Protein AF-0000000086707574 (afdb_homodimer)

Radius of gyration: 24.79 Å; Cα contacts (8 Å, |Δi|>4): 1023; chains: 2; bounding box: 71×72×53 Å

Organism: NCBI:txid218936

Sequence (572 aa):
MPLYIGLPQWSHSAWPGHLLGRATRPSDHLADYAKVFNAIEGNTTFYANPSPDTVLRWRDATTDAFRFTFKFPKTISHQSELLGMEREVSAFIQLLAPLHERLGLLKLQLPASFGPAGLPRLEAFLRQLPADFAYAVEVRHPDFFAKGEAERALNRLLIERGINRIMLDSRPLFSVPATLAAKSAAMIEAQGKKPQLPVHVLATAEAPVVRFIGLPQPEQNHRFLQPWLPRWRSWLDEGKTLYLFIHTADNAHAPELARQVATALNLPLPPFVGENDCAQQGILDFMPLYIGLPQWSHSAWPGHLLGRATRPSDHLADYAKVFNAIEGNTTFYANPSPDTVLRWRDATTDAFRFTFKFPKTISHQSELLGMEREVSAFIQLLAPLHERLGLLKLQLPASFGPAGLPRLEAFLRQLPADFAYAVEVRHPDFFAKGEAERALNRLLIERGINRIMLDSRPLFSVPATLAAKSAAMIEAQGKKPQLPVHVLATAEAPVVRFIGLPQPEQNHRFLQPWLPRWRSWLDEGKTLYLFIHTADNAHAPELARQVATALNLPLPPFVGENDCAQQGILDF

Secondary structure (DSSP, 8-state):
--EEEEES-S--TT-BTTTB-TT--GGGHHHHHHTT-SEEEE-GGGT-PPPHHHHHHHHHTS-TT-EEEEEPPHIIIIISTTSS-HHHHHHHHHHTGGGGGGEEEEEEEPPTT--GGGHHHHHHHHHHS-TTS-EEEE---GGGGSSSHHHHHHHHHHHHHTPEEEEEE-HHHHHS-TT-TT--HHHHHHHHHS----------SSS-EEEEE--SSGGGGHHHHTTHHHHHHHHHHTT--EEEEEE-SSSTTHHHHHHHHHHHTT-PPPPPHHHHHHHHHTT---/-PEEEEES-S--TT-BTTTB-TT--GGGHHHHHHTT-SEEEE-GGGT-PPPHHHHHHHHHTS-TT-EEEEEPPHIIIIISTTSS-HHHHHHHHHHTGGGGGGEEEEEEEPPTT--GGGHHHHHHHHHHS-TTS-EEEE---GGGGSSSHHHHHHHHHHHHHTPEEEEEE-HHHHHS-TT-TT--HHHHHHHHHS----------SSS-EEEEE--SSGGGGHHHHTTHHHHHHHHHHTT--EEEEEE-SSSTTHHHHHHHHHHHTT-PPPPPHHHHHHHHHTT---

Solvent-accessible surface area (backbone atoms only — not comparable to full-atom values): 30451 Å² total; per-residue (Å²): 104,54,75,33,44,24,30,64,62,59,74,57,87,61,29,54,48,36,53,25,37,65,81,58,50,79,88,47,28,52,36,40,36,48,66,44,32,42,27,38,44,41,53,49,35,32,57,41,70,72,33,67,68,44,46,50,49,55,45,71,41,46,59,82,80,33,27,44,25,37,34,53,39,39,65,45,39,59,72,46,62,50,52,91,41,64,67,61,51,51,50,52,56,55,60,42,49,84,38,56,89,28,52,57,33,44,29,42,62,42,45,56,81,56,44,70,88,43,47,67,50,50,51,56,44,60,68,68,51,72,80,91,58,49,44,31,40,33,79,54,23,67,58,60,62,62,83,41,68,48,23,52,52,50,50,50,52,28,40,75,69,53,28,13,41,48,35,54,39,43,62,54,54,68,66,55,56,73,62,41,78,78,57,47,66,49,47,46,46,35,60,56,68,48,76,91,62,74,71,70,92,61,67,33,32,62,46,33,34,38,39,39,29,38,52,83,50,67,79,73,33,47,84,68,46,59,74,45,53,64,53,54,49,49,42,33,73,73,58,25,37,39,37,38,35,30,36,30,61,78,43,71,49,16,65,62,49,41,42,51,53,26,43,74,70,74,52,63,56,55,73,43,48,7,56,55,56,57,60,59,56,62,67,65,62,128,106,56,75,31,42,23,29,63,61,58,73,59,89,60,29,54,48,35,53,26,39,66,79,58,50,80,88,46,29,53,36,42,38,48,67,45,32,42,27,37,43,39,53,51,35,32,56,42,70,71,33,66,67,45,47,49,48,54,45,71,40,46,59,84,79,32,27,43,25,36,34,53,38,39,65,45,38,61,73,45,64,50,53,91,42,64,66,62,50,51,52,51,55,57,61,42,49,86,38,56,88,25,52,56,31,43,28,44,62,42,46,56,82,56,45,71,88,42,48,67,50,49,52,56,44,58,69,69,50,71,81,92,58,49,42,31,39,32,80,54,24,65,57,60,62,61,83,41,68,48,21,51,52,51,50,49,52,28,39,76,68,52,27,12,41,50,34,54,38,41,61,53,54,68,66,55,56,74,63,41,78,78,57,49,65,48,46,46,45,34,59,56,69,48,76,90,61,76,71,70,92,62,66,34,32,63,46,34,35,39,38,39,29,38,53,84,51,65,79,74,34,47,82,69,46,57,72,46,52,63,52,54,50,48,41,34,73,72,60,25,37,39,37,40,35,30,36,29,61,79,44,71,47,16,64,62,50,41,41,51,52,27,44,76,70,74,52,63,58,57,73,44,49,7,56,55,55,56,60,57,58,60,66,67,60,128

Structure (mmCIF, N/CA/C/O backbone):
data_AF-0000000086707574-model_v1
#
loop_
_entity.id
_entity.type
_entity.pdbx_description
1 polymer 'DUF72 domain-containing protein'
#
loop_
_atom_site.group_PDB
_atom_site.id
_atom_site.type_symbol
_atom_site.label_atom_id
_atom_site.label_alt_id
_atom_site.label_comp_id
_atom_site.label_asym_id
_atom_site.label_entity_id
_atom_site.label_seq_id
_atom_site.pdbx_PDB_ins_code
_atom_site.Cartn_x
_atom_site.Cartn_y
_atom_site.Cartn_z
_atom_site.occupancy
_atom_site.B_iso_or_equiv
_atom_site.auth_seq_id
_atom_site.auth_comp_id
_atom_site.auth_asym_id
_atom_site.auth_atom_id
_atom_site.pdbx_PDB_model_num
ATOM 1 N N . MET A 1 1 ? 5.211 33.469 10.055 1 58.94 1 MET A N 1
ATOM 2 C CA . MET A 1 1 ? 4.188 32.469 10.312 1 58.94 1 MET A CA 1
ATOM 3 C C . MET A 1 1 ? 4.465 31.188 9.531 1 58.94 1 MET A C 1
ATOM 5 O O . MET A 1 1 ? 5.062 31.234 8.453 1 58.94 1 MET A O 1
ATOM 9 N N . PRO A 1 2 ? 4.176 29.906 10.352 1 86.44 2 PRO A N 1
ATOM 10 C CA . PRO A 1 2 ? 5.133 28.844 10.07 1 86.44 2 PRO A CA 1
ATOM 11 C C . PRO A 1 2 ? 4.645 27.875 8.992 1 86.44 2 PRO A C 1
ATOM 13 O O . PRO A 1 2 ? 3.438 27.719 8.805 1 86.44 2 PRO A O 1
ATOM 16 N N . LEU A 1 3 ? 5.305 27.812 8.023 1 96.62 3 LEU A N 1
ATOM 17 C CA . LEU A 1 3 ? 5.211 26.656 7.137 1 96.62 3 LEU A CA 1
ATOM 18 C C . LEU A 1 3 ? 5.734 25.406 7.82 1 96.62 3 LEU A C 1
ATOM 20 O O . LEU A 1 3 ? 6.863 25.391 8.32 1 96.62 3 LEU A O 1
ATOM 24 N N . TYR A 1 4 ? 4.848 24.453 7.949 1 98.56 4 TYR A N 1
ATOM 25 C CA . TYR A 1 4 ? 5.254 23.094 8.32 1 98.56 4 TYR A CA 1
ATOM 26 C C . TYR A 1 4 ? 5.238 22.172 7.105 1 98.56 4 TYR A C 1
ATOM 28 O O . TYR A 1 4 ? 4.191 21.969 6.484 1 98.56 4 TYR A O 1
ATOM 36 N N . ILE A 1 5 ? 6.34 21.672 6.711 1 98.5 5 ILE A N 1
ATOM 37 C CA . ILE A 1 5 ? 6.477 20.797 5.551 1 98.5 5 ILE A CA 1
ATOM 38 C C . ILE A 1 5 ? 7.031 19.438 5.988 1 98.5 5 ILE A C 1
ATOM 40 O O . ILE A 1 5 ? 7.961 19.375 6.797 1 98.5 5 ILE A O 1
ATOM 44 N N . GLY A 1 6 ? 6.414 18.375 5.57 1 98.56 6 GLY A N 1
ATOM 45 C CA . GLY A 1 6 ? 6.836 17.047 5.953 1 98.56 6 GLY A CA 1
ATOM 46 C C . GLY A 1 6 ? 6.434 15.977 4.949 1 98.56 6 GLY A C 1
ATOM 47 O O . GLY A 1 6 ? 5.953 16.297 3.859 1 98.56 6 GLY A O 1
ATOM 48 N N . LEU A 1 7 ? 6.793 14.781 5.281 1 98.56 7 LEU A N 1
ATOM 49 C CA . LEU A 1 7 ? 6.539 13.594 4.477 1 98.56 7 LEU A CA 1
ATOM 50 C C . LEU A 1 7 ? 5.574 12.648 5.191 1 98.56 7 LEU A C 1
ATOM 52 O O . LEU A 1 7 ? 5.285 12.836 6.375 1 98.56 7 LEU A O 1
ATOM 56 N N . PRO A 1 8 ? 5.012 11.68 4.465 1 97.62 8 PRO A N 1
ATOM 57 C CA . PRO A 1 8 ? 4.027 10.789 5.09 1 97.62 8 PRO A CA 1
ATOM 58 C C . PRO A 1 8 ? 4.672 9.688 5.922 1 97.62 8 PRO A C 1
ATOM 60 O O . PRO A 1 8 ? 3.973 8.828 6.469 1 97.62 8 PRO A O 1
ATOM 63 N N . GLN A 1 9 ? 5.977 9.633 5.965 1 96.75 9 GLN A N 1
ATOM 64 C CA . GLN A 1 9 ? 6.789 8.711 6.758 1 96.75 9 GLN A CA 1
ATOM 65 C C . GLN A 1 9 ? 8.18 9.281 7.004 1 96.75 9 GLN A C 1
ATOM 67 O O . GLN A 1 9 ? 8.602 10.227 6.328 1 96.75 9 GLN A O 1
ATOM 72 N N . TRP A 1 10 ? 8.883 8.711 8.008 1 97.38 10 TRP A N 1
ATOM 73 C CA . TRP A 1 10 ? 10.211 9.234 8.281 1 97.38 10 TRP A CA 1
ATOM 74 C C . TRP A 1 10 ? 11.281 8.188 8 1 97.38 10 TRP A C 1
ATOM 76 O O . TRP A 1 10 ? 12.469 8.414 8.25 1 97.38 10 TRP A O 1
ATOM 86 N N . SER A 1 11 ? 10.812 7.051 7.535 1 94.06 11 SER A N 1
ATOM 87 C CA . SER A 1 11 ? 11.727 5.969 7.172 1 94.06 11 SER A CA 1
ATOM 88 C C . SER A 1 11 ? 11.32 5.328 5.848 1 94.06 11 SER A C 1
ATOM 90 O O . SER A 1 11 ? 10.125 5.145 5.578 1 94.06 11 SER A O 1
ATOM 92 N N . HIS A 1 12 ? 12.281 4.984 5.078 1 94.25 12 HIS A N 1
ATOM 93 C CA . HIS A 1 12 ? 12.102 4.352 3.777 1 94.25 12 HIS A CA 1
ATOM 94 C C . HIS A 1 12 ? 13.383 3.66 3.322 1 94.25 12 HIS A C 1
ATOM 96 O O . HIS A 1 12 ? 14.477 4.188 3.518 1 94.25 12 HIS A O 1
ATOM 102 N N . SER A 1 13 ? 13.258 2.564 2.654 1 90.06 13 SER A N 1
ATOM 103 C CA . SER A 1 13 ? 14.406 1.748 2.268 1 90.06 13 SER A CA 1
ATOM 104 C C . SER A 1 13 ? 15.289 2.48 1.267 1 90.06 13 SER A C 1
ATOM 106 O O . SER A 1 13 ? 16.484 2.178 1.146 1 90.06 13 SER A O 1
ATOM 108 N N . ALA A 1 14 ? 14.789 3.467 0.608 1 92.44 14 ALA A N 1
ATOM 109 C CA . ALA A 1 14 ? 15.523 4.18 -0.43 1 92.44 14 ALA A CA 1
ATOM 110 C C . ALA A 1 14 ? 16.25 5.391 0.146 1 92.44 14 ALA A C 1
ATOM 112 O O . ALA A 1 14 ? 17 6.066 -0.56 1 92.44 14 ALA A O 1
ATOM 113 N N . TRP A 1 15 ? 16.078 5.734 1.402 1 95.94 15 TRP A N 1
ATOM 114 C CA . TRP A 1 15 ? 16.453 7.062 1.873 1 95.94 15 TRP A CA 1
ATOM 115 C C . TRP A 1 15 ? 17.828 7.043 2.527 1 95.94 15 TRP A C 1
ATOM 117 O O . TRP A 1 15 ? 18.469 8.078 2.656 1 95.94 15 TRP A O 1
ATOM 127 N N . PRO A 1 16 ? 18.297 5.859 3.061 1 93.94 16 PRO A N 1
ATOM 128 C CA . PRO A 1 16 ? 19.672 5.859 3.576 1 93.94 16 PRO A CA 1
ATOM 129 C C . PRO A 1 16 ? 20.688 6.316 2.537 1 93.94 16 PRO A C 1
ATOM 131 O O . PRO A 1 16 ? 20.656 5.859 1.394 1 93.94 16 PRO A O 1
ATOM 134 N N . GLY A 1 17 ? 21.562 7.281 2.934 1 93.75 17 GLY A N 1
ATOM 135 C CA . GLY A 1 17 ? 22.562 7.852 2.039 1 93.75 17 GLY A CA 1
ATOM 136 C C . GLY A 1 17 ? 22.062 9.086 1.304 1 93.75 17 GLY A C 1
ATOM 137 O O . GLY A 1 17 ? 22.781 9.664 0.497 1 93.75 17 GLY A O 1
ATOM 138 N N . HIS A 1 18 ? 20.812 9.422 1.532 1 94.44 18 HIS A N 1
ATOM 139 C CA . HIS A 1 18 ? 20.188 10.617 0.986 1 94.44 18 HIS A CA 1
ATOM 140 C C . HIS A 1 18 ? 19.547 11.461 2.088 1 94.44 18 HIS A C 1
ATOM 142 O O . HIS A 1 18 ? 20.25 12.141 2.842 1 94.44 18 HIS A O 1
ATOM 148 N N . LEU A 1 19 ? 18.234 11.211 2.334 1 97.31 19 LEU A N 1
ATOM 149 C CA . LEU A 1 19 ? 17.578 11.938 3.424 1 97.31 19 LEU A CA 1
ATOM 150 C C . LEU A 1 19 ? 18.188 11.531 4.77 1 97.31 19 LEU A C 1
ATOM 152 O O . LEU A 1 19 ? 18.406 12.383 5.633 1 97.31 19 LEU A O 1
ATOM 156 N N . LEU A 1 20 ? 18.469 10.25 4.836 1 97.44 20 LEU A N 1
ATOM 157 C CA . LEU A 1 20 ? 18.938 9.672 6.09 1 97.44 20 LEU A CA 1
ATOM 158 C C . LEU A 1 20 ? 20.422 9.312 6.004 1 97.44 20 LEU A C 1
ATOM 160 O O . LEU A 1 20 ? 20.938 9.031 4.918 1 97.44 20 LEU A O 1
ATOM 164 N N . GLY A 1 21 ? 21.031 9.258 7.176 1 96 21 GLY A N 1
ATOM 165 C CA . GLY A 1 21 ? 22.406 8.789 7.207 1 96 21 GLY A CA 1
ATOM 166 C C . GLY A 1 21 ? 22.547 7.355 6.734 1 96 21 GLY A C 1
ATOM 167 O O . GLY A 1 21 ? 21.703 6.512 7.012 1 96 21 GLY A O 1
ATOM 168 N N . ARG A 1 22 ? 23.562 7.137 6.113 1 91.81 22 ARG A N 1
ATOM 169 C CA . ARG A 1 22 ? 23.812 5.816 5.535 1 91.81 22 ARG A CA 1
ATOM 170 C C . ARG A 1 22 ? 23.828 4.742 6.617 1 91.81 22 ARG A C 1
ATOM 172 O O . ARG A 1 22 ? 23.328 3.637 6.41 1 91.81 22 ARG A O 1
ATOM 179 N N . ALA A 1 23 ? 24.359 5.074 7.723 1 92.38 23 ALA A N 1
ATOM 180 C CA . ALA A 1 23 ? 24.547 4.09 8.789 1 92.38 23 ALA A CA 1
ATOM 181 C C . ALA A 1 23 ? 23.547 4.301 9.914 1 92.38 23 ALA A C 1
ATOM 183 O O . ALA A 1 23 ? 23.656 3.676 10.969 1 92.38 23 ALA A O 1
ATOM 184 N N . THR A 1 24 ? 22.688 5.18 9.68 1 92.75 24 THR A N 1
ATOM 185 C CA . THR A 1 24 ? 21.719 5.449 10.742 1 92.75 24 THR A CA 1
ATOM 186 C C . THR A 1 24 ? 20.828 4.23 10.984 1 92.75 24 THR A C 1
ATOM 188 O O . THR A 1 24 ? 20.312 3.635 10.039 1 92.75 24 THR A O 1
ATOM 191 N N . ARG A 1 25 ? 20.688 3.871 12.211 1 90.88 25 ARG A N 1
ATOM 192 C CA . ARG A 1 25 ? 19.812 2.76 12.562 1 90.88 25 ARG A CA 1
ATOM 193 C C . ARG A 1 25 ? 18.359 3.145 12.414 1 90.88 25 ARG A C 1
ATOM 195 O O . ARG A 1 25 ? 17.984 4.297 12.641 1 90.88 25 ARG A O 1
ATOM 202 N N . PRO A 1 26 ? 17.484 2.191 12.125 1 88.19 26 PRO A N 1
ATOM 203 C CA . PRO A 1 26 ? 16.062 2.475 11.953 1 88.19 26 PRO A CA 1
ATOM 204 C C . PRO A 1 26 ? 15.453 3.211 13.148 1 88.19 26 PRO A C 1
ATOM 206 O O . PRO A 1 26 ? 14.633 4.113 12.969 1 88.19 26 PRO A O 1
ATOM 209 N N . SER A 1 27 ? 15.898 2.92 14.328 1 88.62 27 SER A N 1
ATOM 210 C CA . SER A 1 27 ? 15.375 3.543 15.539 1 88.62 27 SER A CA 1
ATOM 211 C C . SER A 1 27 ? 15.719 5.027 15.594 1 88.62 27 SER A C 1
ATOM 213 O O . SER A 1 27 ? 15.117 5.785 16.359 1 88.62 27 SER A O 1
ATOM 215 N N . ASP A 1 28 ? 16.672 5.445 14.773 1 94.69 28 ASP A N 1
ATOM 216 C CA . ASP A 1 28 ? 17.141 6.828 14.82 1 94.69 28 ASP A CA 1
ATOM 217 C C . ASP A 1 28 ? 16.703 7.598 13.578 1 94.69 28 ASP A C 1
ATOM 219 O O . ASP A 1 28 ? 17.078 8.758 13.398 1 94.69 28 ASP A O 1
ATOM 223 N N . HIS A 1 29 ? 15.953 7 12.742 1 96.56 29 HIS A N 1
ATOM 224 C CA . HIS A 1 29 ? 15.539 7.625 11.492 1 96.56 29 HIS A CA 1
ATOM 225 C C . HIS A 1 29 ? 14.734 8.891 11.75 1 96.56 29 HIS A C 1
ATOM 227 O O . HIS A 1 29 ? 14.883 9.891 11.039 1 96.56 29 HIS A O 1
ATOM 233 N N . LEU A 1 30 ? 13.914 8.883 12.789 1 97.31 30 LEU A N 1
ATOM 234 C CA . LEU A 1 30 ? 13.102 10.062 13.078 1 97.31 30 LEU A CA 1
ATOM 235 C C . LEU A 1 30 ? 13.984 11.258 13.438 1 97.31 30 LEU A C 1
ATOM 237 O O . LEU A 1 30 ? 13.719 12.383 13.008 1 97.31 30 LEU A O 1
ATOM 241 N N . ALA A 1 31 ? 15 11 14.172 1 98.06 31 ALA A N 1
ATOM 242 C CA . ALA A 1 31 ? 15.906 12.078 14.547 1 98.06 31 ALA A CA 1
ATOM 243 C C . ALA A 1 31 ? 16.578 12.68 13.32 1 98.06 31 ALA A C 1
ATOM 245 O O . ALA A 1 31 ? 16.688 13.898 13.195 1 98.06 31 ALA A O 1
ATOM 246 N N . ASP A 1 32 ? 17.062 11.812 12.391 1 97.81 32 ASP A N 1
ATOM 247 C CA . ASP A 1 32 ? 17.625 12.297 11.133 1 97.81 32 ASP A CA 1
ATOM 248 C C . ASP A 1 32 ? 16.594 13.086 10.336 1 97.81 32 ASP A C 1
ATOM 250 O O . ASP A 1 32 ? 16.906 14.172 9.828 1 97.81 32 ASP A O 1
ATOM 254 N N . TYR A 1 33 ? 15.445 12.547 10.242 1 98.31 33 TYR A N 1
ATOM 255 C CA . TYR A 1 33 ? 14.344 13.172 9.531 1 98.31 33 TYR A CA 1
ATOM 256 C C . TYR A 1 33 ? 14.062 14.57 10.07 1 98.31 33 TYR A C 1
ATOM 258 O O . TYR A 1 33 ? 13.906 15.523 9.305 1 98.31 33 TYR A O 1
ATOM 266 N N . ALA A 1 34 ? 14.055 14.711 11.344 1 98.5 34 ALA A N 1
ATOM 267 C CA . ALA A 1 34 ? 13.664 15.938 12.031 1 98.5 34 ALA A CA 1
ATOM 268 C C . ALA A 1 34 ? 14.742 17.016 11.898 1 98.5 34 ALA A C 1
ATOM 270 O O . ALA A 1 34 ? 14.508 18.172 12.211 1 98.5 34 ALA A O 1
ATOM 271 N N . LYS A 1 35 ? 15.898 16.656 11.43 1 97.75 35 LYS A N 1
ATOM 272 C CA . LYS A 1 35 ? 16.938 17.656 11.141 1 97.75 35 LYS A CA 1
ATOM 273 C C . LYS A 1 35 ? 16.625 18.406 9.844 1 97.75 35 LYS A C 1
ATOM 275 O O . LYS A 1 35 ? 17.141 19.484 9.617 1 97.75 35 LYS A O 1
ATOM 280 N N . VAL A 1 36 ? 15.781 17.797 9.055 1 98.06 36 VAL A N 1
ATOM 281 C CA . VAL A 1 36 ? 15.523 18.359 7.73 1 98.06 36 VAL A CA 1
ATOM 282 C C . VAL A 1 36 ? 14.094 18.891 7.668 1 98.06 36 VAL A C 1
ATOM 284 O O . VAL A 1 36 ? 13.867 20.016 7.211 1 98.06 36 VAL A O 1
ATOM 287 N N . PHE A 1 37 ? 13.172 18.094 8.133 1 98.56 37 PHE A N 1
ATOM 288 C CA . PHE A 1 37 ? 11.758 18.453 8.07 1 98.56 37 PHE A CA 1
ATOM 289 C C . PHE A 1 37 ? 11.242 18.844 9.453 1 98.56 37 PHE A C 1
ATOM 291 O O . PHE A 1 37 ? 11.727 18.344 10.469 1 98.56 37 PHE A O 1
ATOM 298 N N . ASN A 1 38 ? 10.203 19.688 9.461 1 98.38 38 ASN A N 1
ATOM 299 C CA . ASN A 1 38 ? 9.711 20.188 10.742 1 98.38 38 ASN A CA 1
ATOM 300 C C . ASN A 1 38 ? 8.305 19.656 11.039 1 98.38 38 ASN A C 1
ATOM 302 O O . ASN A 1 38 ? 7.676 20.094 12.008 1 98.38 38 ASN A O 1
ATOM 306 N N . ALA A 1 39 ? 7.809 18.719 10.219 1 98.69 39 ALA A N 1
ATOM 307 C CA . ALA A 1 39 ? 6.52 18.078 10.469 1 98.69 39 ALA A CA 1
ATOM 308 C C . ALA A 1 39 ? 6.48 16.672 9.883 1 98.69 39 ALA A C 1
ATOM 310 O O . ALA A 1 39 ? 7.254 16.359 8.977 1 98.69 39 ALA A O 1
ATOM 311 N N . ILE A 1 40 ? 5.621 15.891 10.422 1 98.62 40 ILE A N 1
ATOM 312 C CA . ILE A 1 40 ? 5.41 14.547 9.898 1 98.62 40 ILE A CA 1
ATOM 313 C C . ILE A 1 40 ? 3.912 14.266 9.797 1 98.62 40 ILE A C 1
ATOM 315 O O . ILE A 1 40 ? 3.143 14.633 10.688 1 98.62 40 ILE A O 1
ATOM 319 N N . GLU A 1 41 ? 3.531 13.711 8.656 1 98.31 41 GLU A N 1
ATOM 320 C CA . GLU A 1 41 ? 2.201 13.125 8.516 1 98.31 41 GLU A CA 1
ATOM 321 C C . GLU A 1 41 ? 2.184 11.68 9 1 98.31 41 GLU A C 1
ATOM 323 O O . GLU A 1 41 ? 2.412 10.758 8.211 1 98.31 41 GLU A O 1
ATOM 328 N N . GLY A 1 42 ? 1.933 11.539 10.281 1 96.06 42 GLY A N 1
ATOM 329 C CA . GLY A 1 42 ? 1.937 10.203 10.859 1 96.06 42 GLY A CA 1
ATOM 330 C C . GLY A 1 42 ? 0.685 9.406 10.531 1 96.06 42 GLY A C 1
ATOM 331 O O . GLY A 1 42 ? -0.386 9.68 11.078 1 96.06 42 GLY A O 1
ATOM 332 N N . ASN A 1 43 ? 0.88 8.336 9.781 1 94.5 43 ASN A N 1
ATOM 333 C CA . ASN A 1 43 ? -0.272 7.574 9.312 1 94.5 43 ASN A CA 1
ATOM 334 C C . ASN A 1 43 ? -0.373 6.223 10.008 1 94.5 43 ASN A C 1
ATOM 336 O O . ASN A 1 43 ? -1.417 5.566 9.953 1 94.5 43 ASN A O 1
ATOM 340 N N . THR A 1 44 ? 0.634 5.762 10.695 1 93.38 44 THR A N 1
ATOM 341 C CA . THR A 1 44 ? 0.644 4.422 11.273 1 93.38 44 THR A CA 1
ATOM 342 C C . THR A 1 44 ? -0.422 4.293 12.359 1 93.38 44 THR A C 1
ATOM 344 O O . THR A 1 44 ? -0.957 3.203 12.578 1 93.38 44 THR A O 1
ATOM 347 N N . THR A 1 45 ? -0.778 5.383 12.984 1 94.94 45 THR A N 1
ATOM 348 C CA . THR A 1 45 ? -1.785 5.375 14.039 1 94.94 45 THR A CA 1
ATOM 349 C C . THR A 1 45 ? -3.146 4.961 13.484 1 94.94 45 THR A C 1
ATOM 351 O O . THR A 1 45 ? -4.031 4.551 14.242 1 94.94 45 THR A O 1
ATOM 354 N N . PHE A 1 46 ? -3.301 5.141 12.211 1 95.56 46 PHE A N 1
ATOM 355 C CA . PHE A 1 46 ? -4.531 4.707 11.562 1 95.56 46 PHE A CA 1
ATOM 356 C C . PHE A 1 46 ? -4.719 3.201 11.711 1 95.56 46 PHE A C 1
ATOM 358 O O . PHE A 1 46 ? -5.852 2.719 11.805 1 95.56 46 PHE A O 1
ATOM 365 N N . TYR A 1 47 ? -3.602 2.561 11.82 1 92.5 47 TYR A N 1
ATOM 366 C CA . TYR A 1 47 ? -3.639 1.103 11.781 1 92.5 47 TYR A CA 1
ATOM 367 C C . TYR A 1 47 ? -3.396 0.513 13.172 1 92.5 47 TYR A C 1
ATOM 369 O O . TYR A 1 47 ? -3.881 -0.577 13.477 1 92.5 47 TYR A O 1
ATOM 377 N N . ALA A 1 48 ? -2.617 1.173 13.938 1 91.69 48 ALA A N 1
ATOM 378 C CA . ALA A 1 48 ? -2.262 0.677 15.266 1 91.69 48 ALA A CA 1
ATOM 379 C C . ALA A 1 48 ? -1.806 1.816 16.172 1 91.69 48 ALA A C 1
ATOM 381 O O . ALA A 1 48 ? -1.076 2.711 15.734 1 91.69 48 ALA A O 1
ATOM 382 N N . ASN A 1 49 ? -2.234 1.686 17.391 1 93.62 49 ASN A N 1
ATOM 383 C CA . ASN A 1 49 ? -1.715 2.635 18.375 1 93.62 49 ASN A CA 1
ATOM 384 C C . ASN A 1 49 ? -0.244 2.371 18.672 1 93.62 49 ASN A C 1
ATOM 386 O O . ASN A 1 49 ? 0.174 1.218 18.797 1 93.62 49 ASN A O 1
ATOM 390 N N . PRO A 1 50 ? 0.512 3.455 18.766 1 93.56 50 PRO A N 1
ATOM 391 C CA . PRO A 1 50 ? 1.873 3.275 19.266 1 93.56 50 PRO A CA 1
ATOM 392 C C . PRO A 1 50 ? 1.901 2.885 20.75 1 93.56 50 PRO A C 1
ATOM 394 O O . PRO A 1 50 ? 0.933 3.125 21.469 1 93.56 50 PRO A O 1
ATOM 397 N N . SER A 1 51 ? 2.959 2.293 21.172 1 92.25 51 SER A N 1
ATOM 398 C CA . SER A 1 51 ? 3.152 2.084 22.594 1 92.25 51 SER A CA 1
ATOM 399 C C . SER A 1 51 ? 3.525 3.385 23.297 1 92.25 51 SER A C 1
ATOM 401 O O . SER A 1 51 ? 4.047 4.309 22.672 1 92.25 51 SER A O 1
ATOM 403 N N . PRO A 1 52 ? 3.27 3.422 24.594 1 94.38 52 PRO A N 1
ATOM 404 C CA . PRO A 1 52 ? 3.717 4.602 25.328 1 94.38 52 PRO A CA 1
ATOM 405 C C . PRO A 1 52 ? 5.215 4.863 25.172 1 94.38 52 PRO A C 1
ATOM 407 O O . PRO A 1 52 ? 5.633 6.016 25.047 1 94.38 52 PRO A O 1
ATOM 410 N N . ASP A 1 53 ? 5.965 3.801 25.156 1 93.56 53 ASP A N 1
ATOM 411 C CA . ASP A 1 53 ? 7.41 3.941 24.984 1 93.56 53 ASP A CA 1
ATOM 412 C C . ASP A 1 53 ? 7.738 4.543 23.609 1 93.56 53 ASP A C 1
ATOM 414 O O . ASP A 1 53 ? 8.641 5.379 23.5 1 93.56 53 ASP A O 1
ATOM 418 N N . THR A 1 54 ? 7.043 4.129 22.625 1 93.44 54 THR A N 1
ATOM 419 C CA . THR A 1 54 ? 7.238 4.664 21.281 1 93.44 54 THR A CA 1
ATOM 420 C C . THR A 1 54 ? 6.945 6.16 21.25 1 93.44 54 THR A C 1
ATOM 422 O O . THR A 1 54 ? 7.695 6.93 20.656 1 93.44 54 THR A O 1
ATOM 425 N N . VAL A 1 55 ? 5.918 6.578 21.922 1 96.56 55 VAL A N 1
ATOM 426 C CA . VAL A 1 55 ? 5.531 7.984 21.953 1 96.56 55 VAL A CA 1
ATOM 427 C C . VAL A 1 55 ? 6.637 8.805 22.625 1 96.56 55 VAL A C 1
ATOM 429 O O . VAL A 1 55 ? 7.004 9.875 22.125 1 96.56 55 VAL A O 1
ATOM 432 N N . LEU A 1 56 ? 7.125 8.281 23.656 1 96.88 56 LEU A N 1
ATOM 433 C CA . LEU A 1 56 ? 8.219 8.961 24.344 1 96.88 56 LEU A CA 1
ATOM 434 C C . LEU A 1 56 ? 9.453 9.047 23.453 1 96.88 56 LEU A C 1
ATOM 436 O O . LEU A 1 56 ? 10.141 10.07 23.422 1 96.88 56 LEU A O 1
ATOM 440 N N . ARG A 1 57 ? 9.719 8.039 22.75 1 94.88 57 ARG A N 1
ATOM 441 C CA . ARG A 1 57 ? 10.859 8.031 21.828 1 94.88 57 ARG A CA 1
ATOM 442 C C . ARG A 1 57 ? 10.688 9.078 20.734 1 94.88 57 ARG A C 1
ATOM 444 O O . ARG A 1 57 ? 11.656 9.734 20.344 1 94.88 57 ARG A O 1
ATOM 451 N N . TRP A 1 58 ? 9.461 9.18 20.219 1 96.94 58 TRP A N 1
ATOM 452 C CA . TRP A 1 58 ? 9.195 10.219 19.234 1 96.94 58 TRP A CA 1
ATOM 453 C C . TRP A 1 58 ? 9.484 11.602 19.797 1 96.94 58 TRP A C 1
ATOM 455 O O . TRP A 1 58 ? 10.109 12.43 19.125 1 96.94 58 TRP A O 1
ATOM 465 N N . ARG A 1 59 ? 9 11.844 20.984 1 98.12 59 ARG A N 1
ATOM 466 C CA . ARG A 1 59 ? 9.266 13.117 21.656 1 98.12 59 ARG A CA 1
ATOM 467 C C . ARG A 1 59 ? 10.766 13.375 21.766 1 98.12 59 ARG A C 1
ATOM 469 O O . ARG A 1 59 ? 11.242 14.453 21.391 1 98.12 59 ARG A O 1
ATOM 476 N N . ASP A 1 60 ? 11.508 12.391 22.172 1 97.81 60 ASP A N 1
ATOM 477 C CA . ASP A 1 60 ? 12.93 12.547 22.438 1 97.81 60 ASP A CA 1
ATOM 478 C C . ASP A 1 60 ? 13.727 12.719 21.156 1 97.81 60 ASP A C 1
ATOM 480 O O . ASP A 1 60 ? 14.805 13.32 21.156 1 97.81 60 ASP A O 1
ATOM 484 N N . ALA A 1 61 ? 13.227 12.227 20.094 1 97.62 61 ALA A N 1
ATOM 485 C CA . ALA A 1 61 ? 13.922 12.266 18.812 1 97.62 61 ALA A CA 1
ATOM 486 C C . ALA A 1 61 ? 13.734 13.617 18.125 1 97.62 61 ALA A C 1
ATOM 488 O O . ALA A 1 61 ? 14.359 13.898 17.109 1 97.62 61 ALA A O 1
ATOM 489 N N . THR A 1 62 ? 12.828 14.492 18.672 1 98.31 62 THR A N 1
ATOM 490 C CA . THR A 1 62 ? 12.484 15.734 17.984 1 98.31 62 THR A CA 1
ATOM 491 C C . THR A 1 62 ? 12.594 16.922 18.953 1 98.31 62 THR A C 1
ATOM 493 O O . THR A 1 62 ? 12.766 16.734 20.156 1 98.31 62 THR A O 1
ATOM 496 N N . THR A 1 63 ? 12.516 18.141 18.438 1 97.56 63 THR A N 1
ATOM 497 C CA . THR A 1 63 ? 12.594 19.359 19.234 1 97.56 63 THR A CA 1
ATOM 498 C C . THR A 1 63 ? 11.219 20.016 19.359 1 97.56 63 THR A C 1
ATOM 500 O O . THR A 1 63 ? 10.258 19.578 18.734 1 97.56 63 THR A O 1
ATOM 503 N N . ASP A 1 64 ? 11.133 21.062 20.062 1 96.94 64 ASP A N 1
ATOM 504 C CA . ASP A 1 64 ? 9.875 21.766 20.312 1 96.94 64 ASP A CA 1
ATOM 505 C C . ASP A 1 64 ? 9.352 22.422 19.047 1 96.94 64 ASP A C 1
ATOM 507 O O . ASP A 1 64 ? 8.164 22.75 18.953 1 96.94 64 ASP A O 1
ATOM 511 N N . ALA A 1 65 ? 10.203 22.562 18.109 1 96.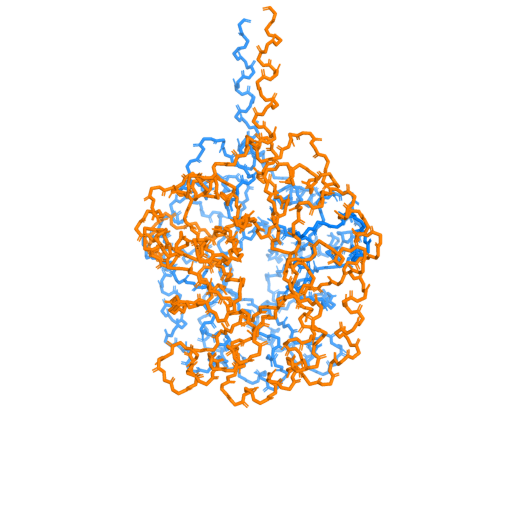69 65 ALA A N 1
ATOM 512 C CA . ALA A 1 65 ? 9.797 23.219 16.859 1 96.69 65 ALA A CA 1
ATOM 513 C C . ALA A 1 65 ? 9.125 22.219 15.922 1 96.69 65 ALA A C 1
ATOM 515 O O . ALA A 1 65 ? 8.508 22.625 14.93 1 96.69 65 ALA A O 1
ATOM 516 N N . PHE A 1 66 ? 9.289 20.953 16.234 1 98.31 66 PHE A N 1
ATOM 517 C CA . PHE A 1 66 ? 8.742 19.906 15.391 1 98.31 66 PHE A CA 1
ATOM 518 C C . PHE A 1 66 ? 7.246 19.719 15.641 1 98.31 66 PHE A C 1
ATOM 520 O O . PHE A 1 66 ? 6.777 19.891 16.766 1 98.31 66 PHE A O 1
ATOM 527 N N . ARG A 1 67 ? 6.48 19.359 14.602 1 98.69 67 ARG A N 1
ATOM 528 C CA . ARG A 1 67 ? 5.051 19.109 14.758 1 98.69 67 ARG A CA 1
ATOM 529 C C . ARG A 1 67 ? 4.676 17.734 14.234 1 98.69 67 ARG A C 1
ATOM 531 O O . ARG A 1 67 ? 4.973 17.391 13.086 1 98.69 67 ARG A O 1
ATOM 538 N N . PHE A 1 68 ? 4.07 16.984 15.102 1 98.75 68 PHE A N 1
ATOM 539 C CA . PHE A 1 68 ? 3.467 15.719 14.711 1 98.75 68 PHE A CA 1
ATOM 540 C C . PHE A 1 68 ? 2.021 15.922 14.266 1 98.75 68 PHE A C 1
ATOM 542 O O . PHE A 1 68 ? 1.281 16.703 14.875 1 98.75 68 PHE A O 1
ATOM 549 N N . THR A 1 69 ? 1.625 15.297 13.203 1 98.81 69 THR A N 1
ATOM 550 C CA . THR A 1 69 ? 0.216 15.141 12.859 1 98.81 69 THR A CA 1
ATOM 551 C C . THR A 1 69 ? -0.154 13.664 12.75 1 98.81 69 THR A C 1
ATOM 553 O O . THR A 1 69 ? 0.601 12.875 12.188 1 98.81 69 THR A O 1
ATOM 556 N N . PHE A 1 70 ? -1.251 13.273 13.375 1 98.5 70 PHE A N 1
ATOM 557 C CA . PHE A 1 70 ? -1.627 11.867 13.406 1 98.5 70 PHE A CA 1
ATOM 558 C C . PHE A 1 70 ? -3.068 11.68 12.945 1 98.5 70 PHE A C 1
ATOM 560 O O . PHE A 1 70 ? -3.932 12.508 13.242 1 98.5 70 PHE A O 1
ATOM 567 N N . LYS A 1 71 ? -3.285 10.617 12.281 1 98 71 LYS A N 1
ATOM 568 C CA . LYS A 1 71 ? -4.656 10.195 12.008 1 98 71 LYS A CA 1
ATOM 569 C C . LYS A 1 71 ? -5.273 9.516 13.234 1 98 71 LYS A C 1
ATOM 571 O O . LYS A 1 71 ? -4.605 8.75 13.922 1 98 71 LYS A O 1
ATOM 576 N N . PHE A 1 72 ? -6.539 9.789 13.383 1 97.88 72 PHE A N 1
ATOM 577 C CA . PHE A 1 72 ? -7.285 8.945 14.312 1 97.88 72 PHE A CA 1
ATOM 578 C C . PHE A 1 72 ? -7.297 7.496 13.836 1 97.88 72 PHE A C 1
ATOM 580 O O . PHE A 1 72 ? -7.266 7.23 12.633 1 97.88 72 PHE A O 1
ATOM 587 N N . PRO A 1 73 ? -7.363 6.59 14.797 1 96.31 73 PRO A N 1
ATOM 588 C CA . PRO A 1 73 ? -7.438 5.172 14.43 1 96.31 73 PRO A CA 1
ATOM 589 C C . PRO A 1 73 ? -8.617 4.859 13.516 1 96.31 73 PRO A C 1
ATOM 591 O O . PRO A 1 73 ? -9.703 5.418 13.688 1 96.31 73 PRO A O 1
ATOM 594 N N . LYS A 1 74 ? -8.383 3.979 12.633 1 95.38 74 LYS A N 1
ATOM 595 C CA . LYS A 1 74 ? -9.383 3.539 11.664 1 95.38 74 LYS A CA 1
ATOM 596 C C . LYS A 1 74 ? -10.648 3.051 12.367 1 95.38 74 LYS A C 1
ATOM 598 O O . LYS A 1 74 ? -11.758 3.211 11.844 1 95.38 74 LYS A O 1
ATOM 603 N N . THR A 1 75 ? -10.57 2.48 13.547 1 93.81 75 THR A N 1
ATOM 604 C CA . THR A 1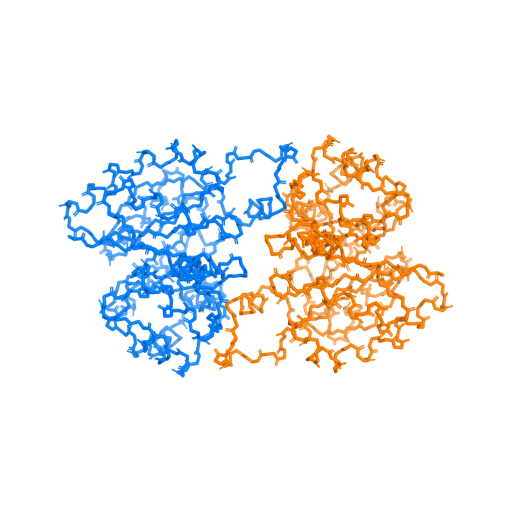 75 ? -11.703 1.983 14.312 1 93.81 75 THR A CA 1
ATOM 605 C C . THR A 1 75 ? -12.68 3.115 14.633 1 93.81 75 THR A C 1
ATOM 607 O O . THR A 1 75 ? -13.883 2.891 14.742 1 93.81 75 THR A O 1
ATOM 610 N N . ILE A 1 76 ? -12.164 4.27 14.68 1 94.25 76 ILE A N 1
ATOM 611 C CA . ILE A 1 76 ? -12.977 5.434 15.008 1 94.25 76 ILE A CA 1
ATOM 612 C C . ILE A 1 76 ? -13.68 5.941 13.75 1 94.25 76 ILE A C 1
ATOM 614 O O . ILE A 1 76 ? -14.898 6.152 13.758 1 94.25 76 ILE A O 1
ATOM 618 N N . SER A 1 77 ? -13.039 5.992 12.68 1 92.44 77 SER A N 1
ATOM 619 C CA . SER A 1 77 ? -13.539 6.672 11.484 1 92.44 77 SER A CA 1
ATOM 620 C C . SER A 1 77 ? -14.297 5.707 10.578 1 92.44 77 SER A C 1
ATOM 622 O O . SER A 1 77 ? -15.336 6.059 10.016 1 92.44 77 SER A O 1
ATOM 624 N N . HIS A 1 78 ? -13.828 4.5 10.406 1 89.25 78 HIS A N 1
ATOM 625 C CA . HIS A 1 78 ? -14.336 3.594 9.383 1 89.25 78 HIS A CA 1
ATOM 626 C C . HIS A 1 78 ? -15.227 2.516 10 1 89.25 78 HIS A C 1
ATOM 628 O O . HIS A 1 78 ? -16.359 2.314 9.555 1 89.25 78 HIS A O 1
ATOM 634 N N . GLN A 1 79 ? -14.891 1.994 11.016 1 82.88 79 GLN A N 1
ATOM 635 C CA . GLN A 1 79 ? -15.617 0.852 11.555 1 82.88 79 GLN A CA 1
ATOM 636 C C . GLN A 1 79 ? -16.844 1.306 12.352 1 82.88 79 GLN A C 1
ATOM 638 O O . GLN A 1 79 ? -17.922 0.717 12.234 1 82.88 79 GLN A O 1
ATOM 643 N N . SER A 1 80 ? -16.734 2.373 13.117 1 85.38 80 SER A N 1
ATOM 644 C CA . SER A 1 80 ? -17.828 2.83 13.969 1 85.38 80 SER A CA 1
ATOM 645 C C . SER A 1 80 ? -18.688 3.869 13.258 1 85.38 80 SER A C 1
ATOM 647 O O . SER A 1 80 ? -19.797 4.176 13.695 1 85.38 80 SER A O 1
ATOM 649 N N . GLU A 1 81 ? -18.156 4.41 12.219 1 87.12 81 GLU A N 1
ATOM 650 C CA . GLU A 1 81 ? -18.797 5.527 11.531 1 87.12 81 GLU A CA 1
ATOM 651 C C . GLU A 1 81 ? -19.016 6.707 12.477 1 87.12 81 GLU A C 1
ATOM 653 O O . GLU A 1 81 ? -20.078 7.344 12.453 1 87.12 81 GLU A O 1
ATOM 658 N N . LEU A 1 82 ? -18.156 6.887 13.453 1 93.44 82 LEU A N 1
ATOM 659 C CA . LEU A 1 82 ? -18.062 8.031 14.359 1 93.44 82 LEU A CA 1
ATOM 660 C C . LEU A 1 82 ? -19.078 7.926 15.484 1 93.44 82 LEU A C 1
ATOM 662 O O . LEU A 1 82 ? -19.312 8.898 16.203 1 93.44 82 LEU A O 1
ATOM 666 N N . LEU A 1 83 ? -19.641 6.801 15.617 1 91.06 83 LEU A N 1
ATOM 667 C CA . LEU A 1 83 ? -20.672 6.66 16.625 1 91.06 83 LEU A CA 1
ATOM 668 C C . LEU A 1 83 ? -20.109 6.055 17.906 1 91.06 83 LEU A C 1
ATOM 670 O O . LEU A 1 83 ? -19.422 5.027 17.859 1 91.06 83 LEU A O 1
ATOM 674 N N . GLY A 1 84 ? -20.391 6.711 19.047 1 89.81 84 GLY A N 1
ATOM 675 C CA . GLY A 1 84 ? -20.078 6.145 20.344 1 89.81 84 GLY A CA 1
ATOM 676 C C . GLY A 1 84 ? -18.594 5.957 20.578 1 89.81 84 GLY A C 1
ATOM 677 O O . GLY A 1 84 ? -18.172 4.945 21.141 1 89.81 84 GLY A O 1
ATOM 678 N N . MET A 1 85 ? -17.797 6.906 20.141 1 91.5 85 MET A N 1
ATOM 679 C CA . MET A 1 85 ? -16.359 6.691 20.172 1 91.5 85 MET A CA 1
ATOM 680 C C . MET A 1 85 ? -15.68 7.652 21.141 1 91.5 85 MET A C 1
ATOM 682 O O . MET A 1 85 ? -14.477 7.895 21.047 1 91.5 85 MET A O 1
ATOM 686 N N . GLU A 1 86 ? -16.375 8.195 22.062 1 93.12 86 GLU A N 1
ATOM 687 C CA . GLU A 1 86 ? -15.844 9.195 22.984 1 93.12 86 GLU A CA 1
ATOM 688 C C . GLU A 1 86 ? -14.68 8.633 23.797 1 93.12 86 GLU A C 1
ATOM 690 O O . GLU A 1 86 ? -13.648 9.289 23.938 1 93.12 86 GLU A O 1
ATOM 695 N N . ARG A 1 87 ? -14.906 7.441 24.281 1 94.38 87 ARG A N 1
ATOM 696 C CA . ARG A 1 87 ? -13.867 6.824 25.109 1 94.38 87 ARG A CA 1
ATOM 697 C C . ARG A 1 87 ? -12.617 6.535 24.281 1 94.38 87 ARG A C 1
ATOM 699 O O . ARG A 1 87 ? -11.5 6.785 24.734 1 94.38 87 ARG A O 1
ATOM 706 N N . GLU A 1 88 ? -12.781 6.012 23.078 1 95.5 88 GLU A N 1
ATOM 707 C CA . GLU A 1 88 ? -11.664 5.688 22.203 1 95.5 88 GLU A CA 1
ATOM 708 C C . GLU A 1 88 ? -10.898 6.945 21.797 1 95.5 88 GLU A C 1
ATOM 710 O O . GLU A 1 88 ? -9.664 6.945 21.766 1 95.5 88 GLU A O 1
ATOM 715 N N . VAL A 1 89 ? -11.602 7.984 21.562 1 96.94 89 VAL A N 1
ATOM 716 C CA . VAL A 1 89 ? -11 9.258 21.188 1 96.94 89 VAL A CA 1
ATOM 717 C C . VAL A 1 89 ? -10.172 9.797 22.359 1 96.94 89 VAL A C 1
ATOM 719 O O . VAL A 1 89 ? -9.016 10.172 22.172 1 96.94 89 VAL A O 1
ATOM 722 N N . SER A 1 90 ? -10.75 9.812 23.5 1 96.94 90 SER A N 1
ATOM 723 C CA . SER A 1 90 ? -10.055 10.297 24.688 1 96.94 90 SER A CA 1
ATOM 724 C C . SER A 1 90 ? -8.805 9.477 24.984 1 96.94 90 SER A C 1
ATOM 726 O O . SER A 1 90 ? -7.746 10.031 25.297 1 96.94 90 SER A O 1
ATOM 728 N N . ALA A 1 91 ? -8.922 8.195 24.859 1 97.38 91 ALA A N 1
ATOM 729 C CA . ALA A 1 91 ? -7.793 7.301 25.109 1 97.38 91 ALA A CA 1
ATOM 730 C C . ALA A 1 91 ? -6.664 7.555 24.125 1 97.38 91 ALA A C 1
ATOM 732 O O . ALA A 1 91 ? -5.488 7.543 24.484 1 97.38 91 ALA A O 1
ATOM 733 N N . PHE A 1 92 ? -7.055 7.77 22.938 1 97.69 92 PHE A N 1
ATOM 734 C CA . PHE A 1 92 ? -6.059 8.023 21.906 1 97.69 92 PHE A CA 1
ATOM 735 C C . PHE A 1 92 ? -5.312 9.328 22.188 1 97.69 92 PHE A C 1
ATOM 737 O O . PHE A 1 92 ? -4.082 9.359 22.141 1 97.69 92 PHE A O 1
ATOM 744 N N . ILE A 1 93 ? -6.012 10.352 22.453 1 98.12 93 ILE A N 1
ATOM 745 C CA . ILE A 1 93 ? -5.402 11.648 22.734 1 98.12 93 ILE A CA 1
ATOM 746 C C . ILE A 1 93 ? -4.527 11.562 23.984 1 98.12 93 ILE A C 1
ATOM 748 O O . ILE A 1 93 ? -3.426 12.109 24.016 1 98.12 93 ILE A O 1
ATOM 752 N N . GLN A 1 94 ? -4.992 10.836 24.938 1 98.12 94 GLN A N 1
ATOM 753 C CA . GLN A 1 94 ? -4.219 10.656 26.172 1 98.12 94 GLN A CA 1
ATOM 754 C C . GLN A 1 94 ? -2.93 9.891 25.891 1 98.12 94 GLN A C 1
ATOM 756 O O . GLN A 1 94 ? -1.89 10.18 26.484 1 98.12 94 GLN A O 1
ATOM 761 N N . LEU A 1 95 ? -3.021 8.93 25.062 1 97.69 95 LEU A N 1
ATOM 762 C CA . LEU A 1 95 ? -1.846 8.164 24.656 1 97.69 95 LEU A CA 1
ATOM 763 C C . LEU A 1 95 ? -0.75 9.086 24.125 1 97.69 95 LEU A C 1
ATOM 765 O O . LEU A 1 95 ? 0.436 8.836 24.359 1 97.69 95 LEU A O 1
ATOM 769 N N . LEU A 1 96 ? -1.131 10.156 23.516 1 98.25 96 LEU A N 1
ATOM 770 C CA . LEU A 1 96 ? -0.2 11.078 22.875 1 98.25 96 LEU A CA 1
ATOM 771 C C . LEU A 1 96 ? 0.211 12.195 23.828 1 98.25 96 LEU A C 1
ATOM 773 O O . LEU A 1 96 ? 0.856 13.164 23.422 1 98.25 96 LEU A O 1
ATOM 777 N N . ALA A 1 97 ? -0.071 12.109 25.062 1 98.38 97 ALA A N 1
ATOM 778 C CA . ALA A 1 97 ? 0.115 13.172 26.047 1 98.38 97 ALA A CA 1
ATOM 779 C C . ALA A 1 97 ? 1.55 13.688 26.031 1 98.38 97 ALA A C 1
ATOM 781 O O . ALA A 1 97 ? 1.776 14.906 26.047 1 98.38 97 ALA A O 1
ATOM 782 N N . PRO A 1 98 ? 2.553 12.836 25.938 1 98.31 98 PRO A N 1
ATOM 783 C CA . PRO A 1 98 ? 3.928 13.344 25.922 1 98.31 98 PRO A CA 1
ATOM 784 C C . PRO A 1 98 ? 4.199 14.258 24.734 1 98.31 98 PRO A C 1
ATOM 786 O O . PRO A 1 98 ? 5.176 15.016 24.734 1 98.31 98 PRO A O 1
ATOM 789 N N . LEU A 1 99 ? 3.344 14.219 23.703 1 98.44 99 LEU A N 1
ATOM 790 C CA . LEU A 1 99 ? 3.551 14.984 22.469 1 98.44 99 LEU A CA 1
ATOM 791 C C . LEU A 1 99 ? 2.555 16.125 22.375 1 98.44 99 LEU A C 1
ATOM 793 O O . LEU A 1 99 ? 2.506 16.828 21.359 1 98.44 99 LEU A O 1
ATOM 797 N N . HIS A 1 100 ? 1.731 16.375 23.391 1 98.19 100 HIS A N 1
ATOM 798 C CA . HIS A 1 100 ? 0.644 17.344 23.297 1 98.19 100 HIS A CA 1
ATOM 799 C C . HIS A 1 100 ? 1.154 18.703 22.844 1 98.19 100 HIS A C 1
ATOM 801 O O . HIS A 1 100 ? 0.552 19.328 21.969 1 98.19 100 HIS A O 1
ATOM 807 N N . GLU A 1 101 ? 2.283 19.109 23.312 1 97.25 101 GLU A N 1
ATOM 808 C CA . GLU A 1 101 ? 2.809 20.422 22.969 1 97.25 101 GLU A CA 1
ATOM 809 C C . GLU A 1 101 ? 3.41 20.438 21.578 1 97.25 101 GLU A C 1
ATOM 811 O O . GLU A 1 101 ? 3.703 21.516 21.031 1 97.25 101 GLU A O 1
ATOM 816 N N . ARG A 1 102 ? 3.535 19.266 21 1 97.88 102 ARG A N 1
ATOM 817 C CA . ARG A 1 102 ? 4.137 19.156 19.672 1 97.88 102 ARG A CA 1
ATOM 818 C C . ARG A 1 102 ? 3.129 18.641 18.656 1 97.88 102 ARG A C 1
ATOM 820 O O . ARG A 1 102 ? 3.492 18.328 17.516 1 97.88 102 ARG A O 1
ATOM 827 N N . LEU A 1 103 ? 1.938 18.484 19.047 1 98.25 103 LEU A N 1
ATOM 828 C CA . LEU A 1 103 ? 0.896 18.094 18.109 1 98.25 103 LEU A CA 1
ATOM 829 C C . LEU A 1 103 ? 0.472 19.266 17.234 1 98.25 103 LEU A C 1
ATOM 831 O O . LEU A 1 103 ? 0.096 20.312 17.734 1 98.25 103 LEU A O 1
ATOM 835 N N . GLY A 1 104 ? 0.594 19.078 15.938 1 98.25 104 GLY A N 1
ATOM 836 C CA . GLY A 1 104 ? 0.114 20.078 14.992 1 98.25 104 GLY A CA 1
ATOM 837 C C . GLY A 1 104 ? -1.35 19.906 14.641 1 98.25 104 GLY A C 1
ATOM 838 O O . GLY A 1 104 ? -2.125 20.859 14.695 1 98.25 104 GLY A O 1
ATOM 839 N N . LEU A 1 105 ? -1.674 18.625 14.266 1 98.25 105 LEU A N 1
ATOM 840 C CA . LEU A 1 105 ? -3.027 18.266 13.852 1 98.25 105 LEU A CA 1
ATOM 841 C C . LEU A 1 105 ? -3.373 16.844 14.258 1 98.25 105 LEU A C 1
ATOM 843 O O . LEU A 1 105 ? -2.52 15.953 14.195 1 98.25 105 LEU A O 1
ATOM 847 N N . LEU A 1 106 ? -4.547 16.688 14.688 1 98.75 106 LEU A N 1
ATOM 848 C CA . LEU A 1 106 ? -5.176 15.375 14.688 1 98.75 106 LEU A CA 1
ATOM 849 C C . LEU A 1 106 ? -6.141 15.234 13.516 1 98.75 106 LEU A C 1
ATOM 851 O O . LEU A 1 106 ? -7.031 16.062 13.336 1 98.75 106 LEU A O 1
ATOM 855 N N . LYS A 1 107 ? -5.945 14.195 12.703 1 98.75 107 LYS A N 1
ATOM 856 C CA . LYS A 1 107 ? -6.617 14.125 11.414 1 98.75 107 LYS A CA 1
ATOM 857 C C . LYS A 1 107 ? -7.645 13 11.391 1 98.75 107 LYS A C 1
ATOM 859 O O . LYS A 1 107 ? -7.379 11.891 11.867 1 98.75 107 LYS A O 1
ATOM 864 N N . LEU A 1 108 ? -8.773 13.289 10.906 1 98.5 108 LEU A N 1
ATOM 865 C CA . LEU A 1 108 ? -9.836 12.312 10.68 1 98.5 108 LEU A CA 1
ATOM 866 C C . LEU A 1 108 ? -10.023 12.047 9.195 1 98.5 108 LEU A C 1
ATOM 868 O O . LEU A 1 108 ? -10.406 12.945 8.438 1 98.5 108 LEU A O 1
ATOM 872 N N . GLN A 1 109 ? -9.711 10.922 8.773 1 97.81 109 GLN A N 1
ATOM 873 C CA . GLN A 1 109 ? -9.984 10.508 7.406 1 97.81 109 GLN A CA 1
ATOM 874 C C . GLN A 1 109 ? -11.266 9.68 7.328 1 97.81 109 GLN A C 1
ATOM 876 O O . GLN A 1 109 ? -11.383 8.648 7.988 1 97.81 109 GLN A O 1
ATOM 881 N N . LEU A 1 110 ? -12.188 10.125 6.531 1 97.94 110 LEU A N 1
ATOM 882 C CA . LEU A 1 110 ? -13.445 9.406 6.367 1 97.94 110 LEU A CA 1
ATOM 883 C C . LEU A 1 110 ? -13.422 8.539 5.113 1 97.94 110 LEU A C 1
ATOM 885 O O . LEU A 1 110 ? -12.797 8.906 4.113 1 97.94 110 LEU A O 1
ATOM 889 N N . PRO A 1 111 ? -14.07 7.375 5.168 1 95.69 111 PRO A N 1
ATOM 890 C CA . PRO A 1 111 ? -14.109 6.496 3.996 1 95.69 111 PRO A CA 1
ATOM 891 C C . PRO A 1 111 ? -14.93 7.082 2.848 1 95.69 111 PRO A C 1
ATOM 893 O O . PRO A 1 111 ? -15.719 8.008 3.057 1 95.69 111 PRO A O 1
ATOM 896 N N . ALA A 1 112 ? -14.734 6.527 1.715 1 94.75 112 ALA A N 1
ATOM 897 C CA . ALA A 1 112 ? -15.445 6.984 0.523 1 94.75 112 ALA A CA 1
ATOM 898 C C . ALA A 1 112 ? -16.953 6.781 0.669 1 94.75 112 ALA A C 1
ATOM 900 O O . ALA A 1 112 ? -17.734 7.457 0.005 1 94.75 112 ALA A O 1
ATOM 901 N N . SER A 1 113 ? -17.375 5.887 1.522 1 94.12 113 SER A N 1
ATOM 902 C CA . SER A 1 113 ? -18.797 5.586 1.715 1 94.12 113 SER A CA 1
ATOM 903 C C . SER A 1 113 ? -19.453 6.629 2.605 1 94.12 113 SER A C 1
ATOM 905 O O . SER A 1 113 ? -20.688 6.688 2.684 1 94.12 113 SER A O 1
ATOM 907 N N . PHE A 1 114 ? -18.672 7.387 3.352 1 97.31 114 PHE A N 1
ATOM 908 C CA . PHE A 1 114 ? -19.234 8.43 4.199 1 97.31 114 PHE A CA 1
ATOM 909 C C . PHE A 1 114 ? -19.719 9.609 3.363 1 97.31 114 PHE A C 1
ATOM 911 O O . PHE A 1 114 ? -18.906 10.43 2.914 1 97.31 114 PHE A O 1
ATOM 918 N N . GLY A 1 115 ? -21.031 9.727 3.258 1 97.31 115 GLY A N 1
ATOM 919 C CA . GLY A 1 115 ? -21.609 10.742 2.398 1 97.31 115 GLY A CA 1
ATOM 920 C C . GLY A 1 115 ? -22.328 11.836 3.168 1 97.31 115 GLY A C 1
ATOM 921 O O . GLY A 1 115 ? -22.219 11.914 4.395 1 97.31 115 GLY A O 1
ATOM 922 N N . PRO A 1 116 ? -23.031 12.641 2.412 1 98.19 116 PRO A N 1
ATOM 923 C CA . PRO A 1 116 ? -23.703 13.812 2.988 1 98.19 116 PRO A CA 1
ATOM 924 C C . PRO A 1 116 ? -24.656 13.438 4.117 1 98.19 116 PRO A C 1
ATOM 926 O O . PRO A 1 116 ? -24.844 14.219 5.062 1 98.19 116 PRO A O 1
ATOM 929 N N . ALA A 1 117 ? -25.234 12.25 4.039 1 97.56 117 ALA A N 1
ATOM 930 C CA . ALA A 1 117 ? -26.156 11.812 5.078 1 97.56 117 ALA A CA 1
ATOM 931 C C . ALA A 1 117 ? -25.453 11.688 6.426 1 97.56 117 ALA A C 1
ATOM 933 O O . ALA A 1 117 ? -26.109 11.664 7.473 1 97.56 117 ALA A O 1
ATOM 934 N N . GLY A 1 118 ? -24.172 11.625 6.434 1 97.38 118 GLY A N 1
ATOM 935 C CA . GLY A 1 118 ? -23.406 11.453 7.652 1 97.38 118 GLY A CA 1
ATOM 936 C C . GLY A 1 118 ? -23 12.773 8.297 1 97.38 118 GLY A C 1
ATOM 937 O O . GLY A 1 118 ? -22.422 12.781 9.391 1 97.38 118 GLY A O 1
ATOM 938 N N . LEU A 1 119 ? -23.328 13.906 7.746 1 98.06 119 LEU A N 1
ATOM 939 C CA . LEU A 1 119 ? -22.828 15.203 8.203 1 98.06 119 LEU A CA 1
ATOM 940 C C . LEU A 1 119 ? -23.297 15.484 9.625 1 98.06 119 LEU A C 1
ATOM 942 O O . LEU A 1 119 ? -22.516 15.992 10.445 1 98.06 119 LEU A O 1
ATOM 946 N N . PRO A 1 120 ? -24.562 15.102 10.008 1 97.56 120 PRO A N 1
ATOM 947 C CA . PRO A 1 120 ? -24.953 15.312 11.406 1 97.56 120 PRO A CA 1
ATOM 948 C C . PRO A 1 120 ? -24.094 14.508 12.383 1 97.56 120 PRO A C 1
ATOM 950 O O . PRO A 1 120 ? -23.75 15.008 13.461 1 97.56 120 PRO A O 1
ATOM 953 N N . ARG A 1 121 ? -23.734 13.383 11.953 1 96.94 121 ARG A N 1
ATOM 954 C CA . ARG A 1 121 ? -22.875 12.547 12.781 1 96.94 121 ARG A CA 1
ATOM 955 C C . ARG A 1 121 ? -21.469 13.141 12.883 1 96.94 121 ARG A C 1
ATOM 957 O O . ARG A 1 121 ? -20.875 13.125 13.961 1 96.94 121 ARG A O 1
ATOM 964 N N . LEU A 1 122 ? -20.984 13.602 11.797 1 98.25 122 LEU A N 1
ATOM 965 C CA . LEU A 1 122 ? -19.688 14.266 11.805 1 98.25 122 LEU A CA 1
ATOM 966 C C . LEU A 1 122 ? -19.703 15.469 12.734 1 98.25 122 LEU A C 1
ATOM 968 O O . LEU A 1 122 ? -18.781 15.656 13.539 1 98.25 122 LEU A O 1
ATOM 972 N N . GLU A 1 123 ? -20.719 16.234 12.602 1 98.12 123 GLU A N 1
ATOM 973 C CA . GLU A 1 123 ? -20.844 17.406 13.461 1 98.12 123 GLU A CA 1
ATOM 974 C C . GLU A 1 123 ? -20.844 17.016 14.938 1 98.12 123 GLU A C 1
ATOM 976 O O . GLU A 1 123 ? -20.141 17.641 15.742 1 98.12 123 GLU A O 1
ATOM 981 N N . ALA A 1 124 ? -21.641 16.031 15.25 1 97.19 124 ALA A N 1
ATOM 982 C CA . ALA A 1 124 ? -21.719 15.562 16.625 1 97.19 124 ALA A CA 1
ATOM 983 C C . ALA A 1 124 ? -20.344 15.086 17.125 1 97.19 124 ALA A C 1
ATOM 985 O O . ALA A 1 124 ? -19.953 15.383 18.25 1 97.19 124 ALA A O 1
ATOM 986 N N . PHE A 1 125 ? -19.672 14.406 16.312 1 97.69 125 PHE A N 1
ATOM 987 C CA . PHE A 1 125 ? -18.344 13.906 16.641 1 97.69 125 PHE A CA 1
ATOM 988 C C . PHE A 1 125 ? -17.391 15.062 16.906 1 97.69 125 PHE A C 1
ATOM 990 O O . PHE A 1 125 ? -16.688 15.086 17.922 1 97.69 125 PHE A O 1
ATOM 997 N N . LEU A 1 126 ? -17.375 16.031 16.016 1 97.75 126 LEU A N 1
ATOM 998 C CA . LEU A 1 126 ? -16.453 17.156 16.094 1 97.75 126 LEU A CA 1
ATOM 999 C C . LEU A 1 126 ? -16.734 18 17.344 1 97.75 126 LEU A C 1
ATOM 1001 O O . LEU A 1 126 ? -15.812 18.547 17.953 1 97.75 126 LEU A O 1
ATOM 1005 N N . ARG A 1 127 ? -17.953 18.078 17.734 1 96 127 ARG A N 1
ATOM 1006 C CA . ARG A 1 127 ? -18.359 18.859 18.906 1 96 127 ARG A CA 1
ATOM 1007 C C . ARG A 1 127 ? -17.781 18.25 20.172 1 96 127 ARG A C 1
ATOM 1009 O O . ARG A 1 127 ? -17.547 18.969 21.156 1 96 127 ARG A O 1
ATOM 1016 N N . GLN A 1 128 ? -17.531 17.016 20.125 1 95.5 128 GLN A N 1
ATOM 1017 C CA . GLN A 1 128 ? -17.094 16.312 21.328 1 95.5 128 GLN A CA 1
ATOM 1018 C C . GLN A 1 128 ? -15.57 16.375 21.484 1 95.5 128 GLN A C 1
ATOM 1020 O O . GLN A 1 128 ? -15.031 16.031 22.531 1 95.5 128 GLN A O 1
ATOM 1025 N N . LEU A 1 129 ? -14.922 16.797 20.516 1 97.19 129 LEU A N 1
ATOM 1026 C CA . LEU A 1 129 ? -13.461 16.797 20.547 1 97.19 129 LEU A CA 1
ATOM 1027 C C . LEU A 1 129 ? -12.945 17.906 21.453 1 97.19 129 LEU A C 1
ATOM 1029 O O . LEU A 1 129 ? -13.5 19.016 21.484 1 97.19 129 LEU A O 1
ATOM 1033 N N . PRO A 1 130 ? -11.844 17.609 22.234 1 96.94 130 PRO A N 1
ATOM 1034 C CA . PRO A 1 130 ? -11.25 18.672 23.047 1 96.94 130 PRO A CA 1
ATOM 1035 C C . PRO A 1 130 ? -10.805 19.875 22.219 1 96.94 130 PRO A C 1
ATOM 1037 O O . PRO A 1 130 ? -10.227 19.703 21.141 1 96.94 130 PRO A O 1
ATOM 1040 N N . ALA A 1 131 ? -10.977 21.062 22.719 1 95.69 131 ALA A N 1
ATOM 1041 C CA . ALA A 1 131 ? -10.719 22.297 21.984 1 95.69 131 ALA A CA 1
ATOM 1042 C C . ALA A 1 131 ? -9.234 22.656 22.016 1 95.69 131 ALA A C 1
ATOM 1044 O O . ALA A 1 131 ? -8.781 23.531 21.281 1 95.69 131 ALA A O 1
ATOM 1045 N N . ASP A 1 132 ? -8.477 21.953 22.797 1 96.12 132 ASP A N 1
ATOM 1046 C CA . ASP A 1 132 ? -7.074 22.281 23.031 1 96.12 132 ASP A CA 1
ATOM 1047 C C . ASP A 1 132 ? -6.223 21.922 21.828 1 96.12 132 ASP A C 1
ATOM 1049 O O . ASP A 1 132 ? -5.066 22.344 21.719 1 96.12 132 ASP A O 1
ATOM 1053 N N . PHE A 1 133 ? -6.793 21.203 20.953 1 97.88 133 PHE A N 1
ATOM 1054 C CA . PHE A 1 133 ? -6.031 20.719 19.812 1 97.88 133 PHE A CA 1
ATOM 1055 C C . PHE A 1 133 ? -6.625 21.219 18.5 1 97.88 133 PHE A C 1
ATOM 1057 O O . PHE A 1 133 ? -7.781 21.625 18.453 1 97.88 133 PHE A O 1
ATOM 1064 N N . ALA A 1 134 ? -5.777 21.234 17.469 1 98.12 134 ALA A N 1
ATOM 1065 C CA . ALA A 1 134 ? -6.242 21.516 16.109 1 98.12 134 ALA A CA 1
ATOM 1066 C C . ALA A 1 134 ? -6.594 20.234 15.375 1 98.12 134 ALA A C 1
ATOM 1068 O O . ALA A 1 134 ? -5.934 19.203 15.547 1 98.12 134 ALA A O 1
ATOM 1069 N N . TYR A 1 135 ? -7.641 20.297 14.531 1 98.75 135 TYR A N 1
ATOM 1070 C CA . TYR A 1 135 ? -8.148 19.109 13.867 1 98.75 135 TYR A CA 1
ATOM 1071 C C . TYR A 1 135 ? -8.273 19.328 12.359 1 98.75 135 TYR A C 1
ATOM 1073 O O . TYR A 1 135 ? -8.414 20.469 11.914 1 98.75 135 TYR A O 1
ATOM 1081 N N . ALA A 1 136 ? -8.203 18.266 11.602 1 98.88 136 ALA A N 1
ATOM 1082 C CA . ALA A 1 136 ? -8.43 18.281 10.156 1 98.88 136 ALA A CA 1
ATOM 1083 C C . ALA A 1 136 ? -9.242 17.062 9.719 1 98.88 136 ALA A C 1
ATOM 1085 O O . ALA A 1 136 ? -9.117 15.984 10.312 1 98.88 136 ALA A O 1
ATOM 1086 N N . VAL A 1 137 ? -10.047 17.234 8.68 1 98.81 137 VAL A N 1
ATOM 1087 C CA . VAL A 1 137 ? -10.906 16.172 8.18 1 98.81 137 VAL A CA 1
ATOM 1088 C C . VAL A 1 137 ? -10.641 15.945 6.688 1 98.81 137 VAL A C 1
ATOM 1090 O O . VAL A 1 137 ? -10.547 16.906 5.918 1 98.81 137 VAL A O 1
ATOM 1093 N N . GLU A 1 138 ? -10.461 14.75 6.352 1 98.44 138 GLU A N 1
ATOM 1094 C CA . GLU A 1 138 ? -10.367 14.328 4.957 1 98.44 138 GLU A CA 1
ATOM 1095 C C . GLU A 1 138 ? -11.602 13.539 4.531 1 98.44 138 GLU A C 1
ATOM 1097 O O . GLU A 1 138 ? -11.922 12.508 5.125 1 98.44 138 GLU A O 1
ATOM 1102 N N . VAL A 1 139 ? -12.305 14.031 3.521 1 98.19 139 VAL A N 1
ATOM 1103 C CA . VAL A 1 139 ? -13.453 13.336 2.953 1 98.19 139 VAL A CA 1
ATOM 1104 C C . VAL A 1 139 ? -13.086 12.773 1.581 1 98.19 139 VAL A C 1
ATOM 1106 O O . VAL A 1 139 ? -12.18 13.273 0.916 1 98.19 139 VAL A O 1
ATOM 1109 N N . ARG A 1 140 ? -13.867 11.719 1.183 1 97.12 140 ARG A N 1
ATOM 1110 C CA . ARG A 1 140 ? -13.539 11.055 -0.074 1 97.12 140 ARG A CA 1
ATOM 1111 C C . ARG A 1 140 ? -14.789 10.82 -0.917 1 97.12 140 ARG A C 1
ATOM 1113 O O . ARG A 1 140 ? -14.695 10.375 -2.062 1 97.12 140 ARG A O 1
ATOM 1120 N N . HIS A 1 141 ? -15.93 11.078 -0.353 1 97.75 141 HIS A N 1
ATOM 1121 C CA . HIS A 1 141 ? -17.156 10.891 -1.113 1 97.75 141 HIS A CA 1
ATOM 1122 C C . HIS A 1 141 ? -17.281 11.922 -2.229 1 97.75 141 HIS A C 1
ATOM 1124 O O . HIS A 1 141 ? -17.141 13.117 -1.988 1 97.75 141 HIS A O 1
ATOM 1130 N N . PRO A 1 142 ? -17.656 11.516 -3.41 1 97.56 142 PRO A N 1
ATOM 1131 C CA . PRO A 1 142 ? -17.656 12.414 -4.566 1 97.56 142 PRO A CA 1
ATOM 1132 C C . PRO A 1 142 ? -18.625 13.586 -4.391 1 97.56 142 PRO A C 1
ATOM 1134 O O . PRO A 1 142 ? -18.391 14.672 -4.938 1 97.56 142 PRO A O 1
ATOM 1137 N N . ASP A 1 143 ? -19.594 13.438 -3.625 1 98.25 143 ASP A N 1
ATOM 1138 C CA . ASP A 1 143 ? -20.594 14.492 -3.451 1 98.25 143 ASP A CA 1
ATOM 1139 C C . ASP A 1 143 ? -19.984 15.719 -2.781 1 98.25 143 ASP A C 1
ATOM 1141 O O . ASP A 1 143 ? -20.5 16.828 -2.936 1 98.25 143 ASP A O 1
ATOM 1145 N N . PHE A 1 144 ? -18.938 15.547 -2.043 1 98.56 144 PHE A N 1
ATOM 1146 C CA . PHE A 1 144 ? -18.312 16.656 -1.343 1 98.56 144 PHE A CA 1
ATOM 1147 C C . PHE A 1 144 ? -17.391 17.438 -2.281 1 98.56 144 PHE A C 1
ATOM 1149 O O . PHE A 1 144 ? -16.719 18.375 -1.856 1 98.56 144 PHE A O 1
ATOM 1156 N N . PHE A 1 145 ? -17.438 17 -3.566 1 98.19 145 PHE A N 1
ATOM 1157 C CA . PHE A 1 145 ? -16.594 17.656 -4.555 1 98.19 145 PHE A CA 1
ATOM 1158 C C . PHE A 1 145 ? -17.391 18.062 -5.785 1 98.19 145 PHE A C 1
ATOM 1160 O O . PHE A 1 145 ? -16.828 18.375 -6.832 1 98.19 145 PHE A O 1
ATOM 1167 N N . ALA A 1 146 ? -18.641 18.078 -5.688 1 97.12 146 ALA A N 1
ATOM 1168 C CA . ALA A 1 146 ? -19.531 18.281 -6.832 1 97.12 146 ALA A CA 1
ATOM 1169 C C . ALA A 1 146 ? -20.047 19.719 -6.875 1 97.12 146 ALA A C 1
ATOM 1171 O O . ALA A 1 146 ? -20.984 20.016 -7.621 1 97.12 146 ALA A O 1
ATOM 1172 N N . LYS A 1 147 ? -19.578 20.562 -6.07 1 96 147 LYS A N 1
ATOM 1173 C CA . LYS A 1 147 ? -19.953 21.969 -6.02 1 96 147 LYS A CA 1
ATOM 1174 C C . LYS A 1 147 ? -21.438 22.141 -5.777 1 96 147 LYS A C 1
ATOM 1176 O O . LYS A 1 147 ? -22.062 23.094 -6.262 1 96 147 LYS A O 1
ATOM 1181 N N . GLY A 1 148 ? -22 21.172 -5.094 1 97.38 148 GLY A N 1
ATOM 1182 C CA . GLY A 1 148 ? -23.406 21.219 -4.73 1 97.38 148 GLY A CA 1
ATOM 1183 C C . GLY A 1 148 ? -23.641 21.484 -3.26 1 97.38 148 GLY A C 1
ATOM 1184 O O . GLY A 1 148 ? -22.766 22.016 -2.576 1 97.38 148 GLY A O 1
ATOM 1185 N N . GLU A 1 149 ? -24.844 21.219 -2.855 1 98.19 149 GLU A N 1
ATOM 1186 C CA . GLU A 1 149 ? -25.266 21.516 -1.49 1 98.19 149 GLU A CA 1
ATOM 1187 C C . GLU A 1 149 ? -24.453 20.703 -0.476 1 98.19 149 GLU A C 1
ATOM 1189 O O . GLU A 1 149 ? -24.141 21.188 0.61 1 98.19 149 GLU A O 1
ATOM 1194 N N . ALA A 1 150 ? -24.156 19.531 -0.778 1 98.38 150 ALA A N 1
ATOM 1195 C CA . ALA A 1 150 ? -23.391 18.672 0.124 1 98.38 150 ALA A CA 1
ATOM 1196 C C . ALA A 1 150 ? -22.031 19.297 0.449 1 98.38 150 ALA A C 1
ATOM 1198 O O . ALA A 1 150 ? -21.625 19.328 1.61 1 98.38 150 ALA A O 1
ATOM 1199 N N . GLU A 1 151 ? -21.375 19.734 -0.548 1 98.31 151 GLU A N 1
ATOM 1200 C CA . GLU A 1 151 ? -20.078 20.359 -0.345 1 98.31 151 GLU A CA 1
ATOM 1201 C C . GLU A 1 151 ? -20.219 21.672 0.443 1 98.31 151 GLU A C 1
ATOM 1203 O O . GLU A 1 151 ? -19.422 21.938 1.343 1 98.31 151 GLU A O 1
ATOM 1208 N N . ARG A 1 152 ? -21.188 22.469 0.111 1 98.31 152 ARG A N 1
ATOM 1209 C CA . ARG A 1 152 ? -21.438 23.703 0.832 1 98.31 152 ARG A CA 1
ATOM 1210 C C . ARG A 1 152 ? -21.703 23.438 2.309 1 98.31 152 ARG A C 1
ATOM 1212 O O . ARG A 1 152 ? -21.172 24.141 3.178 1 98.31 152 ARG A O 1
ATOM 1219 N N . ALA A 1 153 ? -22.516 22.453 2.531 1 98.75 153 ALA A N 1
ATOM 1220 C CA . ALA A 1 153 ? -22.859 22.109 3.906 1 98.75 153 ALA A CA 1
ATOM 1221 C C . ALA A 1 153 ? -21.625 21.641 4.68 1 98.75 153 ALA A C 1
ATOM 1223 O O . ALA A 1 153 ? -21.422 22.031 5.832 1 98.75 153 ALA A O 1
ATOM 1224 N N . LEU A 1 154 ? -20.828 20.844 4.07 1 98.81 154 LEU A N 1
ATOM 1225 C CA . LEU A 1 154 ? -19.578 20.406 4.699 1 98.81 154 LEU A CA 1
ATOM 1226 C C . LEU A 1 154 ? -18.688 21.594 5.035 1 98.81 154 LEU A C 1
ATOM 1228 O O . LEU A 1 154 ? -18.219 21.719 6.164 1 98.81 154 LEU A O 1
ATOM 1232 N N . ASN A 1 155 ? -18.469 22.422 4.059 1 98.75 155 ASN A N 1
ATOM 1233 C CA . ASN A 1 155 ? -17.594 23.578 4.254 1 98.75 155 ASN A CA 1
ATOM 1234 C C . ASN A 1 155 ? -18.109 24.484 5.363 1 98.75 155 ASN A C 1
ATOM 1236 O O . ASN A 1 155 ? -17.328 24.953 6.195 1 98.75 155 ASN A O 1
ATOM 1240 N N . ARG A 1 156 ? -19.375 24.688 5.344 1 98.56 156 ARG A N 1
ATOM 1241 C CA . ARG A 1 156 ? -19.984 25.516 6.387 1 98.56 156 ARG A CA 1
ATOM 1242 C C . ARG A 1 156 ? -19.75 24.906 7.766 1 98.56 156 ARG A C 1
ATOM 1244 O O . ARG A 1 156 ? -19.375 25.609 8.711 1 98.56 156 ARG A O 1
ATOM 1251 N N . LEU A 1 157 ? -19.953 23.656 7.855 1 98.69 157 LEU A N 1
ATOM 1252 C CA . LEU A 1 157 ? -19.75 22.938 9.109 1 98.69 157 LEU A CA 1
ATOM 1253 C C . LEU A 1 157 ? -18.312 23.078 9.594 1 98.69 157 LEU A C 1
ATOM 1255 O O . LEU A 1 157 ? -18.078 23.406 10.758 1 98.69 157 LEU A O 1
ATOM 1259 N N . LEU A 1 158 ? -17.391 22.891 8.727 1 98.81 158 LEU A N 1
ATOM 1260 C CA . LEU A 1 158 ? -15.984 22.938 9.094 1 98.81 158 LEU A CA 1
ATOM 1261 C C . LEU A 1 158 ? -15.578 24.359 9.484 1 98.81 158 LEU A C 1
ATOM 1263 O O . LEU A 1 158 ? -14.844 24.547 10.461 1 98.81 158 LEU A O 1
ATOM 1267 N N . ILE A 1 159 ? -16.062 25.328 8.75 1 98.69 159 ILE A N 1
ATOM 1268 C CA . ILE A 1 159 ? -15.766 26.719 9.039 1 98.69 159 ILE A CA 1
ATOM 1269 C C . ILE A 1 159 ? -16.328 27.094 10.406 1 98.69 159 ILE A C 1
ATOM 1271 O O . ILE A 1 159 ? -15.633 27.672 11.242 1 98.69 159 ILE A O 1
ATOM 1275 N N . GLU A 1 160 ? -17.531 26.734 10.625 1 98.19 160 GLU A N 1
ATOM 1276 C CA . GLU A 1 160 ? -18.219 27.062 11.875 1 98.19 160 GLU A CA 1
ATOM 1277 C C . GLU A 1 160 ? -17.516 26.438 13.07 1 98.19 160 GLU A C 1
ATOM 1279 O O . GLU A 1 160 ? -17.453 27.047 14.148 1 98.19 160 GLU A O 1
ATOM 1284 N N . ARG A 1 161 ? -16.906 25.312 12.906 1 97.75 161 ARG A N 1
ATOM 1285 C CA . ARG A 1 161 ? -16.312 24.578 14.016 1 97.75 161 ARG A CA 1
ATOM 1286 C C . ARG A 1 161 ? -14.805 24.812 14.078 1 97.75 161 ARG A C 1
ATOM 1288 O O . ARG A 1 161 ? -14.133 24.312 14.992 1 97.75 161 ARG A O 1
ATOM 1295 N N . GLY A 1 162 ? -14.273 25.5 13.102 1 98.12 162 GLY A N 1
ATOM 1296 C CA . GLY A 1 162 ? -12.844 25.75 13.062 1 98.12 162 GLY A CA 1
ATOM 1297 C C . GLY A 1 162 ? -12.039 24.5 12.773 1 98.12 162 GLY A C 1
ATOM 1298 O O . GLY A 1 162 ? -10.992 24.266 13.391 1 98.12 162 GLY A O 1
ATOM 1299 N N . ILE A 1 163 ? -12.531 23.641 11.93 1 98.75 163 ILE A N 1
ATOM 1300 C CA . ILE A 1 163 ? -11.891 22.391 11.531 1 98.75 163 ILE A CA 1
ATOM 1301 C C . ILE A 1 163 ? -11.289 22.547 10.133 1 98.75 163 ILE A C 1
ATOM 1303 O O . ILE A 1 163 ? -11.93 23.094 9.234 1 98.75 163 ILE A O 1
ATOM 1307 N N . ASN A 1 164 ? -10.055 22.078 9.969 1 98.88 164 ASN A N 1
ATOM 1308 C CA . ASN A 1 164 ? -9.383 22.188 8.68 1 98.88 164 ASN A CA 1
ATOM 1309 C C . ASN A 1 164 ? -9.836 21.078 7.723 1 98.88 164 ASN A C 1
ATOM 1311 O O . ASN A 1 164 ? -9.938 19.922 8.109 1 98.88 164 ASN A O 1
ATOM 1315 N N . ARG A 1 165 ? -10.156 21.484 6.504 1 98.81 165 ARG A N 1
ATOM 1316 C CA . ARG A 1 165 ? -10.383 20.531 5.426 1 98.81 165 ARG A CA 1
ATOM 1317 C C . ARG A 1 165 ? -9.07 20.094 4.781 1 98.81 165 ARG A C 1
ATOM 1319 O O . ARG A 1 165 ? -8.305 20.938 4.309 1 98.81 165 ARG A O 1
ATOM 1326 N N . ILE A 1 166 ? -8.812 18.844 4.793 1 98.75 166 ILE A N 1
ATOM 1327 C CA . ILE A 1 166 ? -7.598 18.359 4.152 1 98.75 166 ILE A CA 1
ATOM 1328 C C . ILE A 1 166 ? -7.77 18.375 2.635 1 98.75 166 ILE A C 1
ATOM 1330 O O . ILE A 1 166 ? -8.75 17.844 2.109 1 98.75 166 ILE A O 1
ATOM 1334 N N . MET A 1 167 ? -6.836 19.031 1.951 1 98.62 167 MET A N 1
ATOM 1335 C CA . MET A 1 167 ? -6.844 19.109 0.494 1 98.62 167 MET A CA 1
ATOM 1336 C C . MET A 1 167 ? -5.832 18.141 -0.114 1 98.62 167 MET A C 1
ATOM 1338 O O . MET A 1 167 ? -4.625 18.312 0.06 1 98.62 167 MET A O 1
ATOM 1342 N N . LEU A 1 168 ? -6.352 17.172 -0.771 1 98.06 168 LEU A N 1
ATOM 1343 C CA . LEU A 1 168 ? -5.5 16.219 -1.478 1 98.06 168 LEU A CA 1
ATOM 1344 C C . LEU A 1 168 ? -5.375 16.594 -2.951 1 98.06 168 LEU A C 1
ATOM 1346 O O . LEU A 1 168 ? -6.383 16.719 -3.65 1 98.06 168 LEU A O 1
ATOM 1350 N N . ASP A 1 169 ? -4.18 16.828 -3.398 1 98.25 169 ASP A N 1
ATOM 1351 C CA . ASP A 1 169 ? -3.914 17.047 -4.816 1 98.25 169 ASP A CA 1
ATOM 1352 C C . ASP A 1 169 ? -3.197 15.859 -5.441 1 98.25 169 ASP A C 1
ATOM 1354 O O . ASP A 1 169 ? -1.974 15.742 -5.348 1 98.25 169 ASP A O 1
ATOM 1358 N N . SER A 1 170 ? -3.984 15.008 -6.086 1 96.75 170 SER A N 1
ATOM 1359 C CA . SER A 1 170 ? -3.441 13.836 -6.766 1 96.75 170 SER A CA 1
ATOM 1360 C C . SER A 1 170 ? -3.406 14.047 -8.273 1 96.75 170 SER A C 1
ATOM 1362 O O . SER A 1 170 ? -3.262 13.086 -9.039 1 96.75 170 SER A O 1
ATOM 1364 N N . ARG A 1 171 ? -3.566 15.32 -8.766 1 96.69 171 ARG A N 1
ATOM 1365 C CA . ARG A 1 171 ? -3.6 15.617 -10.195 1 96.69 171 ARG A CA 1
ATOM 1366 C C . ARG A 1 171 ? -2.326 15.141 -10.883 1 96.69 171 ARG A C 1
ATOM 1368 O O . ARG A 1 171 ? -2.381 14.547 -11.961 1 96.69 171 ARG A O 1
ATOM 1375 N N . PRO A 1 172 ? -1.116 15.344 -10.273 1 96.69 172 PRO A N 1
ATOM 1376 C CA . PRO A 1 172 ? 0.081 14.852 -10.961 1 96.69 172 PRO A CA 1
ATOM 1377 C C . PRO A 1 172 ? 0.064 13.336 -11.148 1 96.69 172 PRO A C 1
ATOM 1379 O O . PRO A 1 172 ? 0.365 12.844 -12.242 1 96.69 172 PRO A O 1
ATOM 1382 N N . LEU A 1 173 ? -0.291 12.656 -10.117 1 94.06 173 LEU A N 1
ATOM 1383 C CA . LEU A 1 173 ? -0.344 11.203 -10.164 1 94.06 173 LEU A CA 1
ATOM 1384 C C . LEU A 1 173 ? -1.229 10.727 -11.312 1 94.06 173 LEU A C 1
ATOM 1386 O O . LEU A 1 173 ? -0.838 9.844 -12.078 1 94.06 173 LEU A O 1
ATOM 1390 N N . PHE A 1 174 ? -2.357 11.352 -11.539 1 94 174 PHE A N 1
ATOM 1391 C CA . PHE A 1 174 ? -3.348 10.891 -12.5 1 94 174 PHE A CA 1
ATOM 1392 C C . PHE A 1 174 ? -3.098 11.516 -13.875 1 94 174 PHE A C 1
ATOM 1394 O O . PHE A 1 174 ? -3.811 11.219 -14.836 1 94 174 PHE A O 1
ATOM 1401 N N . SER A 1 175 ? -2.1 12.359 -13.961 1 93.12 175 SER A N 1
ATOM 1402 C CA . SER A 1 175 ? -1.72 12.93 -15.25 1 93.12 175 SER A CA 1
ATOM 1403 C C . SER A 1 175 ? -0.945 11.914 -16.094 1 93.12 175 SER A C 1
ATOM 1405 O O . SER A 1 175 ? -0.787 12.094 -17.297 1 93.12 175 SER A O 1
ATOM 1407 N N . VAL A 1 176 ? -0.435 10.875 -15.414 1 87.31 176 VAL A N 1
ATOM 1408 C CA . VAL A 1 176 ? 0.327 9.852 -16.109 1 87.31 176 VAL A CA 1
ATOM 1409 C C . VAL A 1 176 ? -0.623 8.797 -16.672 1 87.31 176 VAL A C 1
ATOM 1411 O O . VAL A 1 176 ? -1.333 8.125 -15.922 1 87.31 176 VAL A O 1
ATOM 1414 N N . PRO A 1 177 ? -0.643 8.695 -17.922 1 77.94 177 PRO A N 1
ATOM 1415 C CA . PRO A 1 177 ? -1.585 7.738 -18.516 1 77.94 177 PRO A CA 1
ATOM 1416 C C . PRO A 1 177 ? -1.207 6.285 -18.234 1 77.94 177 PRO A C 1
ATOM 1418 O O . PRO A 1 177 ? -0.023 5.969 -18.094 1 77.94 177 PRO A O 1
ATOM 1421 N N . ALA A 1 178 ? -2.156 5.508 -18.109 1 63.53 178 ALA A N 1
ATOM 1422 C CA . ALA A 1 178 ? -1.977 4.082 -17.859 1 63.53 178 ALA A CA 1
ATOM 1423 C C . ALA A 1 178 ? -1.178 3.43 -18.984 1 63.53 178 ALA A C 1
ATOM 1425 O O . ALA A 1 178 ? -0.446 2.463 -18.75 1 63.53 178 ALA A O 1
ATOM 1426 N N . THR A 1 179 ? -1.363 3.963 -20.172 1 59.03 179 THR A N 1
ATOM 1427 C CA . THR A 1 179 ? -0.819 3.371 -21.391 1 59.03 179 THR A CA 1
ATOM 1428 C C . THR A 1 179 ? 0.68 3.639 -21.5 1 59.03 179 THR A C 1
ATOM 1430 O O . THR A 1 179 ? 1.361 3.053 -22.344 1 59.03 179 THR A O 1
ATOM 1433 N N . LEU A 1 180 ? 1.087 4.453 -20.672 1 56.09 180 LEU A N 1
ATOM 1434 C CA . LEU A 1 180 ? 2.496 4.781 -20.859 1 56.09 180 LEU A CA 1
ATOM 1435 C C . LEU A 1 180 ? 3.385 3.609 -20.469 1 56.09 180 LEU A C 1
ATOM 1437 O O . LEU A 1 180 ? 3.262 3.082 -19.359 1 56.09 180 LEU A O 1
ATOM 1441 N N . ALA A 1 181 ? 3.98 3.115 -21.5 1 50.78 181 ALA A N 1
ATOM 1442 C CA . ALA A 1 181 ? 4.918 1.999 -21.406 1 50.78 181 ALA A CA 1
ATOM 1443 C C . ALA A 1 181 ? 5.812 2.141 -20.172 1 50.78 181 ALA A C 1
ATOM 1445 O O . ALA A 1 181 ? 6.203 1.142 -19.562 1 50.78 181 ALA A O 1
ATOM 1446 N N . ALA A 1 182 ? 6.031 3.395 -19.828 1 56.38 182 ALA A N 1
ATOM 1447 C CA . ALA A 1 182 ? 7.027 3.678 -18.797 1 56.38 182 ALA A CA 1
ATOM 1448 C C . ALA A 1 182 ? 6.379 3.826 -17.422 1 56.38 182 ALA A C 1
ATOM 1450 O O . ALA A 1 182 ? 7.062 4.074 -16.438 1 56.38 182 ALA A O 1
ATOM 1451 N N . LYS A 1 183 ? 5.082 3.504 -17.281 1 74.56 183 LYS A N 1
ATOM 1452 C CA . LYS A 1 183 ? 4.457 3.678 -15.969 1 74.56 183 LYS A CA 1
ATOM 1453 C C . LYS A 1 183 ? 4.852 2.553 -15.016 1 74.56 183 LYS A C 1
ATOM 1455 O O . LYS A 1 183 ? 4.672 1.374 -15.328 1 74.56 183 LYS A O 1
ATOM 1460 N N . SER A 1 184 ? 5.406 2.947 -13.93 1 81.5 184 SER A N 1
ATOM 1461 C CA . SER A 1 184 ? 5.887 1.977 -12.953 1 81.5 184 SER A CA 1
ATOM 1462 C C . SER A 1 184 ? 4.73 1.276 -12.25 1 81.5 184 SER A C 1
ATOM 1464 O O . SER A 1 184 ? 3.611 1.796 -12.219 1 81.5 184 SER A O 1
ATOM 1466 N N . ALA A 1 185 ? 4.984 0.096 -11.797 1 86.31 185 ALA A N 1
ATOM 1467 C CA . ALA A 1 185 ? 4.008 -0.644 -11 1 86.31 185 ALA A CA 1
ATOM 1468 C C . ALA A 1 185 ? 3.537 0.178 -9.805 1 86.31 185 ALA A C 1
ATOM 1470 O O . ALA A 1 185 ? 2.35 0.175 -9.469 1 86.31 185 ALA A O 1
ATOM 1471 N N . ALA A 1 186 ? 4.449 0.896 -9.219 1 86.94 186 ALA A N 1
ATOM 1472 C CA . ALA A 1 186 ? 4.117 1.728 -8.062 1 86.94 186 ALA A CA 1
ATOM 1473 C C . ALA A 1 186 ? 3.109 2.811 -8.438 1 86.94 186 ALA A C 1
ATOM 1475 O O . ALA A 1 186 ? 2.188 3.1 -7.672 1 86.94 186 ALA A O 1
ATOM 1476 N N . MET A 1 187 ? 3.287 3.387 -9.562 1 89.56 187 MET A N 1
ATOM 1477 C CA . MET A 1 187 ? 2.383 4.43 -10.039 1 89.56 187 MET A CA 1
ATOM 1478 C C . MET A 1 187 ? 0.994 3.859 -10.312 1 89.56 187 MET A C 1
ATOM 1480 O O . MET A 1 187 ? -0.013 4.453 -9.93 1 89.56 187 MET A O 1
ATOM 1484 N N . ILE A 1 188 ? 0.937 2.729 -10.945 1 90.06 188 ILE A N 1
ATOM 1485 C CA . ILE A 1 188 ? -0.332 2.078 -11.258 1 90.06 188 ILE A CA 1
ATOM 1486 C C . ILE A 1 188 ? -1.072 1.744 -9.969 1 90.06 188 ILE A C 1
ATOM 1488 O O . ILE A 1 188 ? -2.268 2.018 -9.844 1 90.06 188 ILE A O 1
ATOM 1492 N N . GLU A 1 189 ? -0.348 1.208 -9.023 1 90.69 189 GLU A N 1
ATOM 1493 C CA . GLU A 1 189 ? -0.946 0.862 -7.742 1 90.69 189 GLU A CA 1
ATOM 1494 C C . GLU A 1 189 ? -1.438 2.105 -7.008 1 90.69 189 GLU A C 1
ATOM 1496 O O . GLU A 1 189 ? -2.537 2.109 -6.449 1 90.69 189 GLU A O 1
ATOM 1501 N N . ALA A 1 190 ? -0.572 3.082 -7.035 1 91.5 190 ALA A 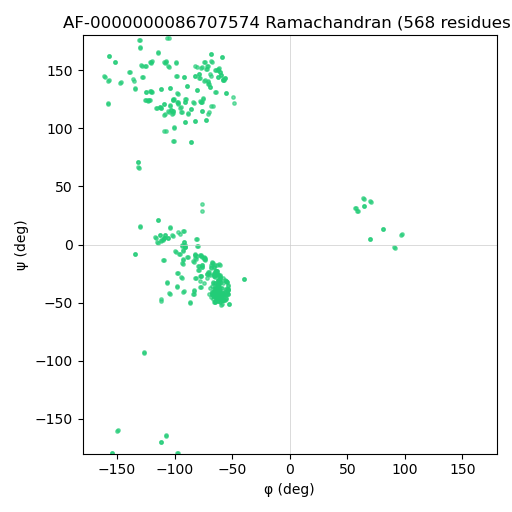N 1
ATOM 1502 C CA . ALA A 1 190 ? -0.971 4.328 -6.387 1 91.5 190 ALA A CA 1
ATOM 1503 C C . ALA A 1 190 ? -2.232 4.902 -7.027 1 91.5 190 ALA A C 1
ATOM 1505 O O . ALA A 1 190 ? -3.141 5.355 -6.328 1 91.5 190 ALA A O 1
ATOM 1506 N N . GLN A 1 191 ? -2.299 4.883 -8.344 1 91.31 191 GLN A N 1
ATOM 1507 C CA . GLN A 1 191 ? -3.473 5.375 -9.055 1 91.31 191 GLN A CA 1
ATOM 1508 C C . GLN A 1 191 ? -4.711 4.551 -8.703 1 91.31 191 GLN A C 1
ATOM 1510 O O . GLN A 1 191 ? -5.828 5.074 -8.695 1 91.31 191 GLN A O 1
ATOM 1515 N N . GLY A 1 192 ? -4.508 3.338 -8.43 1 89.69 192 GLY A N 1
ATOM 1516 C CA . GLY A 1 192 ? -5.609 2.453 -8.078 1 89.69 192 GLY A CA 1
ATOM 1517 C C . GLY A 1 192 ? -6.105 2.652 -6.664 1 89.69 192 GLY A C 1
ATOM 1518 O O . GLY A 1 192 ? -7.281 2.416 -6.371 1 89.69 192 GLY A O 1
ATOM 1519 N N . LYS A 1 193 ? -5.195 3.107 -5.844 1 88.62 193 LYS A N 1
ATOM 1520 C CA . LYS A 1 193 ? -5.5 3.176 -4.414 1 88.62 193 LYS A CA 1
ATOM 1521 C C . LYS A 1 193 ? -5.93 4.582 -4.012 1 88.62 193 LYS A C 1
ATOM 1523 O O . LYS A 1 193 ? -6.75 4.75 -3.107 1 88.62 193 LYS A O 1
ATOM 1528 N N . LYS A 1 194 ? -5.352 5.555 -4.598 1 91.94 194 LYS A N 1
ATOM 1529 C CA . LYS A 1 194 ? -5.641 6.941 -4.234 1 91.94 194 LYS A CA 1
ATOM 1530 C C . LYS A 1 194 ? -6.906 7.438 -4.926 1 91.94 194 LYS A C 1
ATOM 1532 O O . LYS A 1 194 ? -7.176 7.07 -6.07 1 91.94 194 LYS A O 1
ATOM 1537 N N . PRO A 1 195 ? -7.633 8.266 -4.238 1 92.06 195 PRO A N 1
ATOM 1538 C CA . PRO A 1 195 ? -8.828 8.82 -4.879 1 92.06 195 PRO A CA 1
ATOM 1539 C C . PRO A 1 195 ? -8.5 9.82 -5.984 1 92.06 195 PRO A C 1
ATOM 1541 O O . PRO A 1 195 ? -7.547 10.594 -5.859 1 92.06 195 PRO A O 1
ATOM 1544 N N . GLN A 1 196 ? -9.258 9.703 -6.984 1 93.62 196 GLN A N 1
ATOM 1545 C CA . GLN A 1 196 ? -9.211 10.727 -8.023 1 93.62 196 GLN A CA 1
ATOM 1546 C C . GLN A 1 196 ? -10.375 11.711 -7.891 1 93.62 196 GLN A C 1
ATOM 1548 O O . GLN A 1 196 ? -11.453 11.477 -8.438 1 93.62 196 GLN A O 1
ATOM 1553 N N . LEU A 1 197 ? -10.156 12.773 -7.102 1 95.81 197 LEU A N 1
ATOM 1554 C CA . LEU A 1 197 ? -11.148 13.797 -6.789 1 95.81 197 LEU A CA 1
ATOM 1555 C C . LEU A 1 197 ? -10.633 15.188 -7.137 1 95.81 197 LEU A C 1
ATOM 1557 O O . LEU A 1 197 ? -9.422 15.422 -7.137 1 95.81 197 LEU A O 1
ATOM 1561 N N . PRO A 1 198 ? -11.57 16.094 -7.418 1 96 198 PRO A N 1
ATOM 1562 C CA . PRO A 1 198 ? -11.133 17.469 -7.684 1 96 198 PRO A CA 1
ATOM 1563 C C . PRO A 1 198 ? -10.438 18.109 -6.48 1 96 198 PRO A C 1
ATOM 1565 O O . PRO A 1 198 ? -10.695 17.719 -5.34 1 96 198 PRO A O 1
ATOM 1568 N N . VAL A 1 199 ? -9.578 18.984 -6.832 1 96.31 199 VAL A N 1
ATOM 1569 C CA . VAL A 1 199 ? -8.93 19.766 -5.785 1 96.31 199 VAL A CA 1
ATOM 1570 C C . VAL A 1 199 ? -9.688 21.078 -5.566 1 96.31 199 VAL A C 1
ATOM 1572 O O . VAL A 1 199 ? -9.773 21.906 -6.473 1 96.31 199 VAL A O 1
ATOM 1575 N N . HIS A 1 200 ? -10.258 21.234 -4.477 1 94.44 200 HIS A N 1
ATOM 1576 C CA . HIS A 1 200 ? -10.883 22.484 -4.094 1 94.44 200 HIS A CA 1
ATOM 1577 C C . HIS A 1 200 ? -10.031 23.234 -3.07 1 94.44 200 HIS A C 1
ATOM 1579 O O . HIS A 1 200 ? -9.891 22.781 -1.933 1 94.44 200 HIS A O 1
ATOM 1585 N N . VAL A 1 201 ? -9.547 24.344 -3.51 1 96.06 201 VAL A N 1
ATOM 1586 C CA . VAL A 1 201 ? -8.633 25.125 -2.688 1 96.06 201 VAL A CA 1
ATOM 1587 C C . VAL A 1 201 ? -9.422 25.984 -1.695 1 96.06 201 VAL A C 1
ATOM 1589 O O . VAL A 1 201 ? -10.039 26.969 -2.076 1 96.06 201 VAL A O 1
ATOM 1592 N N . LEU A 1 202 ? -9.391 25.578 -0.402 1 96.5 202 LEU A N 1
ATOM 1593 C CA . LEU A 1 202 ? -10.18 26.281 0.605 1 96.5 202 LEU A CA 1
ATOM 1594 C C . LEU A 1 202 ? -9.609 26.047 2 1 96.5 202 LEU A C 1
ATOM 1596 O O . LEU A 1 202 ? -9.43 24.891 2.416 1 96.5 202 LEU A O 1
ATOM 1600 N N . ALA A 1 203 ? -9.266 27.094 2.643 1 97.88 203 ALA A N 1
ATOM 1601 C CA . ALA A 1 203 ? -8.93 27.031 4.062 1 97.88 203 ALA A CA 1
ATOM 1602 C C . ALA A 1 203 ? -10.164 27.219 4.93 1 97.88 203 ALA A C 1
ATOM 1604 O O . ALA A 1 203 ? -10.734 28.312 4.977 1 97.88 203 ALA A O 1
ATOM 1605 N N . THR A 1 204 ? -10.547 26.219 5.625 1 98.62 204 THR A N 1
ATOM 1606 C CA . THR A 1 204 ? -11.766 26.297 6.418 1 98.62 204 THR A CA 1
ATOM 1607 C C . THR A 1 204 ? -11.453 26.656 7.863 1 98.62 204 THR A C 1
ATOM 1609 O O . THR A 1 204 ? -12.359 26.891 8.664 1 98.62 204 THR A O 1
ATOM 1612 N N . ALA A 1 205 ? -10.188 26.672 8.234 1 98.31 205 ALA A N 1
ATOM 1613 C CA . ALA A 1 205 ? -9.719 27.078 9.555 1 98.31 205 ALA A CA 1
ATOM 1614 C C . ALA A 1 205 ? -8.32 27.703 9.477 1 98.31 205 ALA A C 1
ATOM 1616 O O . ALA A 1 205 ? -7.91 28.188 8.422 1 98.31 205 ALA A O 1
ATOM 1617 N N . GLU A 1 206 ? -7.594 27.75 10.531 1 97.94 206 GLU A N 1
ATOM 1618 C CA . GLU A 1 206 ? -6.375 28.547 10.617 1 97.94 206 GLU A CA 1
ATOM 1619 C C . GLU A 1 206 ? -5.141 27.719 10.273 1 97.94 206 GLU A C 1
ATOM 1621 O O . GLU A 1 206 ? -4.027 28.234 10.234 1 97.94 206 GLU A O 1
ATOM 1626 N N . ALA A 1 207 ? -5.305 26.438 9.969 1 98.5 207 ALA A N 1
ATOM 1627 C CA . ALA A 1 207 ? -4.191 25.547 9.648 1 98.5 207 ALA A CA 1
ATOM 1628 C C . ALA A 1 207 ? -4.48 24.75 8.391 1 98.5 207 ALA A C 1
ATOM 1630 O O . ALA A 1 207 ? -4.609 23.516 8.445 1 98.5 207 ALA A O 1
ATOM 1631 N N . PRO A 1 208 ? -4.477 25.406 7.23 1 98.56 208 PRO A N 1
ATOM 1632 C CA . PRO A 1 208 ? -4.734 24.641 6.008 1 98.56 208 PRO A CA 1
ATOM 1633 C C . PRO A 1 208 ? -3.752 23.484 5.805 1 98.56 208 PRO A C 1
ATOM 1635 O O . PRO A 1 208 ? -2.566 23.625 6.125 1 98.56 208 PRO A O 1
ATOM 1638 N N . VAL A 1 209 ? -4.277 22.406 5.316 1 98.81 209 VAL A N 1
ATOM 1639 C CA . VAL A 1 209 ? -3.512 21.188 5.125 1 98.81 209 VAL A CA 1
ATOM 1640 C C . VAL A 1 209 ? -3.584 20.75 3.662 1 98.81 209 VAL A C 1
ATOM 1642 O O . VAL A 1 209 ? -4.672 20.547 3.121 1 98.81 209 VAL A O 1
ATOM 1645 N N . VAL A 1 210 ? -2.404 20.594 3.018 1 98.75 210 VAL A N 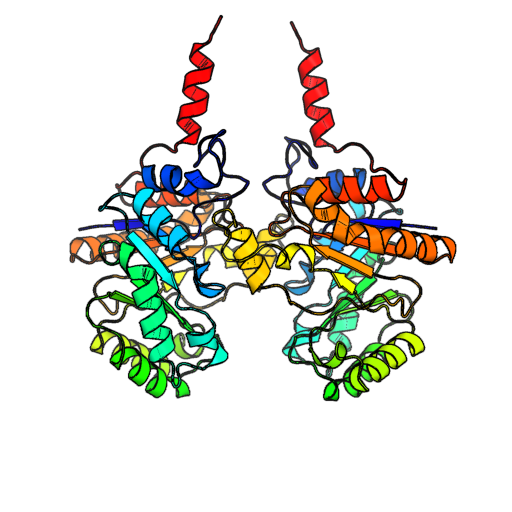1
ATOM 1646 C CA . VAL A 1 210 ? -2.324 20.125 1.637 1 98.75 210 VAL A CA 1
ATOM 1647 C C . VAL A 1 210 ? -1.484 18.844 1.568 1 98.75 210 VAL A C 1
ATOM 1649 O O . VAL A 1 210 ? -0.377 18.797 2.107 1 98.75 210 VAL A O 1
ATOM 1652 N N . ARG A 1 211 ? -2.051 17.875 1.041 1 98.5 211 ARG A N 1
ATOM 1653 C CA . ARG A 1 211 ? -1.331 16.672 0.625 1 98.5 211 ARG A CA 1
ATOM 1654 C C . ARG A 1 211 ? -1.102 16.672 -0.883 1 98.5 211 ARG A C 1
ATOM 1656 O O . ARG A 1 211 ? -2.057 16.641 -1.661 1 98.5 211 ARG A O 1
ATOM 1663 N N . PHE A 1 212 ? 0.124 16.734 -1.245 1 98.25 212 PHE A N 1
ATOM 1664 C CA . PHE A 1 212 ? 0.485 16.828 -2.656 1 98.25 212 PHE A CA 1
ATOM 1665 C C . PHE A 1 212 ? 1.183 15.547 -3.111 1 98.25 212 PHE A C 1
ATOM 1667 O O . PHE A 1 212 ? 2.246 15.195 -2.596 1 98.25 212 PHE A O 1
ATOM 1674 N N . ILE A 1 213 ? 0.591 14.836 -4.059 1 97.56 213 ILE A N 1
ATOM 1675 C CA . ILE A 1 213 ? 1.194 13.633 -4.613 1 97.56 213 ILE A CA 1
ATOM 1676 C C . ILE A 1 213 ? 1.84 13.945 -5.961 1 97.56 213 ILE A C 1
ATOM 1678 O O . ILE A 1 213 ? 1.164 13.961 -6.992 1 97.56 213 ILE A O 1
ATOM 1682 N N . GLY A 1 214 ? 3.096 14.109 -5.938 1 97.25 214 GLY A N 1
ATOM 1683 C CA . GLY A 1 214 ? 3.811 14.531 -7.133 1 97.25 214 GLY A CA 1
ATOM 1684 C C . GLY A 1 214 ? 4.438 13.383 -7.895 1 97.25 214 GLY A C 1
ATOM 1685 O O . GLY A 1 214 ? 4.227 12.219 -7.551 1 97.25 214 GLY A O 1
ATOM 1686 N N . LEU A 1 215 ? 5.09 13.727 -8.961 1 94.56 215 LEU A N 1
ATOM 1687 C CA . LEU A 1 215 ? 5.801 12.805 -9.836 1 94.56 215 LEU A CA 1
ATOM 1688 C C . LEU A 1 215 ? 7.293 12.797 -9.516 1 94.56 215 LEU A C 1
ATOM 1690 O O . LEU A 1 215 ? 7.812 13.75 -8.93 1 94.56 215 LEU A O 1
ATOM 1694 N N . PRO A 1 216 ? 7.988 11.727 -9.852 1 87.62 216 PRO A N 1
ATOM 1695 C CA . PRO A 1 216 ? 9.406 11.602 -9.5 1 87.62 216 PRO A CA 1
ATOM 1696 C C . PRO A 1 216 ? 10.266 12.688 -10.141 1 87.62 216 PRO A C 1
ATOM 1698 O O . PRO A 1 216 ? 11.219 13.164 -9.523 1 87.62 216 PRO A O 1
ATOM 1701 N N . GLN A 1 217 ? 9.922 13.078 -11.273 1 86.81 217 GLN A N 1
ATOM 1702 C CA . GLN A 1 217 ? 10.719 14.094 -11.969 1 86.81 217 GLN A CA 1
ATOM 1703 C C . GLN A 1 217 ? 10.219 15.5 -11.648 1 86.81 217 GLN A C 1
ATOM 1705 O O . GLN A 1 217 ? 9.078 15.844 -11.969 1 86.81 217 GLN A O 1
ATOM 1710 N N . PRO A 1 218 ? 11.094 16.234 -11.156 1 84.12 218 PRO A N 1
ATOM 1711 C CA . PRO A 1 218 ? 10.695 17.562 -10.672 1 84.12 218 PRO A CA 1
ATOM 1712 C C . PRO A 1 218 ? 10.023 18.406 -11.758 1 84.12 218 PRO A C 1
ATOM 1714 O O . PRO A 1 218 ? 9.031 19.078 -11.484 1 84.12 218 PRO A O 1
ATOM 1717 N N . GLU A 1 219 ? 10.523 18.344 -12.906 1 88.06 219 GLU A N 1
ATOM 1718 C CA . GLU A 1 219 ? 10.039 19.203 -13.977 1 88.06 219 GLU A CA 1
ATOM 1719 C C . GLU A 1 219 ? 8.586 18.891 -14.32 1 88.06 219 GLU A C 1
ATOM 1721 O O . GLU A 1 219 ? 7.848 19.781 -14.781 1 88.06 219 GLU A O 1
ATOM 1726 N N . GLN A 1 220 ? 8.148 17.75 -14.016 1 92.56 220 GLN A N 1
ATOM 1727 C CA . GLN A 1 220 ? 6.797 17.312 -14.375 1 92.56 220 GLN A CA 1
ATOM 1728 C C . GLN A 1 220 ? 5.77 17.844 -13.375 1 92.56 220 GLN A C 1
ATOM 1730 O O . GLN A 1 220 ? 4.566 17.812 -13.641 1 92.56 220 GLN A O 1
ATOM 1735 N N . ASN A 1 221 ? 6.246 18.359 -12.266 1 95.81 221 ASN A N 1
ATOM 1736 C CA . ASN A 1 221 ? 5.344 18.828 -11.211 1 95.81 221 ASN A CA 1
ATOM 1737 C C . ASN A 1 221 ? 5.023 20.312 -11.352 1 95.81 221 ASN A C 1
ATOM 1739 O O . ASN A 1 221 ? 4.094 20.812 -10.719 1 95.81 221 ASN A O 1
ATOM 1743 N N . HIS A 1 222 ? 5.742 21.047 -12.195 1 94.25 222 HIS A N 1
ATOM 1744 C CA . HIS A 1 222 ? 5.66 22.5 -12.273 1 94.25 222 HIS A CA 1
ATOM 1745 C C . HIS A 1 222 ? 4.234 22.953 -12.555 1 94.25 222 HIS A C 1
ATOM 1747 O O . HIS A 1 222 ? 3.715 23.844 -11.875 1 94.25 222 HIS A O 1
ATOM 1753 N N . ARG A 1 223 ? 3.582 22.359 -13.516 1 95.31 223 ARG A N 1
ATOM 1754 C CA . ARG A 1 223 ? 2.254 22.797 -13.938 1 95.31 223 ARG A CA 1
ATOM 1755 C C . ARG A 1 223 ? 1.237 22.625 -12.812 1 95.31 223 ARG A C 1
ATOM 1757 O O . ARG A 1 223 ? 0.227 23.328 -12.758 1 95.31 223 ARG A O 1
ATOM 1764 N N . PHE A 1 224 ? 1.525 21.719 -11.898 1 96.88 224 PHE A N 1
ATOM 1765 C CA . PHE A 1 224 ? 0.584 21.453 -10.82 1 96.88 224 PHE A CA 1
ATOM 1766 C C . PHE A 1 224 ? 0.922 22.297 -9.594 1 96.88 224 PHE A C 1
ATOM 1768 O O . PHE A 1 224 ? 0.037 22.641 -8.805 1 96.88 224 PHE A O 1
ATOM 1775 N N . LEU A 1 225 ? 2.182 22.625 -9.422 1 96.12 225 LEU A N 1
ATOM 1776 C CA . LEU A 1 225 ? 2.645 23.391 -8.266 1 96.12 225 LEU A CA 1
ATOM 1777 C C . LEU A 1 225 ? 2.4 24.875 -8.469 1 96.12 225 LEU A C 1
ATOM 1779 O O . LEU A 1 225 ? 2.125 25.609 -7.504 1 96.12 225 LEU A O 1
ATOM 1783 N N . GLN A 1 226 ? 2.396 25.328 -9.648 1 95.38 226 GLN A N 1
ATOM 1784 C CA . GLN A 1 226 ? 2.342 26.766 -9.961 1 95.38 226 GLN A CA 1
ATOM 1785 C C . GLN A 1 226 ? 1.062 27.391 -9.422 1 95.38 226 GLN A C 1
ATOM 1787 O O . GLN A 1 226 ? 1.097 28.484 -8.852 1 95.38 226 GLN A O 1
ATOM 1792 N N . PRO A 1 227 ? -0.021 26.75 -9.555 1 95.81 227 PRO A N 1
ATOM 1793 C CA . PRO A 1 227 ? -1.239 27.359 -9.016 1 95.81 227 PRO A CA 1
ATOM 1794 C C . PRO A 1 227 ? -1.262 27.375 -7.488 1 95.81 227 PRO A C 1
ATOM 1796 O O . PRO A 1 227 ? -1.968 28.203 -6.891 1 95.81 227 PRO A O 1
ATOM 1799 N N . TRP A 1 228 ? -0.544 26.516 -6.824 1 97.75 228 TRP A N 1
ATOM 1800 C CA . TRP A 1 228 ? -0.534 26.406 -5.371 1 97.75 228 TRP A CA 1
ATOM 1801 C C . TRP A 1 228 ? 0.312 27.516 -4.746 1 97.75 228 TRP A C 1
ATOM 1803 O O . TRP A 1 228 ? -0.034 28.047 -3.689 1 97.75 228 TRP A O 1
ATOM 1813 N N . LEU A 1 229 ? 1.399 27.906 -5.367 1 96.94 229 LEU A N 1
ATOM 1814 C CA . LEU A 1 229 ? 2.436 28.734 -4.754 1 96.94 229 LEU A CA 1
ATOM 1815 C C . LEU A 1 229 ? 1.869 30.078 -4.312 1 96.94 229 LEU A C 1
ATOM 1817 O O . LEU A 1 229 ? 2.041 30.484 -3.158 1 96.94 229 LEU A O 1
ATOM 1821 N N . PRO A 1 230 ? 1.122 30.812 -5.195 1 97.12 230 PRO A N 1
ATOM 1822 C CA . PRO A 1 230 ? 0.549 32.062 -4.719 1 97.12 230 PRO A CA 1
ATOM 1823 C C . PRO A 1 230 ? -0.45 31.875 -3.582 1 97.12 230 PRO A C 1
ATOM 1825 O O . PRO A 1 230 ? -0.548 32.719 -2.691 1 97.12 230 PRO A O 1
ATOM 1828 N N . ARG A 1 231 ? -1.199 30.781 -3.588 1 97.62 231 ARG A N 1
ATOM 1829 C CA . ARG A 1 231 ? -2.174 30.516 -2.537 1 97.62 231 ARG A CA 1
ATOM 1830 C C . ARG A 1 231 ? -1.48 30.219 -1.21 1 97.62 231 ARG A C 1
ATOM 1832 O O . ARG A 1 231 ? -1.869 30.766 -0.172 1 97.62 231 ARG A O 1
ATOM 1839 N N . TRP A 1 232 ? -0.489 29.422 -1.245 1 98.06 232 TRP A N 1
ATOM 1840 C CA . TRP A 1 232 ? 0.269 29.094 -0.04 1 98.06 232 TRP A CA 1
ATOM 1841 C C . TRP A 1 232 ? 0.914 30.344 0.548 1 98.06 232 TRP A C 1
ATOM 1843 O O . TRP A 1 232 ? 0.845 30.578 1.758 1 98.06 232 TRP A O 1
ATOM 1853 N N . ARG A 1 233 ? 1.417 31.188 -0.295 1 96.81 233 ARG A N 1
ATOM 1854 C CA . ARG A 1 233 ? 2.012 32.438 0.165 1 96.81 233 ARG A CA 1
ATOM 1855 C C . ARG A 1 233 ? 0.961 33.344 0.795 1 96.81 233 ARG A C 1
ATOM 1857 O O . ARG A 1 233 ? 1.212 33.969 1.827 1 96.81 233 ARG A O 1
ATOM 1864 N N . SER A 1 234 ? -0.128 33.375 0.123 1 97.31 234 SER A N 1
ATOM 1865 C CA . SER A 1 234 ? -1.206 34.188 0.645 1 97.31 234 SER A CA 1
ATOM 1866 C C . SER A 1 234 ? -1.64 33.75 2.031 1 97.31 234 SER A C 1
ATOM 1868 O O . SER A 1 234 ? -1.853 34.562 2.928 1 97.31 234 SER A O 1
ATOM 1870 N N . TRP A 1 235 ? -1.806 32.469 2.252 1 97.75 235 TRP A N 1
ATOM 1871 C CA . TRP A 1 235 ? -2.186 31.938 3.557 1 97.75 235 TRP A CA 1
ATOM 1872 C C . TRP A 1 235 ? -1.127 32.25 4.605 1 97.75 235 TRP A C 1
ATOM 1874 O O . TRP A 1 235 ? -1.456 32.656 5.727 1 97.75 235 TRP A O 1
ATOM 1884 N N . LEU A 1 236 ? 0.11 32.125 4.215 1 96.38 236 LEU A N 1
ATOM 1885 C CA . LEU A 1 236 ? 1.2 32.469 5.125 1 96.38 236 LEU A CA 1
ATOM 1886 C C . LEU A 1 236 ? 1.181 33.938 5.477 1 96.38 236 LEU A C 1
ATOM 1888 O O . LEU A 1 236 ? 1.324 34.312 6.645 1 96.38 236 LEU A O 1
ATOM 1892 N N . ASP A 1 237 ? 0.917 34.781 4.523 1 95.94 237 ASP A N 1
ATOM 1893 C CA . ASP A 1 237 ? 0.855 36.219 4.727 1 95.94 237 ASP A CA 1
ATOM 1894 C C . ASP A 1 237 ? -0.319 36.594 5.629 1 95.94 237 ASP A C 1
ATOM 1896 O O . ASP A 1 237 ? -0.245 37.562 6.375 1 95.94 237 ASP A O 1
ATOM 1900 N N . GLU A 1 238 ? -1.358 35.844 5.512 1 96.5 238 GLU A N 1
ATOM 1901 C CA . GLU A 1 238 ? -2.551 36.062 6.32 1 96.5 238 GLU A CA 1
ATOM 1902 C C . GLU A 1 238 ? -2.332 35.625 7.766 1 96.5 238 GLU A C 1
ATOM 1904 O O . GLU A 1 238 ? -3.168 35.875 8.633 1 96.5 238 GLU A O 1
ATOM 1909 N N . GLY A 1 239 ? -1.22 34.875 7.98 1 96.19 239 GLY A N 1
ATOM 1910 C CA . GLY A 1 239 ? -0.907 34.438 9.336 1 96.19 239 GLY A CA 1
ATOM 1911 C C . GLY A 1 239 ? -1.371 33.031 9.625 1 96.19 239 GLY A C 1
ATOM 1912 O O . GLY A 1 239 ? -1.307 32.594 10.766 1 96.19 239 GLY A O 1
ATOM 1913 N N . LYS A 1 240 ? -1.801 32.344 8.617 1 97.56 240 LYS A N 1
ATOM 1914 C CA . LYS A 1 240 ? -2.227 30.953 8.805 1 97.56 240 LYS A CA 1
ATOM 1915 C C . LYS A 1 240 ? -1.025 30.016 8.938 1 97.56 240 LYS A C 1
ATOM 1917 O O . LYS A 1 240 ? 0.075 30.344 8.492 1 97.56 240 LYS A O 1
ATOM 1922 N N . THR A 1 241 ? -1.235 28.922 9.648 1 98 241 THR A N 1
ATOM 1923 C CA . THR A 1 241 ? -0.24 27.859 9.766 1 98 241 THR A CA 1
ATOM 1924 C C . THR A 1 241 ? -0.433 26.812 8.672 1 98 241 THR A C 1
ATOM 1926 O O . THR A 1 241 ? -1.343 25.984 8.758 1 98 241 THR A O 1
ATOM 1929 N N . LEU A 1 242 ? 0.434 26.828 7.699 1 98.5 242 LEU A N 1
ATOM 1930 C CA . LEU A 1 242 ? 0.279 25.953 6.543 1 98.5 242 LEU A CA 1
ATOM 1931 C C . LEU A 1 242 ? 1 24.625 6.762 1 98.5 242 LEU A C 1
ATOM 1933 O O . LEU A 1 242 ? 2.178 24.609 7.129 1 98.5 242 LEU A O 1
ATOM 1937 N N . TYR A 1 243 ? 0.293 23.516 6.629 1 98.81 243 TYR A N 1
ATOM 1938 C CA . TYR A 1 243 ? 0.868 22.172 6.625 1 98.81 243 TYR A CA 1
ATOM 1939 C C . TYR A 1 243 ? 0.911 21.609 5.215 1 98.81 243 TYR A C 1
ATOM 1941 O O . TYR A 1 243 ? -0.129 21.453 4.566 1 98.81 243 TYR A O 1
ATOM 1949 N N . LEU A 1 244 ? 2.107 21.281 4.727 1 98.69 244 LEU A N 1
ATOM 1950 C CA . LEU A 1 244 ? 2.324 20.672 3.42 1 98.69 244 LEU A CA 1
ATOM 1951 C C . LEU A 1 244 ? 2.928 19.281 3.568 1 98.69 244 LEU A C 1
ATOM 1953 O O . LEU A 1 244 ? 4.035 19.125 4.09 1 98.69 244 LEU A O 1
ATOM 1957 N N . PHE A 1 245 ? 2.248 18.328 3.145 1 98.81 245 PHE A N 1
ATOM 1958 C CA . PHE A 1 245 ? 2.764 16.969 3.143 1 98.81 245 PHE A CA 1
ATOM 1959 C C . PHE A 1 245 ? 2.98 16.469 1.716 1 98.81 245 PHE A C 1
ATOM 1961 O O . PHE A 1 245 ? 2.029 16.375 0.938 1 98.81 245 PHE A O 1
ATOM 1968 N N . ILE A 1 246 ? 4.195 16.156 1.378 1 98.25 246 ILE A N 1
ATOM 1969 C CA . ILE A 1 246 ? 4.617 15.828 0.019 1 98.25 246 ILE A CA 1
ATOM 1970 C C . ILE A 1 246 ? 4.742 14.312 -0.138 1 98.25 246 ILE A C 1
ATOM 1972 O O . ILE A 1 246 ? 5.422 13.656 0.651 1 98.25 246 ILE A O 1
ATOM 1976 N N . HIS A 1 247 ? 4.055 13.812 -1.088 1 97.56 247 HIS A N 1
ATOM 1977 C CA . HIS A 1 247 ? 4.039 12.391 -1.421 1 97.56 247 HIS A CA 1
ATOM 1978 C C . HIS A 1 247 ? 4.504 12.156 -2.854 1 97.56 247 HIS A C 1
ATOM 1980 O O . HIS A 1 247 ? 4.438 13.062 -3.689 1 97.56 247 HIS A O 1
ATOM 1986 N N . THR A 1 248 ? 4.973 10.992 -3.125 1 95.75 248 THR A N 1
ATOM 1987 C CA . THR A 1 248 ? 5.023 10.375 -4.445 1 95.75 248 THR A CA 1
ATOM 1988 C C . THR A 1 248 ? 4.453 8.961 -4.406 1 95.75 248 THR A C 1
ATOM 1990 O O . THR A 1 248 ? 4.066 8.469 -3.342 1 95.75 248 THR A O 1
ATOM 1993 N N . ALA A 1 249 ? 4.348 8.312 -5.5 1 90.88 249 ALA A N 1
ATOM 1994 C CA . ALA A 1 249 ? 3.678 7.016 -5.594 1 90.88 249 ALA A CA 1
ATOM 1995 C C . ALA A 1 249 ? 4.234 6.035 -4.566 1 90.88 249 ALA A C 1
ATOM 1997 O O . ALA A 1 249 ? 3.475 5.395 -3.836 1 90.88 249 ALA A O 1
ATOM 1998 N N . ASP A 1 250 ? 5.566 5.863 -4.496 1 90 250 ASP A N 1
ATOM 1999 C CA . ASP A 1 250 ? 6.152 4.949 -3.521 1 90 250 ASP A CA 1
ATOM 2000 C C . ASP A 1 250 ? 6.941 5.715 -2.459 1 90 250 ASP A C 1
ATOM 2002 O O . ASP A 1 250 ? 7.66 5.109 -1.659 1 90 250 ASP A O 1
ATOM 2006 N N . ASN A 1 251 ? 6.93 7.035 -2.516 1 94.94 251 ASN A N 1
ATOM 2007 C CA . ASN A 1 251 ? 7.504 7.988 -1.574 1 94.94 251 ASN A CA 1
ATOM 2008 C C . ASN A 1 251 ? 9.031 7.961 -1.611 1 94.94 251 ASN A C 1
ATOM 2010 O O . ASN A 1 251 ? 9.688 8.688 -0.86 1 94.94 251 ASN A O 1
ATOM 2014 N N . ALA A 1 252 ? 9.609 7.18 -2.518 1 94.19 252 ALA A N 1
ATOM 2015 C CA . ALA A 1 252 ? 11.062 7.141 -2.625 1 94.19 252 ALA A CA 1
ATOM 2016 C C . ALA A 1 252 ? 11.617 8.516 -2.979 1 94.19 252 ALA A C 1
ATOM 2018 O O . ALA A 1 252 ? 12.688 8.906 -2.492 1 94.19 252 ALA A O 1
ATOM 2019 N N . HIS A 1 253 ? 10.844 9.32 -3.721 1 95.38 253 HIS A N 1
ATOM 2020 C CA . HIS A 1 253 ? 11.328 10.602 -4.215 1 95.38 253 HIS A CA 1
ATOM 2021 C C . HIS A 1 253 ? 10.664 11.758 -3.477 1 95.38 253 HIS A C 1
ATOM 2023 O O . HIS A 1 253 ? 10.852 12.922 -3.844 1 95.38 253 HIS A O 1
ATOM 2029 N N . ALA A 1 254 ? 9.953 11.484 -2.484 1 97.25 254 ALA A N 1
ATOM 2030 C CA . ALA A 1 254 ? 9.203 12.508 -1.755 1 97.25 254 ALA A CA 1
ATOM 2031 C C . ALA A 1 254 ? 10.148 13.539 -1.142 1 97.25 254 ALA A C 1
ATOM 2033 O O . ALA A 1 254 ? 9.875 14.742 -1.172 1 97.25 254 ALA A O 1
ATOM 2034 N N . PRO A 1 255 ? 11.32 13.117 -0.592 1 97.75 255 PRO A N 1
ATOM 2035 C CA . PRO A 1 255 ? 12.211 14.117 -0.003 1 97.75 255 PRO A CA 1
ATOM 2036 C C . PRO A 1 255 ? 12.688 15.156 -1.018 1 97.75 255 PRO A C 1
ATOM 2038 O O . PRO A 1 255 ? 12.648 16.359 -0.741 1 97.75 255 PRO A O 1
ATOM 2041 N N . GLU A 1 256 ? 13.078 14.711 -2.186 1 96.75 256 GLU A N 1
ATOM 2042 C CA . GLU A 1 256 ? 13.57 15.625 -3.207 1 96.75 256 GLU A CA 1
ATOM 2043 C C . GLU A 1 256 ? 12.461 16.562 -3.684 1 96.75 256 GLU A C 1
ATOM 2045 O O . GLU A 1 256 ? 12.703 17.75 -3.9 1 96.75 256 GLU A O 1
ATOM 2050 N N . LEU A 1 257 ? 11.32 16.016 -3.846 1 97.31 257 LEU A N 1
ATOM 2051 C CA . LEU A 1 257 ? 10.195 16.844 -4.246 1 97.31 257 LEU A CA 1
ATOM 2052 C C . LEU A 1 257 ? 9.883 17.891 -3.188 1 97.31 257 LEU A C 1
ATOM 2054 O O . LEU A 1 257 ? 9.625 19.047 -3.514 1 97.31 257 LEU A O 1
ATOM 2058 N N . ALA A 1 258 ? 9.906 17.469 -1.947 1 98 258 ALA A N 1
ATOM 2059 C CA . ALA A 1 258 ? 9.672 18.406 -0.855 1 98 258 ALA A CA 1
ATOM 2060 C C . ALA A 1 258 ? 10.703 19.531 -0.866 1 98 258 ALA A C 1
ATOM 2062 O O . ALA A 1 258 ? 10.375 20.688 -0.624 1 98 258 ALA A O 1
ATOM 2063 N N . ARG A 1 259 ? 11.93 19.156 -1.121 1 97 259 ARG A N 1
ATOM 2064 C CA . ARG A 1 259 ? 12.992 20.141 -1.234 1 97 259 ARG A CA 1
ATOM 2065 C C . ARG A 1 259 ? 12.68 21.156 -2.33 1 97 259 ARG A C 1
ATOM 2067 O O . ARG A 1 259 ? 12.852 22.359 -2.139 1 97 259 ARG A O 1
ATOM 2074 N N . GLN A 1 260 ? 12.219 20.703 -3.414 1 96.19 260 GLN A N 1
ATOM 2075 C CA . GLN A 1 260 ? 11.867 21.578 -4.527 1 96.19 260 GLN A CA 1
ATO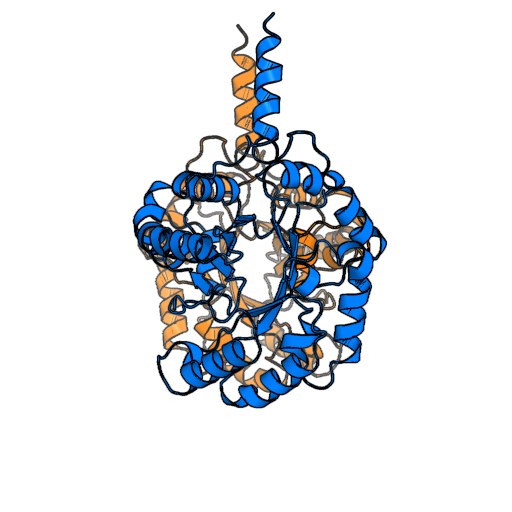M 2076 C C . GLN A 1 260 ? 10.727 22.516 -4.145 1 96.19 260 GLN A C 1
ATOM 2078 O O . GLN A 1 260 ? 10.766 23.703 -4.457 1 96.19 260 GLN A O 1
ATOM 2083 N N . VAL A 1 261 ? 9.758 21.984 -3.508 1 96.81 261 VAL A N 1
ATOM 2084 C CA . VAL A 1 261 ? 8.602 22.781 -3.086 1 96.81 261 VAL A CA 1
ATOM 2085 C C . VAL A 1 261 ? 9.039 23.859 -2.107 1 96.81 261 VAL A C 1
ATOM 2087 O O . VAL A 1 261 ? 8.664 25.031 -2.246 1 96.81 261 VAL A O 1
ATOM 2090 N N . ALA A 1 262 ? 9.836 23.5 -1.147 1 96.69 262 ALA A N 1
ATOM 2091 C CA . ALA A 1 262 ? 10.336 24.453 -0.156 1 96.69 262 ALA A CA 1
ATOM 2092 C C . ALA A 1 262 ? 11.133 25.562 -0.823 1 96.69 262 ALA A C 1
ATOM 2094 O O . ALA A 1 262 ? 10.984 26.734 -0.47 1 96.69 262 ALA A O 1
ATOM 2095 N N . THR A 1 263 ? 11.961 25.188 -1.784 1 95.62 263 THR A N 1
ATOM 2096 C CA . THR A 1 263 ? 12.75 26.172 -2.525 1 95.62 263 THR A CA 1
ATOM 2097 C C . THR A 1 263 ? 11.844 27.125 -3.287 1 95.62 263 THR A C 1
ATOM 2099 O O . THR A 1 263 ? 12.062 28.344 -3.281 1 95.62 263 THR A O 1
ATOM 2102 N N . ALA A 1 264 ? 10.852 26.594 -3.887 1 94.88 264 ALA A N 1
ATOM 2103 C CA . ALA A 1 264 ? 9.914 27.406 -4.652 1 94.88 264 ALA A CA 1
ATOM 2104 C C . ALA A 1 264 ? 9.18 28.406 -3.752 1 94.88 264 ALA A C 1
ATOM 2106 O O . ALA A 1 264 ? 8.742 29.453 -4.211 1 94.88 264 ALA A O 1
ATOM 2107 N N . LEU A 1 265 ? 9.047 28.094 -2.473 1 95.69 265 LEU A N 1
ATOM 2108 C CA . LEU A 1 265 ? 8.391 28.969 -1.503 1 95.69 265 LEU A CA 1
ATOM 2109 C C . LEU A 1 265 ? 9.398 29.891 -0.834 1 95.69 265 LEU A C 1
ATOM 2111 O O . LEU A 1 265 ? 9.047 30.641 0.07 1 95.69 265 LEU A O 1
ATOM 2115 N N . ASN A 1 266 ? 10.688 29.797 -1.248 1 94.38 266 ASN A N 1
ATOM 2116 C CA . ASN A 1 266 ? 11.789 30.578 -0.711 1 94.38 266 ASN A CA 1
ATOM 2117 C C . ASN A 1 266 ? 12.047 30.25 0.757 1 94.38 266 ASN A C 1
ATOM 2119 O O . ASN A 1 266 ? 12.359 31.141 1.549 1 94.38 266 ASN A O 1
ATOM 2123 N N . LEU A 1 267 ? 11.82 29.031 1.101 1 94.25 267 LEU A N 1
ATOM 2124 C CA . LEU A 1 267 ? 12.102 28.484 2.422 1 94.25 267 LEU A CA 1
ATOM 2125 C C . LEU A 1 267 ? 12.867 27.156 2.311 1 94.25 267 LEU A C 1
ATOM 2127 O O . LEU A 1 267 ? 12.359 26.109 2.709 1 94.25 267 LEU A O 1
ATOM 2131 N N . PRO A 1 268 ? 14.062 27.281 1.82 1 95.5 268 PRO A N 1
ATOM 2132 C CA . PRO A 1 268 ? 14.812 26.062 1.514 1 95.5 268 PRO A CA 1
ATOM 2133 C C . PRO A 1 268 ? 15.047 25.188 2.744 1 95.5 268 PRO A C 1
ATOM 2135 O O . PRO A 1 268 ? 15.234 25.703 3.848 1 95.5 268 PRO A O 1
ATOM 2138 N N . LEU A 1 269 ? 15.094 23.922 2.531 1 97 269 LEU A N 1
ATOM 2139 C CA . LEU A 1 269 ? 15.352 22.938 3.578 1 97 269 LEU A CA 1
ATOM 2140 C C . LEU A 1 269 ? 16.844 22.828 3.869 1 97 269 LEU A C 1
ATOM 2142 O O . LEU A 1 269 ? 17.672 23.125 3.006 1 97 269 LEU A O 1
ATOM 2146 N N . PRO A 1 270 ? 17.172 22.438 5.09 1 96.62 270 PRO A N 1
ATOM 2147 C CA . PRO A 1 270 ? 18.578 22.062 5.34 1 96.62 270 PRO A CA 1
ATOM 2148 C C . PRO A 1 270 ? 19.047 20.922 4.449 1 96.62 270 PRO A C 1
ATOM 2150 O O . PRO A 1 270 ? 18.234 20.203 3.861 1 96.62 270 PRO A O 1
ATOM 2153 N N . PRO A 1 271 ? 20.344 20.781 4.34 1 96.38 271 PRO A N 1
ATOM 2154 C CA . PRO A 1 271 ? 20.828 19.625 3.59 1 96.38 271 PRO A CA 1
ATOM 2155 C C . PRO A 1 271 ? 20.375 18.297 4.188 1 96.38 271 PRO A C 1
ATOM 2157 O O . PRO A 1 271 ? 20.219 18.188 5.406 1 96.38 271 PRO A O 1
ATOM 2160 N N . PHE A 1 272 ? 20.156 17.391 3.275 1 97.44 272 PHE A N 1
ATOM 2161 C CA . PHE A 1 272 ? 19.812 16.062 3.76 1 97.44 272 PHE A CA 1
ATOM 2162 C C . PHE A 1 272 ? 20.969 15.461 4.551 1 97.44 272 PHE A C 1
ATOM 2164 O O . PHE A 1 272 ? 22.141 15.695 4.227 1 97.44 272 PHE A O 1
ATOM 2171 N N . VAL A 1 273 ? 20.703 14.641 5.48 1 95.75 273 VAL A N 1
ATOM 2172 C CA . VAL A 1 273 ? 21.672 14.102 6.426 1 95.75 273 VAL A CA 1
ATOM 2173 C C . VAL A 1 273 ? 22.656 13.188 5.691 1 95.75 273 VAL A C 1
ATOM 2175 O O . VAL A 1 273 ? 23.859 13.234 5.934 1 95.75 273 VAL A O 1
ATOM 2178 N N . GLY A 1 274 ? 22.141 12.375 4.812 1 93.5 274 GLY A N 1
ATOM 2179 C CA . GLY A 1 274 ? 22.984 11.43 4.102 1 93.5 274 GLY A CA 1
ATOM 2180 C C . GLY A 1 274 ? 23.922 12.094 3.109 1 93.5 274 GLY A C 1
ATOM 2181 O O . GLY A 1 274 ? 24.906 11.5 2.686 1 93.5 274 GLY A O 1
ATOM 2182 N N . GLU A 1 275 ? 23.562 13.203 2.639 1 89.31 275 GLU A N 1
ATOM 2183 C CA . GLU A 1 275 ? 24.422 13.938 1.719 1 89.31 275 GLU A CA 1
ATOM 2184 C C . GLU A 1 275 ? 25.703 14.383 2.398 1 89.31 275 GLU A C 1
ATOM 2186 O O . GLU A 1 275 ? 26.719 14.586 1.733 1 89.31 275 GLU A O 1
ATOM 2191 N N . ASN A 1 276 ? 25.703 14.562 3.635 1 80.19 276 ASN A N 1
ATOM 2192 C CA . ASN A 1 276 ? 26.875 14.984 4.402 1 80.19 276 ASN A CA 1
ATOM 2193 C C . ASN A 1 276 ? 27.812 13.812 4.676 1 80.19 276 ASN A C 1
ATOM 2195 O O . ASN A 1 276 ? 29 14.016 4.938 1 80.19 276 ASN A O 1
ATOM 2199 N N . ASP A 1 277 ? 27.312 12.594 4.621 1 69.94 277 ASP A N 1
ATOM 2200 C CA . ASP A 1 277 ? 28.125 11.398 4.812 1 69.94 277 ASP A CA 1
ATOM 2201 C C . ASP A 1 277 ? 29.125 11.234 3.678 1 69.94 277 ASP A C 1
ATOM 2203 O O . ASP A 1 277 ? 30.25 10.773 3.902 1 69.94 277 ASP A O 1
ATOM 2207 N N . CYS A 1 278 ? 28.781 11.406 2.502 1 54.06 278 CYS A N 1
ATOM 2208 C CA . CYS A 1 278 ? 29.672 11.25 1.361 1 54.06 278 CYS A CA 1
ATOM 2209 C C . CYS A 1 278 ? 30.75 12.336 1.359 1 54.06 278 CYS A C 1
ATOM 2211 O O . CYS A 1 278 ? 31.875 12.094 0.93 1 54.06 278 CYS A O 1
ATOM 2213 N N . ALA A 1 279 ? 30.484 13.57 1.766 1 50.38 279 ALA A N 1
ATOM 2214 C CA . ALA A 1 279 ? 31.484 14.617 1.798 1 50.38 279 ALA A CA 1
ATOM 2215 C C . ALA A 1 279 ? 32.625 14.266 2.762 1 50.38 279 ALA A C 1
ATOM 2217 O O . ALA A 1 279 ? 33.781 14.609 2.525 1 50.38 279 ALA A O 1
ATOM 2218 N N . GLN A 1 280 ? 32.344 13.57 3.752 1 45.06 280 GLN A N 1
ATOM 2219 C CA . GLN A 1 280 ? 33.406 13.211 4.684 1 45.06 280 GLN A CA 1
ATOM 2220 C C . GLN A 1 280 ? 34.25 12.07 4.129 1 45.06 280 GLN A C 1
ATOM 2222 O O . GLN A 1 280 ? 35.469 11.984 4.422 1 45.06 280 GLN A O 1
ATOM 2227 N N . GLN A 1 281 ? 33.719 11.25 3.312 1 43.81 281 GLN A N 1
ATOM 2228 C CA . GLN A 1 281 ? 34.594 10.195 2.781 1 43.81 281 GLN A CA 1
ATOM 2229 C C . GLN A 1 281 ? 35.5 10.734 1.69 1 43.81 281 GLN A C 1
ATOM 2231 O O . GLN A 1 281 ? 36.562 10.148 1.41 1 43.81 281 GLN A O 1
ATOM 2236 N N . GLY A 1 282 ? 35.125 11.672 0.948 1 40.34 282 GLY A N 1
ATOM 2237 C CA . GLY A 1 282 ? 36.094 12.164 -0.03 1 40.34 282 GLY A CA 1
ATOM 2238 C C . GLY A 1 282 ? 37.344 12.734 0.601 1 40.34 282 GLY A C 1
ATOM 2239 O O . GLY A 1 282 ? 38.281 13.141 -0.105 1 40.34 282 GLY A O 1
ATOM 2240 N N . ILE A 1 283 ? 37.25 13.359 1.755 1 36.75 283 ILE A N 1
ATOM 2241 C CA . ILE A 1 283 ? 38.531 13.953 2.209 1 36.75 283 ILE A CA 1
ATOM 2242 C C . ILE A 1 283 ? 39.5 12.852 2.553 1 36.75 283 ILE A C 1
ATOM 2244 O O . ILE A 1 283 ? 40.625 13.133 3.016 1 36.75 283 ILE A O 1
ATOM 2248 N N . LEU A 1 284 ? 39.062 11.609 2.707 1 31.73 284 LEU A N 1
ATOM 2249 C CA . LEU A 1 284 ? 40.188 10.719 2.963 1 31.73 284 LEU A CA 1
ATOM 2250 C C . LEU A 1 284 ? 40.969 10.422 1.675 1 31.73 284 LEU A C 1
ATOM 2252 O O . LEU A 1 284 ? 40.625 9.492 0.947 1 31.73 284 LEU A O 1
ATOM 2256 N N . ASP A 1 285 ? 41.062 11.422 0.783 1 27.69 285 ASP A N 1
ATOM 2257 C CA . ASP A 1 285 ? 42.125 11.141 -0.173 1 27.69 285 ASP A CA 1
ATOM 2258 C C . ASP A 1 285 ? 43.406 10.711 0.542 1 27.69 285 ASP A C 1
ATOM 2260 O O . ASP A 1 285 ? 43.812 11.336 1.525 1 27.69 285 ASP A O 1
ATOM 2264 N N . PHE A 1 286 ? 43.875 9.547 0.221 1 25.44 286 PHE A N 1
ATOM 2265 C CA . PHE A 1 286 ? 45.281 9.211 0.297 1 25.44 286 PHE A CA 1
ATOM 2266 C C . PHE A 1 286 ? 46.125 10.273 -0.409 1 25.44 286 PHE A C 1
ATOM 2268 O O . PHE A 1 286 ? 45.688 10.859 -1.399 1 25.44 286 PHE A O 1
ATOM 2275 N N . MET B 1 1 ? 9.367 -31.594 -12.07 1 59.28 1 MET B N 1
ATOM 2276 C CA . MET B 1 1 ? 8.094 -30.875 -11.984 1 59.28 1 MET B CA 1
ATOM 2277 C C . MET B 1 1 ? 8.258 -29.547 -11.273 1 59.28 1 MET B C 1
ATOM 2279 O O . MET B 1 1 ? 9.117 -29.391 -10.406 1 59.28 1 MET B O 1
ATOM 2283 N N . PRO B 1 2 ? 7.461 -28.391 -11.961 1 86.44 2 PRO B N 1
ATOM 2284 C CA . PRO B 1 2 ? 8.203 -27.141 -11.898 1 86.44 2 PRO B CA 1
ATOM 2285 C C . PRO B 1 2 ? 7.797 -26.266 -10.703 1 86.44 2 PRO B C 1
ATOM 2287 O O . PRO B 1 2 ? 6.66 -26.359 -10.234 1 86.44 2 PRO B O 1
ATOM 2290 N N . LEU B 1 3 ? 8.633 -26.047 -9.914 1 96.62 3 LEU B N 1
ATOM 2291 C CA . LEU B 1 3 ? 8.516 -24.922 -8.992 1 96.62 3 LEU B CA 1
ATOM 2292 C C . LEU B 1 3 ? 8.633 -23.609 -9.742 1 96.62 3 LEU B C 1
ATOM 2294 O O . LEU B 1 3 ? 9.594 -23.375 -10.469 1 96.62 3 LEU B O 1
ATOM 2298 N N . TYR B 1 4 ? 7.566 -22.844 -9.648 1 98.56 4 TYR B N 1
ATOM 2299 C CA . TYR B 1 4 ? 7.609 -21.438 -10.062 1 98.56 4 TYR B CA 1
ATOM 2300 C C . TYR B 1 4 ? 7.688 -20.516 -8.852 1 98.56 4 TYR B C 1
ATOM 2302 O O . TYR B 1 4 ? 6.785 -20.516 -8.016 1 98.56 4 TYR B O 1
ATOM 2310 N N . ILE B 1 5 ? 8.727 -19.797 -8.703 1 98.5 5 ILE B N 1
ATOM 2311 C CA . ILE B 1 5 ? 8.945 -18.891 -7.582 1 98.5 5 ILE B CA 1
ATOM 2312 C C . ILE B 1 5 ? 9.117 -17.469 -8.102 1 98.5 5 ILE B C 1
ATOM 2314 O O . ILE B 1 5 ? 9.812 -17.234 -9.094 1 98.5 5 ILE B O 1
ATOM 2318 N N . GLY B 1 6 ? 8.414 -16.531 -7.535 1 98.56 6 GLY B N 1
ATOM 2319 C CA . GLY B 1 6 ? 8.469 -15.148 -7.973 1 98.56 6 GLY B CA 1
ATOM 2320 C C . GLY B 1 6 ? 8.102 -14.156 -6.883 1 98.56 6 GLY B C 1
ATOM 2321 O O . GLY B 1 6 ? 7.941 -14.539 -5.723 1 98.56 6 GLY B O 1
ATOM 2322 N N . LEU B 1 7 ? 8.141 -12.938 -7.262 1 98.56 7 LEU B N 1
ATOM 2323 C CA . LEU B 1 7 ? 7.84 -11.805 -6.395 1 98.56 7 LEU B CA 1
ATOM 2324 C C . LEU B 1 7 ? 6.578 -11.086 -6.859 1 98.56 7 LEU B C 1
ATOM 2326 O O . LEU B 1 7 ? 6.074 -11.352 -7.953 1 98.56 7 LEU B O 1
ATOM 2330 N N . PRO B 1 8 ? 6.008 -10.219 -6.008 1 97.62 8 PRO B N 1
ATOM 2331 C CA . PRO B 1 8 ? 4.758 -9.555 -6.379 1 97.62 8 PRO B CA 1
ATOM 2332 C C . PRO B 1 8 ? 4.977 -8.359 -7.305 1 97.62 8 PRO B C 1
ATOM 2334 O O . PRO B 1 8 ? 4.023 -7.668 -7.664 1 97.62 8 PRO B O 1
ATOM 2337 N N . GLN B 1 9 ? 6.207 -8.055 -7.633 1 96.75 9 GLN B N 1
ATOM 2338 C CA . GLN B 1 9 ? 6.629 -7.012 -8.562 1 96.75 9 GLN B CA 1
ATOM 2339 C C . GLN B 1 9 ? 8.016 -7.309 -9.125 1 96.75 9 GLN B C 1
ATOM 2341 O O . GLN B 1 9 ? 8.75 -8.133 -8.578 1 96.75 9 GLN B O 1
ATOM 2346 N N . TRP B 1 10 ? 8.359 -6.637 -10.25 1 97.38 10 TRP B N 1
ATOM 2347 C CA . TRP B 1 10 ? 9.672 -6.898 -10.82 1 97.38 10 TRP B CA 1
ATOM 2348 C C . TRP B 1 10 ? 10.555 -5.652 -10.75 1 97.38 10 TRP B C 1
ATOM 2350 O O . TRP B 1 10 ? 11.68 -5.652 -11.25 1 97.38 10 TRP B O 1
ATOM 2360 N N . SER B 1 11 ? 9.984 -4.617 -10.18 1 94.06 11 SER B N 1
ATOM 2361 C CA . SER B 1 11 ? 10.719 -3.369 -10.008 1 94.06 11 SER B CA 1
ATOM 2362 C C . SER B 1 11 ? 10.5 -2.789 -8.609 1 94.06 11 SER B C 1
ATOM 2364 O O . SER B 1 11 ? 9.383 -2.83 -8.086 1 94.06 11 SER B O 1
ATOM 2366 N N . HIS B 1 12 ? 11.523 -2.27 -8.055 1 94.19 12 HIS B N 1
ATOM 2367 C CA . HIS B 1 12 ? 11.516 -1.653 -6.734 1 94.19 12 HIS B CA 1
ATOM 2368 C C . HIS B 1 12 ? 12.711 -0.718 -6.559 1 94.19 12 HIS B C 1
ATOM 2370 O O . HIS B 1 12 ? 13.82 -1.029 -6.996 1 94.19 12 HIS B O 1
ATOM 2376 N N . SER B 1 13 ? 12.523 0.361 -5.859 1 89.94 13 SER B N 1
ATOM 2377 C CA . SER B 1 13 ? 13.547 1.392 -5.723 1 89.94 13 SER B CA 1
ATOM 2378 C C . SER B 1 13 ? 14.758 0.868 -4.957 1 89.94 13 SER B C 1
ATOM 2380 O O . SER B 1 13 ? 15.867 1.396 -5.098 1 89.94 13 SER B O 1
ATOM 2382 N N . ALA B 1 14 ? 14.609 -0.182 -4.223 1 92.25 14 ALA B N 1
ATOM 2383 C CA . ALA B 1 14 ? 15.688 -0.713 -3.389 1 92.25 14 ALA B CA 1
ATOM 2384 C C . ALA B 1 14 ? 16.484 -1.779 -4.133 1 92.25 14 ALA B C 1
ATOM 2386 O O . ALA B 1 14 ? 17.5 -2.277 -3.627 1 92.25 14 ALA B O 1
ATOM 2387 N N . TRP B 1 15 ? 16.109 -2.18 -5.32 1 95.88 15 TRP B N 1
ATOM 2388 C CA . TRP B 1 15 ? 16.625 -3.42 -5.891 1 95.88 15 TRP B CA 1
ATOM 2389 C C . TRP B 1 15 ? 17.797 -3.145 -6.836 1 95.88 15 TRP B C 1
ATOM 2391 O O . TRP B 1 15 ? 18.594 -4.039 -7.125 1 95.88 15 TRP B O 1
ATOM 2401 N N . PRO B 1 16 ? 17.891 -1.902 -7.434 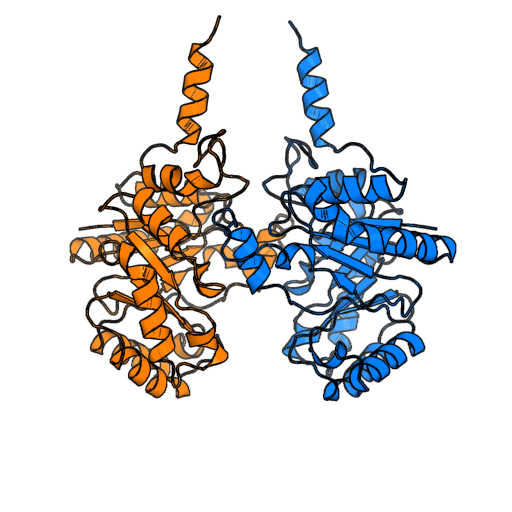1 94.06 16 PRO B N 1
ATOM 2402 C CA . PRO B 1 16 ? 19.078 -1.646 -8.242 1 94.06 16 PRO B CA 1
ATOM 2403 C C . PRO B 1 16 ? 20.375 -1.87 -7.465 1 94.06 16 PRO B C 1
ATOM 2405 O O . PRO B 1 16 ? 20.516 -1.4 -6.332 1 94.06 16 PRO B O 1
ATOM 2408 N N . GLY B 1 17 ? 21.312 -2.646 -8.062 1 93.81 17 GLY B N 1
ATOM 2409 C CA . GLY B 1 17 ? 22.578 -2.994 -7.426 1 93.81 17 GLY B CA 1
ATOM 2410 C C . GLY B 1 17 ? 22.5 -4.281 -6.625 1 93.81 17 GLY B C 1
ATOM 2411 O O . GLY B 1 17 ? 23.484 -4.695 -6.016 1 93.81 17 GLY B O 1
ATOM 2412 N N . HIS B 1 18 ? 21.344 -4.871 -6.578 1 94.44 18 HIS B N 1
ATOM 2413 C CA . HIS B 1 18 ? 21.094 -6.16 -5.938 1 94.44 18 HIS B CA 1
ATOM 2414 C C . HIS B 1 18 ? 20.406 -7.125 -6.895 1 94.44 18 HIS B C 1
ATOM 2416 O O . HIS B 1 18 ? 21.031 -7.656 -7.812 1 94.44 18 HIS B O 1
ATOM 2422 N N . LEU B 1 19 ? 19.031 -7.148 -6.82 1 97.31 19 LEU B N 1
ATOM 2423 C CA . LEU B 1 19 ? 18.312 -8.008 -7.758 1 97.31 19 LEU B CA 1
ATOM 2424 C C . LEU B 1 19 ? 18.5 -7.527 -9.195 1 97.31 19 LEU B C 1
ATOM 2426 O O . LEU B 1 19 ? 18.703 -8.336 -10.102 1 97.31 19 LEU B O 1
ATOM 2430 N N . LEU B 1 20 ? 18.516 -6.211 -9.305 1 97.44 20 LEU B N 1
ATOM 2431 C CA . LEU B 1 20 ? 18.578 -5.586 -10.617 1 97.44 20 LEU B CA 1
ATOM 2432 C C . LEU B 1 20 ? 19.938 -4.941 -10.852 1 97.44 20 LEU B C 1
ATOM 2434 O O . LEU B 1 20 ? 20.609 -4.535 -9.906 1 97.44 20 LEU B O 1
ATOM 2438 N N . GLY B 1 21 ? 20.25 -4.789 -12.125 1 96 21 GLY B N 1
ATOM 2439 C CA . GLY B 1 21 ? 21.469 -4.062 -12.453 1 96 21 GLY B CA 1
ATOM 2440 C C . GLY B 1 21 ? 21.438 -2.617 -11.992 1 96 21 GLY B C 1
ATOM 2441 O O . GLY B 1 21 ? 20.391 -1.959 -12.055 1 96 21 GLY B O 1
ATOM 2442 N N . ARG B 1 22 ? 22.5 -2.193 -11.609 1 91.81 22 ARG B N 1
ATOM 2443 C CA . ARG B 1 22 ? 22.609 -0.839 -11.078 1 91.81 22 ARG B CA 1
ATOM 2444 C C . ARG B 1 22 ? 22.172 0.194 -12.117 1 91.81 22 ARG B C 1
ATOM 2446 O O . ARG B 1 22 ? 21.531 1.188 -11.781 1 91.81 22 ARG B O 1
ATOM 2453 N N . ALA B 1 23 ? 22.5 -0.064 -13.32 1 92.31 23 ALA B N 1
ATOM 2454 C CA . ALA B 1 23 ? 22.25 0.915 -14.375 1 92.31 23 ALA B CA 1
ATOM 2455 C C . ALA B 1 23 ? 21.078 0.491 -15.25 1 92.31 23 ALA B C 1
ATOM 2457 O O . ALA B 1 23 ? 20.812 1.101 -16.297 1 92.31 23 ALA B O 1
ATOM 2458 N N . THR B 1 24 ? 20.484 -0.531 -14.859 1 92.81 24 THR B N 1
ATOM 2459 C CA . THR B 1 24 ? 19.359 -1.006 -15.68 1 92.81 24 THR B CA 1
ATOM 2460 C C . THR B 1 24 ? 18.234 0.013 -15.688 1 92.81 24 THR B C 1
ATOM 2462 O O . THR B 1 24 ? 17.828 0.515 -14.633 1 92.81 24 THR B O 1
ATOM 2465 N N . ARG B 1 25 ? 17.75 0.319 -16.844 1 90.25 25 ARG B N 1
ATOM 2466 C CA . ARG B 1 25 ? 16.625 1.233 -16.969 1 90.25 25 ARG B CA 1
ATOM 2467 C C . ARG B 1 25 ? 15.328 0.572 -16.5 1 90.25 25 ARG B C 1
ATOM 2469 O O . ARG B 1 25 ? 15.148 -0.635 -16.688 1 90.25 25 ARG B O 1
ATOM 2476 N N . PRO B 1 26 ? 14.375 1.338 -16 1 88.31 26 PRO B N 1
ATOM 2477 C CA . PRO B 1 26 ? 13.109 0.784 -15.531 1 88.31 26 PRO B CA 1
ATOM 2478 C C . PRO B 1 26 ? 12.414 -0.081 -16.578 1 88.31 26 PRO B C 1
ATOM 2480 O O . PRO B 1 26 ? 11.836 -1.122 -16.25 1 88.31 26 PRO B O 1
ATOM 2483 N N . SER B 1 27 ? 12.523 0.274 -17.828 1 88.75 27 SER B N 1
ATOM 2484 C CA . SER B 1 27 ? 11.883 -0.464 -18.906 1 88.75 27 SER B CA 1
ATOM 2485 C C . SER B 1 27 ? 12.492 -1.852 -19.062 1 88.75 27 SER B C 1
ATOM 2487 O O . SER B 1 27 ? 11.898 -2.729 -19.703 1 88.75 27 SER B O 1
ATOM 2489 N N . ASP B 1 28 ? 13.656 -2.055 -18.484 1 94.69 28 ASP B N 1
ATOM 2490 C CA . ASP B 1 28 ? 14.367 -3.316 -18.672 1 94.69 28 ASP B CA 1
ATOM 2491 C C . ASP B 1 28 ? 14.383 -4.133 -17.375 1 94.69 28 ASP B C 1
ATOM 2493 O O . ASP B 1 28 ? 15 -5.195 -17.312 1 94.69 28 ASP B O 1
ATOM 2497 N N . HIS B 1 29 ? 13.727 -3.68 -16.391 1 96.56 29 HIS B N 1
ATOM 2498 C CA . HIS B 1 29 ? 13.734 -4.348 -15.094 1 96.56 29 HIS B CA 1
ATOM 2499 C C . HIS B 1 29 ? 13.156 -5.754 -15.195 1 96.56 29 HIS B C 1
ATOM 2501 O O . HIS B 1 29 ? 13.648 -6.684 -14.555 1 96.56 29 HIS B O 1
ATOM 2507 N N . LEU B 1 30 ? 12.141 -5.922 -16.016 1 97.38 30 LEU B N 1
ATOM 2508 C CA . LEU B 1 30 ? 11.539 -7.242 -16.141 1 97.38 30 LEU B CA 1
ATOM 2509 C C . LEU B 1 30 ? 12.531 -8.25 -16.719 1 97.38 30 LEU B C 1
ATOM 2511 O O . LEU B 1 30 ? 12.586 -9.391 -16.266 1 97.38 30 LEU B O 1
ATOM 2515 N N . ALA B 1 31 ? 13.281 -7.812 -17.672 1 98.06 31 ALA B N 1
ATOM 2516 C CA . ALA B 1 31 ? 14.273 -8.703 -18.25 1 98.06 31 ALA B CA 1
ATOM 2517 C C . ALA B 1 31 ? 15.305 -9.141 -17.219 1 98.06 31 ALA B C 1
ATOM 2519 O O . ALA B 1 31 ? 15.672 -10.312 -17.156 1 98.06 31 ALA B O 1
ATOM 2520 N N . ASP B 1 32 ? 15.805 -8.18 -16.391 1 97.81 32 ASP B N 1
ATOM 2521 C CA . ASP B 1 32 ? 16.719 -8.508 -15.312 1 97.81 32 ASP B CA 1
ATOM 2522 C C . ASP B 1 32 ? 16.078 -9.477 -14.32 1 97.81 32 ASP B C 1
ATOM 2524 O O . ASP B 1 32 ? 16.688 -10.469 -13.914 1 97.81 32 ASP B O 1
ATOM 2528 N N . TYR B 1 33 ? 14.883 -9.156 -13.961 1 98.31 33 TYR B N 1
ATOM 2529 C CA . TYR B 1 33 ? 14.109 -9.977 -13.031 1 98.31 33 TYR B CA 1
ATOM 2530 C C . TYR B 1 33 ? 13.992 -11.406 -13.531 1 98.31 33 TYR B C 1
ATOM 2532 O O . TYR B 1 33 ? 14.203 -12.359 -12.766 1 98.31 33 TYR B O 1
ATOM 2540 N N . ALA B 1 34 ? 13.734 -11.562 -14.781 1 98.5 34 ALA B N 1
ATOM 2541 C CA . ALA B 1 34 ? 13.438 -12.859 -15.383 1 98.5 34 ALA B CA 1
ATOM 2542 C C . ALA B 1 34 ? 14.703 -13.695 -15.523 1 98.5 34 ALA B C 1
ATOM 2544 O O . ALA B 1 34 ? 14.633 -14.898 -15.812 1 98.5 34 ALA B O 1
ATOM 2545 N N . LYS B 1 35 ? 15.844 -13.125 -15.32 1 97.75 35 LYS B N 1
ATOM 2546 C CA . LYS B 1 35 ? 17.094 -13.891 -15.289 1 97.75 35 LYS B CA 1
ATOM 2547 C C . LYS B 1 35 ? 17.234 -14.656 -13.977 1 97.75 35 LYS B C 1
ATOM 2549 O O . LYS B 1 35 ? 17.984 -15.625 -13.891 1 97.75 35 LYS B O 1
ATOM 2554 N N . VAL B 1 36 ? 16.484 -14.219 -13 1 98.06 36 VAL B N 1
ATOM 2555 C CA . VAL B 1 36 ? 16.641 -14.789 -11.664 1 98.06 36 VAL B CA 1
ATOM 2556 C C . VAL B 1 36 ? 15.398 -15.594 -11.305 1 98.06 36 VAL B C 1
ATOM 2558 O O . VAL B 1 36 ? 15.5 -16.734 -10.836 1 98.06 36 VAL B O 1
ATOM 2561 N N . PHE B 1 37 ? 14.258 -15 -11.516 1 98.56 37 PHE B N 1
ATOM 2562 C CA . PHE B 1 37 ? 12.984 -15.617 -11.156 1 98.56 37 PHE B CA 1
ATOM 2563 C C . PHE B 1 37 ? 12.266 -16.141 -12.398 1 98.56 37 PHE B C 1
ATOM 2565 O O . PHE B 1 37 ? 12.398 -15.57 -13.484 1 98.56 37 PHE B O 1
ATOM 2572 N N . ASN B 1 38 ? 11.445 -17.172 -12.195 1 98.38 38 ASN B N 1
ATOM 2573 C CA . ASN B 1 38 ? 10.789 -17.781 -13.344 1 98.38 38 ASN B CA 1
ATOM 2574 C C . ASN B 1 38 ? 9.281 -17.547 -13.312 1 98.38 38 ASN B C 1
ATOM 2576 O O . ASN B 1 38 ? 8.547 -18.109 -14.133 1 98.38 38 ASN B O 1
ATOM 2580 N N . ALA B 1 39 ? 8.797 -16.719 -12.383 1 98.69 39 ALA B N 1
ATOM 2581 C CA . ALA B 1 39 ? 7.383 -16.344 -12.336 1 98.69 39 ALA B CA 1
ATOM 2582 C C . ALA B 1 39 ? 7.199 -14.953 -11.719 1 98.69 39 ALA B C 1
ATOM 2584 O O . ALA B 1 39 ? 8.078 -14.469 -11 1 98.69 39 ALA B O 1
ATOM 2585 N N . ILE B 1 40 ? 6.105 -14.359 -12.047 1 98.62 40 ILE B N 1
ATOM 2586 C CA . ILE B 1 40 ? 5.758 -13.07 -11.461 1 98.62 40 ILE B CA 1
ATOM 2587 C C . ILE B 1 40 ? 4.293 -13.086 -11.023 1 98.62 40 ILE B C 1
ATOM 2589 O O . ILE B 1 40 ? 3.434 -13.617 -11.727 1 98.62 40 ILE B O 1
ATOM 2593 N N . GLU B 1 41 ? 4.07 -12.602 -9.812 1 98.31 41 GLU B N 1
ATOM 2594 C CA . GLU B 1 41 ? 2.715 -12.281 -9.375 1 98.31 41 GLU B CA 1
ATOM 2595 C C . GLU B 1 41 ? 2.311 -10.875 -9.805 1 98.31 41 GLU B C 1
ATOM 2597 O O . GLU B 1 41 ? 2.518 -9.906 -9.07 1 98.31 41 GLU B O 1
ATOM 2602 N N . GLY B 1 42 ? 1.764 -10.812 -11 1 96.06 42 GLY B N 1
ATOM 2603 C CA . GLY B 1 42 ? 1.377 -9.516 -11.531 1 96.06 42 GLY B CA 1
ATOM 2604 C C . GLY B 1 42 ? 0.097 -8.977 -10.922 1 96.06 42 GLY B C 1
ATOM 2605 O O . GLY B 1 42 ? -0.994 -9.469 -11.219 1 96.06 42 GLY B O 1
ATOM 2606 N N . ASN B 1 43 ? 0.236 -7.867 -10.211 1 94.69 43 ASN B N 1
ATOM 2607 C CA . ASN B 1 43 ? -0.912 -7.34 -9.477 1 94.69 43 ASN B CA 1
ATOM 2608 C C . ASN B 1 43 ? -1.423 -6.043 -10.102 1 94.69 43 ASN B C 1
ATOM 2610 O O . ASN B 1 43 ? -2.535 -5.602 -9.805 1 94.69 43 ASN B O 1
ATOM 2614 N N . THR B 1 44 ? -0.708 -5.406 -10.992 1 93.38 44 THR B N 1
ATOM 2615 C CA . THR B 1 44 ? -1.087 -4.102 -11.531 1 93.38 44 THR B CA 1
ATOM 2616 C C . THR B 1 44 ? -2.371 -4.207 -12.352 1 93.38 44 THR B C 1
ATOM 2618 O O . THR B 1 44 ? -3.143 -3.25 -12.43 1 93.38 44 THR B O 1
ATOM 2621 N N . THR B 1 45 ? -2.635 -5.363 -12.914 1 95.12 45 THR B N 1
ATOM 2622 C CA . THR B 1 45 ? -3.832 -5.574 -13.719 1 95.12 45 THR B CA 1
ATOM 2623 C C . THR B 1 45 ? -5.09 -5.422 -12.867 1 95.12 45 THR B C 1
ATOM 2625 O O . THR B 1 45 ? -6.18 -5.207 -13.398 1 95.12 45 THR B O 1
ATOM 2628 N N . PHE B 1 46 ? -4.926 -5.602 -11.594 1 95.75 46 PHE B N 1
ATOM 2629 C CA . PHE B 1 46 ? -6.043 -5.402 -10.68 1 95.75 46 PHE B CA 1
ATOM 2630 C C . PHE B 1 46 ? -6.551 -3.965 -10.75 1 95.75 46 PHE B C 1
ATOM 2632 O O . PHE B 1 46 ? -7.746 -3.713 -10.578 1 95.75 46 PHE B O 1
ATOM 2639 N N . TYR B 1 47 ? -5.625 -3.119 -11.086 1 92.62 47 TYR B N 1
ATOM 2640 C CA . TYR B 1 47 ? -5.934 -1.696 -11.008 1 92.62 47 TYR B CA 1
ATOM 2641 C C . TYR B 1 47 ? -6.125 -1.1 -12.398 1 92.62 47 TYR B C 1
ATOM 2643 O O . TYR B 1 47 ? -6.867 -0.132 -12.57 1 92.62 47 TYR B O 1
ATOM 2651 N N . ALA B 1 48 ? -5.422 -1.602 -13.328 1 91.75 48 ALA B N 1
ATOM 2652 C CA . ALA B 1 48 ? -5.473 -1.075 -14.688 1 91.75 48 ALA B CA 1
ATOM 2653 C C . ALA B 1 48 ? -5.016 -2.123 -15.703 1 91.75 48 ALA B C 1
ATOM 2655 O O . ALA B 1 48 ? -4.043 -2.844 -15.461 1 91.75 48 ALA B O 1
ATOM 2656 N N . ASN B 1 49 ? -5.711 -2.107 -16.797 1 93.81 49 ASN B N 1
ATOM 2657 C CA . ASN B 1 49 ? -5.246 -2.959 -17.875 1 93.81 49 ASN B CA 1
ATOM 2658 C C . ASN B 1 49 ? -3.963 -2.422 -18.5 1 93.81 49 ASN B C 1
ATOM 2660 O O . ASN B 1 49 ? -3.814 -1.212 -18.688 1 93.81 49 ASN B O 1
ATOM 2664 N N . PRO B 1 50 ? -3.055 -3.346 -18.781 1 93.69 50 PRO B N 1
ATOM 2665 C CA . PRO B 1 50 ? -1.901 -2.918 -19.578 1 93.69 50 PRO B CA 1
ATOM 2666 C C . PRO B 1 50 ? -2.275 -2.559 -21 1 93.69 50 PRO B C 1
ATOM 2668 O O . PRO B 1 50 ? -3.314 -2.998 -21.5 1 93.69 50 PRO B O 1
ATOM 2671 N N . SER B 1 51 ? -1.469 -1.773 -21.625 1 92.38 51 SER B N 1
ATOM 2672 C CA . SER B 1 51 ? -1.639 -1.562 -23.062 1 92.38 51 SER B CA 1
ATOM 2673 C C . SER B 1 51 ? -1.181 -2.779 -23.859 1 92.38 51 SER B C 1
ATOM 2675 O O . SER B 1 51 ? -0.366 -3.57 -23.375 1 92.38 51 SER B O 1
ATOM 2677 N N . PRO B 1 52 ? -1.699 -2.906 -25.062 1 94.44 52 PRO B N 1
ATOM 2678 C CA . PRO B 1 52 ? -1.203 -3.992 -25.906 1 94.44 52 PRO B CA 1
ATOM 2679 C C . PRO B 1 52 ? 0.311 -3.951 -26.094 1 94.44 52 PRO B C 1
ATOM 2681 O O . PRO B 1 52 ? 0.967 -4.996 -26.094 1 94.44 52 PRO B O 1
ATOM 2684 N N . ASP B 1 53 ? 0.827 -2.754 -26.219 1 93.69 53 ASP B N 1
ATOM 2685 C CA . ASP B 1 53 ? 2.271 -2.605 -26.359 1 93.69 53 ASP B CA 1
ATOM 2686 C C . ASP B 1 53 ? 3.006 -3.104 -25.125 1 93.69 53 ASP B C 1
ATOM 2688 O O . ASP B 1 53 ? 4.055 -3.742 -25.234 1 93.69 53 ASP B O 1
ATOM 2692 N N . THR B 1 54 ? 2.473 -2.811 -24 1 93.5 54 THR B N 1
ATOM 2693 C CA . THR B 1 54 ? 3.061 -3.264 -22.75 1 93.5 54 THR B CA 1
ATOM 2694 C C . THR B 1 54 ? 3.078 -4.789 -22.672 1 93.5 54 THR B C 1
ATOM 2696 O O . THR B 1 54 ? 4.082 -5.383 -22.281 1 93.5 54 THR B O 1
ATOM 2699 N N . VAL B 1 55 ? 2.033 -5.418 -23.109 1 96.69 55 VAL B N 1
ATOM 2700 C CA . VAL B 1 55 ? 1.933 -6.875 -23.094 1 96.69 55 VAL B CA 1
ATOM 2701 C C . VAL B 1 55 ? 3.002 -7.477 -24 1 96.69 55 VAL B C 1
ATOM 2703 O O . VAL B 1 55 ? 3.672 -8.445 -23.625 1 96.69 55 VAL B O 1
ATOM 2706 N N . LEU B 1 56 ? 3.139 -6.887 -25.109 1 96.94 56 LEU B N 1
ATOM 2707 C CA . LEU B 1 56 ? 4.164 -7.355 -26.031 1 96.94 56 LEU B CA 1
ATOM 2708 C C . LEU B 1 56 ? 5.555 -7.18 -25.438 1 96.94 56 LEU B C 1
ATOM 2710 O O . LEU B 1 56 ? 6.414 -8.047 -25.594 1 96.94 56 LEU B O 1
ATOM 2714 N N . ARG B 1 57 ? 5.77 -6.121 -24.781 1 95 57 ARG B N 1
ATOM 2715 C CA . ARG B 1 57 ? 7.059 -5.875 -24.141 1 95 57 ARG B CA 1
ATOM 2716 C C . ARG B 1 57 ? 7.34 -6.914 -23.062 1 95 57 ARG B C 1
ATOM 2718 O O . ARG B 1 57 ? 8.477 -7.359 -22.906 1 95 57 ARG B O 1
ATOM 2725 N N . TRP B 1 58 ? 6.305 -7.242 -22.297 1 97 58 TRP B N 1
ATOM 2726 C CA . TRP B 1 58 ? 6.465 -8.289 -21.281 1 97 58 TRP B CA 1
ATOM 2727 C C . TRP B 1 58 ? 6.891 -9.602 -21.938 1 97 58 TRP B C 1
ATOM 2729 O O . TRP B 1 58 ? 7.797 -10.281 -21.438 1 97 58 TRP B O 1
ATOM 2739 N N . ARG B 1 59 ? 6.207 -9.953 -23 1 98.19 59 ARG B N 1
ATOM 2740 C CA . ARG B 1 59 ? 6.562 -11.164 -23.734 1 98.19 59 ARG B CA 1
ATOM 2741 C C . ARG B 1 59 ? 8.023 -11.133 -24.172 1 98.19 59 ARG B C 1
ATOM 2743 O O . ARG B 1 59 ? 8.773 -12.086 -23.938 1 98.19 59 ARG B O 1
ATOM 2750 N N . ASP B 1 60 ? 8.453 -10.039 -24.719 1 97.88 60 ASP B N 1
ATOM 2751 C CA . ASP B 1 60 ? 9.781 -9.93 -25.297 1 97.88 60 ASP B CA 1
ATOM 2752 C C . ASP B 1 60 ? 10.859 -9.906 -24.219 1 97.88 60 ASP B C 1
ATOM 2754 O O . ASP B 1 60 ? 12.008 -10.289 -24.484 1 97.88 60 ASP B O 1
ATOM 2758 N N . ALA B 1 61 ? 10.531 -9.492 -23.078 1 97.62 61 ALA B N 1
ATOM 2759 C CA . ALA B 1 61 ? 11.484 -9.367 -21.969 1 97.62 61 ALA B CA 1
ATOM 2760 C C . ALA B 1 61 ? 11.711 -10.711 -21.297 1 97.62 61 ALA B C 1
ATOM 2762 O O . ALA B 1 61 ? 12.594 -10.844 -20.438 1 97.62 61 ALA B O 1
ATOM 2763 N N . THR B 1 62 ? 10.906 -11.758 -21.641 1 98.31 62 THR B N 1
ATOM 2764 C CA . THR B 1 62 ? 10.961 -13.031 -20.938 1 98.31 62 THR B CA 1
ATOM 2765 C C . THR B 1 62 ? 11.086 -14.188 -21.922 1 98.31 62 THR B C 1
ATOM 2767 O O . THR B 1 62 ? 10.953 -14 -23.141 1 98.31 62 THR B O 1
ATOM 2770 N N . THR B 1 63 ? 11.367 -15.383 -21.438 1 97.56 63 THR B N 1
ATOM 2771 C CA . THR B 1 63 ? 11.5 -16.578 -22.25 1 97.56 63 THR B CA 1
ATOM 2772 C C . THR B 1 63 ? 10.281 -17.484 -22.094 1 97.56 63 THR B C 1
ATOM 2774 O O . THR B 1 63 ? 9.422 -17.234 -21.25 1 97.56 63 THR B O 1
ATOM 2777 N N . ASP B 1 64 ? 10.234 -18.562 -22.781 1 96.94 64 ASP B N 1
ATOM 2778 C CA . ASP B 1 64 ? 9.117 -19.5 -22.766 1 96.94 64 ASP B CA 1
ATOM 2779 C C . ASP B 1 64 ? 9.016 -20.203 -21.422 1 96.94 64 ASP B C 1
ATOM 2781 O O . ASP B 1 64 ? 7.969 -20.766 -21.078 1 96.94 64 ASP B O 1
ATOM 2785 N N . ALA B 1 65 ? 10.07 -20.172 -20.703 1 96.69 65 ALA B N 1
ATOM 2786 C CA . ALA B 1 65 ? 10.086 -20.859 -19.422 1 96.69 65 ALA B CA 1
ATOM 2787 C C . ALA B 1 65 ? 9.461 -20 -18.328 1 96.69 65 ALA B C 1
ATOM 2789 O O . ALA B 1 65 ? 9.164 -20.5 -17.234 1 96.69 65 ALA B O 1
ATOM 2790 N N . PHE B 1 66 ? 9.312 -18.734 -18.641 1 98.31 66 PHE B N 1
ATOM 2791 C CA . PHE B 1 66 ? 8.773 -17.797 -17.672 1 98.31 66 PHE B CA 1
ATOM 2792 C C . PHE B 1 66 ? 7.254 -17.906 -17.578 1 98.31 66 PHE B C 1
ATOM 2794 O O . PHE B 1 66 ? 6.594 -18.203 -18.578 1 98.31 66 PHE B O 1
ATOM 2801 N N . ARG B 1 67 ? 6.684 -17.688 -16.375 1 98.69 67 ARG B N 1
ATOM 2802 C CA . ARG B 1 67 ? 5.238 -17.734 -16.203 1 98.69 67 ARG B CA 1
ATOM 2803 C C . ARG B 1 67 ? 4.723 -16.438 -15.586 1 98.69 67 ARG B C 1
ATOM 2805 O O . ARG B 1 67 ? 5.191 -16.016 -14.523 1 98.69 67 ARG B O 1
ATOM 2812 N N . PHE B 1 68 ? 3.801 -15.844 -16.281 1 98.75 68 PHE B N 1
ATOM 2813 C CA . PHE B 1 68 ? 3.064 -14.711 -15.734 1 98.75 68 PHE B CA 1
ATOM 2814 C C . PHE B 1 68 ? 1.819 -15.18 -14.992 1 98.75 68 PHE B C 1
ATOM 2816 O O . PHE B 1 68 ? 1.127 -16.094 -15.438 1 98.75 68 PHE B O 1
ATOM 2823 N N . THR B 1 69 ? 1.562 -14.625 -13.852 1 98.81 69 THR B N 1
ATOM 2824 C CA . THR B 1 69 ? 0.26 -14.742 -13.203 1 98.81 69 THR B CA 1
ATOM 2825 C C . THR B 1 69 ? -0.357 -13.367 -12.984 1 98.81 69 THR B C 1
ATOM 2827 O O . THR B 1 69 ? 0.334 -12.422 -12.586 1 98.81 69 THR B O 1
ATOM 2830 N N . PHE B 1 70 ? -1.619 -13.203 -13.352 1 98.5 70 PHE B N 1
ATOM 2831 C CA . PHE B 1 70 ? -2.26 -11.898 -13.266 1 98.5 70 PHE B CA 1
ATOM 2832 C C . PHE B 1 70 ? -3.572 -11.984 -12.5 1 98.5 70 PHE B C 1
ATOM 2834 O O . PHE B 1 70 ? -4.301 -12.977 -12.617 1 98.5 70 PHE B O 1
ATOM 2841 N N . LYS B 1 71 ? -3.846 -10.977 -11.773 1 98 71 LYS B N 1
ATOM 2842 C CA . LYS B 1 71 ? -5.18 -10.82 -11.203 1 98 71 LYS B CA 1
ATOM 2843 C C . LYS B 1 71 ? -6.168 -10.305 -12.242 1 98 71 LYS B C 1
ATOM 2845 O O . LYS B 1 71 ? -5.832 -9.43 -13.047 1 98 71 LYS B O 1
ATOM 2850 N N . PHE B 1 72 ? -7.359 -10.812 -12.125 1 97.88 72 PHE B N 1
ATOM 2851 C CA . PHE B 1 72 ? -8.438 -10.148 -12.844 1 97.88 72 PHE B CA 1
ATOM 2852 C C . PHE B 1 72 ? -8.633 -8.727 -12.344 1 97.88 72 PHE B C 1
ATOM 2854 O O . PHE B 1 72 ? -8.383 -8.438 -11.172 1 97.88 72 PHE B O 1
ATOM 2861 N N . PRO B 1 73 ? -9.086 -7.871 -13.242 1 96.38 73 PRO B N 1
ATOM 2862 C CA . PRO B 1 73 ? -9.352 -6.488 -12.844 1 96.38 73 PRO B CA 1
ATOM 2863 C C . PRO B 1 73 ? -10.336 -6.395 -11.68 1 96.38 73 PRO B C 1
ATOM 2865 O O . PRO B 1 73 ? -11.305 -7.16 -11.625 1 96.38 73 PRO B O 1
ATOM 2868 N N . LYS B 1 74 ? -10.086 -5.469 -10.852 1 95.44 74 LYS B N 1
ATOM 2869 C CA . LYS B 1 74 ? -10.922 -5.207 -9.68 1 95.44 74 LYS B CA 1
ATOM 2870 C C . LYS B 1 74 ? -12.375 -4.996 -10.07 1 95.44 74 LYS B C 1
ATOM 2872 O O . LYS B 1 74 ? -13.289 -5.363 -9.32 1 95.44 74 LYS B O 1
ATOM 2877 N N . THR B 1 75 ? -12.68 -4.441 -11.234 1 93.88 75 THR B N 1
ATOM 2878 C CA . THR B 1 75 ? -14.031 -4.195 -11.719 1 93.88 75 THR B CA 1
ATOM 2879 C C . THR B 1 75 ? -14.805 -5.504 -11.836 1 93.88 75 THR B C 1
ATOM 2881 O O . THR B 1 75 ? -16.031 -5.527 -11.672 1 93.88 75 THR B O 1
ATOM 2884 N N . ILE B 1 76 ? -14.094 -6.535 -12.031 1 94.25 76 ILE B N 1
ATOM 2885 C CA . ILE B 1 76 ? -14.719 -7.844 -12.203 1 94.25 76 ILE B CA 1
ATOM 2886 C C . ILE B 1 76 ? -15.016 -8.453 -10.828 1 94.25 76 ILE B C 1
ATOM 2888 O O . ILE B 1 76 ? -16.141 -8.891 -10.57 1 94.25 76 ILE B O 1
ATOM 2892 N N . SER B 1 77 ? -14.148 -8.367 -9.922 1 92.44 77 SER B N 1
ATOM 2893 C CA . SER B 1 77 ? -14.234 -9.102 -8.664 1 92.44 77 SER B CA 1
ATOM 2894 C C . SER B 1 77 ? -14.945 -8.289 -7.59 1 92.44 77 SER B C 1
ATOM 2896 O O . SER B 1 77 ? -15.742 -8.828 -6.82 1 92.44 77 SER B O 1
ATOM 2898 N N . HIS B 1 78 ? -14.703 -7.004 -7.504 1 89.19 78 HIS B N 1
ATOM 2899 C CA . HIS B 1 78 ? -15.133 -6.195 -6.371 1 89.19 78 HIS B CA 1
ATOM 2900 C C . HIS B 1 78 ? -16.328 -5.32 -6.742 1 89.19 78 HIS B C 1
ATOM 2902 O O . HIS B 1 78 ? -17.344 -5.324 -6.047 1 89.19 78 HIS B O 1
ATOM 2908 N N . GLN B 1 79 ? -16.328 -4.77 -7.805 1 82.88 79 GLN B N 1
ATOM 2909 C CA . GLN B 1 79 ? -17.359 -3.801 -8.148 1 82.88 79 GLN B CA 1
ATOM 2910 C C . GLN B 1 79 ? -18.625 -4.496 -8.664 1 82.88 79 GLN B C 1
ATOM 2912 O O . GLN B 1 79 ? -19.734 -4.117 -8.305 1 82.88 79 GLN B O 1
ATOM 2917 N N . SER B 1 80 ? -18.5 -5.543 -9.453 1 85.25 80 SER B N 1
ATOM 2918 C CA . SER B 1 80 ? -19.641 -6.223 -10.047 1 85.25 80 SER B CA 1
ATOM 2919 C C . SER B 1 80 ? -20.094 -7.391 -9.188 1 85.25 80 SER B C 1
ATOM 2921 O O . SER B 1 80 ? -21.203 -7.914 -9.383 1 85.25 80 SER B O 1
ATOM 2923 N N . GLU B 1 81 ? -19.266 -7.793 -8.297 1 87.19 81 GLU B N 1
ATOM 2924 C CA . GLU B 1 81 ? -19.5 -9 -7.512 1 87.19 81 GLU B CA 1
ATOM 2925 C C . GLU B 1 81 ? -19.688 -10.219 -8.406 1 87.19 81 GLU B C 1
ATOM 2927 O O . GLU B 1 81 ? -20.562 -11.047 -8.164 1 87.19 81 GLU B O 1
ATOM 2932 N N . LEU B 1 82 ? -19.047 -10.25 -9.555 1 93.5 82 LEU B N 1
ATOM 2933 C CA . LEU B 1 82 ? -18.922 -11.375 -10.484 1 93.5 82 LEU B CA 1
ATOM 2934 C C . LEU B 1 82 ? -20.172 -11.5 -11.352 1 93.5 82 LEU B C 1
ATOM 2936 O O . LEU B 1 82 ? -20.375 -12.523 -12.023 1 93.5 82 LEU B O 1
ATOM 2940 N N . LEU B 1 83 ? -20.953 -10.508 -11.336 1 91.12 83 LEU B N 1
ATOM 2941 C CA . LEU B 1 83 ? -22.203 -10.602 -12.102 1 91.12 83 LEU B CA 1
ATOM 2942 C C . LEU B 1 83 ? -22.047 -9.922 -13.453 1 91.12 83 LEU B C 1
ATOM 2944 O O . LEU B 1 83 ? -21.578 -8.781 -13.539 1 91.12 83 LEU B O 1
ATOM 2948 N N . GLY B 1 84 ? -22.438 -10.641 -14.516 1 89.94 84 GLY B N 1
ATOM 2949 C CA . GLY B 1 84 ? -22.547 -10.047 -15.844 1 89.94 84 GLY B CA 1
ATOM 2950 C C . GLY B 1 84 ? -21.219 -9.578 -16.391 1 89.94 84 GLY B C 1
ATOM 2951 O O . GLY B 1 84 ? -21.125 -8.523 -17.016 1 89.94 84 GLY B O 1
ATOM 2952 N N . MET B 1 85 ? -20.172 -10.352 -16.156 1 91.56 85 MET B N 1
ATOM 2953 C CA . MET B 1 85 ? -18.844 -9.859 -16.5 1 91.56 85 MET B CA 1
ATOM 2954 C C . MET B 1 85 ? -18.219 -10.688 -17.625 1 91.56 85 MET B C 1
ATOM 2956 O O . MET B 1 85 ? -17 -10.688 -17.797 1 91.56 85 MET B O 1
ATOM 2960 N N . GLU B 1 86 ? -18.984 -11.367 -18.375 1 93.19 86 GLU B N 1
ATOM 2961 C CA . GLU B 1 86 ? -18.484 -12.266 -19.406 1 93.19 86 GLU B CA 1
ATOM 2962 C C . GLU B 1 86 ? -17.656 -11.508 -20.453 1 93.19 86 GLU B C 1
ATOM 2964 O O . GLU B 1 86 ? -16.578 -11.953 -20.828 1 93.19 86 GLU B O 1
ATOM 2969 N N . ARG B 1 87 ? -18.219 -10.398 -20.859 1 94.25 87 ARG B N 1
ATOM 2970 C CA . ARG B 1 87 ? -17.531 -9.609 -21.875 1 94.25 87 ARG B CA 1
ATOM 2971 C C . ARG B 1 87 ? -16.219 -9.062 -21.344 1 94.25 87 ARG B C 1
ATOM 2973 O O . ARG B 1 87 ? -15.195 -9.102 -22.031 1 94.25 87 ARG B O 1
ATOM 2980 N N . GLU B 1 88 ? -16.203 -8.547 -20.125 1 95.56 88 GLU B N 1
ATOM 2981 C CA . GLU B 1 88 ? -15.008 -7.992 -19.5 1 95.56 88 GLU B CA 1
ATOM 2982 C C . GLU B 1 88 ? -13.938 -9.07 -19.312 1 95.56 88 GLU B C 1
ATOM 2984 O O . GLU B 1 88 ? -12.758 -8.828 -19.547 1 95.56 88 GLU B O 1
ATOM 2989 N N . VAL B 1 89 ? -14.352 -10.219 -18.938 1 96.94 89 VAL B N 1
ATOM 2990 C CA . VAL B 1 89 ? -13.445 -11.336 -18.734 1 96.94 89 VAL B CA 1
ATOM 2991 C C . VAL B 1 89 ? -12.805 -11.727 -20.062 1 96.94 89 VAL B C 1
ATOM 2993 O O . VAL B 1 89 ? -11.586 -11.867 -20.156 1 96.94 89 VAL B O 1
ATOM 2996 N N . SER B 1 90 ? -13.609 -11.883 -21.062 1 96.94 90 SER B N 1
ATOM 2997 C CA . SER B 1 90 ? -13.109 -12.25 -22.375 1 96.94 90 SER B CA 1
ATOM 2998 C C . SER B 1 90 ? -12.141 -11.203 -22.922 1 96.94 90 SER B C 1
ATOM 3000 O O . SER B 1 90 ? -11.094 -11.547 -23.469 1 96.94 90 SER B O 1
ATOM 3002 N N . ALA B 1 91 ? -12.492 -9.969 -22.766 1 97.38 91 ALA B N 1
ATOM 3003 C CA . ALA B 1 91 ? -11.641 -8.875 -23.234 1 97.38 91 ALA B CA 1
ATOM 3004 C C . ALA B 1 91 ? -10.297 -8.883 -22.516 1 97.38 91 ALA B C 1
ATOM 3006 O O . ALA B 1 91 ? -9.258 -8.648 -23.141 1 97.38 91 ALA B O 1
ATOM 3007 N N . PHE B 1 92 ? -10.359 -9.141 -21.281 1 97.69 92 PHE B N 1
ATOM 3008 C CA . PHE B 1 92 ? -9.125 -9.172 -20.5 1 97.69 92 PHE B CA 1
ATOM 3009 C C . PHE B 1 92 ? -8.219 -10.305 -20.969 1 97.69 92 PHE B C 1
ATOM 3011 O O . PHE B 1 92 ? -7.031 -10.102 -21.203 1 97.69 92 PHE B O 1
ATOM 3018 N N . ILE B 1 93 ? -8.742 -11.469 -21.094 1 98.12 93 ILE B N 1
ATOM 3019 C CA . ILE B 1 93 ? -7.969 -12.625 -21.531 1 98.12 93 ILE B CA 1
ATOM 3020 C C . ILE B 1 93 ? -7.426 -12.391 -22.938 1 98.12 93 ILE B C 1
ATOM 3022 O O . ILE B 1 93 ? -6.273 -12.711 -23.234 1 98.12 93 ILE B O 1
ATOM 3026 N N . GLN B 1 94 ? -8.219 -11.797 -23.766 1 98.12 94 GLN B N 1
ATOM 3027 C CA . GLN B 1 94 ? -7.789 -11.492 -25.125 1 98.12 94 GLN B CA 1
ATOM 3028 C C . GLN B 1 94 ? -6.645 -10.484 -25.125 1 98.12 94 GLN B C 1
ATOM 3030 O O . GLN B 1 94 ? -5.727 -10.578 -25.938 1 98.12 94 GLN B O 1
ATOM 3035 N N . LEU B 1 95 ? -6.742 -9.547 -24.266 1 97.75 95 LEU B N 1
ATOM 3036 C CA . LEU B 1 95 ? -5.684 -8.555 -24.125 1 97.75 95 LEU B CA 1
ATOM 3037 C C . LEU B 1 95 ? -4.34 -9.234 -23.859 1 97.75 95 LEU B C 1
ATOM 3039 O O . LEU B 1 95 ? -3.303 -8.766 -24.328 1 97.75 95 LEU B O 1
ATOM 3043 N N . LEU B 1 96 ? -4.359 -10.336 -23.203 1 98.31 96 LEU B N 1
ATOM 3044 C CA . LEU B 1 96 ? -3.148 -11.047 -22.797 1 98.31 96 LEU B CA 1
ATOM 3045 C C . LEU B 1 96 ? -2.748 -12.078 -23.844 1 98.31 96 LEU B C 1
ATOM 3047 O O . LEU B 1 96 ? -1.849 -12.891 -23.609 1 98.31 96 LEU B O 1
ATOM 3051 N N . ALA B 1 97 ? -3.297 -12.078 -24.984 1 98.38 97 ALA B N 1
ATOM 3052 C CA . ALA B 1 97 ? -3.129 -13.102 -26.016 1 98.38 97 ALA B CA 1
ATOM 3053 C C . ALA B 1 97 ? -1.652 -13.336 -26.328 1 98.38 97 ALA B C 1
ATOM 3055 O O . ALA B 1 97 ? -1.203 -14.477 -26.422 1 98.38 97 ALA B O 1
ATOM 3056 N N . PRO B 1 98 ? -0.837 -12.289 -26.438 1 98.31 98 PRO B N 1
ATOM 3057 C CA . PRO B 1 98 ? 0.58 -12.516 -26.734 1 98.31 98 PRO B CA 1
ATOM 3058 C C . PRO B 1 98 ? 1.28 -13.344 -25.656 1 98.31 98 PRO B C 1
ATOM 3060 O O . PRO B 1 98 ? 2.357 -13.891 -25.891 1 98.31 98 PRO B O 1
ATOM 3063 N N . LEU B 1 99 ? 0.68 -13.453 -24.453 1 98.44 99 LEU B N 1
ATOM 3064 C CA . LEU B 1 99 ? 1.298 -14.133 -23.328 1 98.44 99 LEU B CA 1
ATOM 3065 C C . LEU B 1 99 ? 0.592 -15.453 -23.031 1 98.44 99 LEU B C 1
ATOM 3067 O O . LEU B 1 99 ? 0.908 -16.125 -22.062 1 98.44 99 LEU B O 1
ATOM 3071 N N . HIS B 1 100 ? -0.381 -15.875 -23.844 1 98.25 100 HIS B N 1
ATOM 3072 C CA . HIS B 1 100 ? -1.212 -17.031 -23.531 1 98.25 100 HIS B CA 1
ATOM 3073 C C . HIS B 1 100 ? -0.358 -18.25 -23.234 1 98.25 100 HIS B C 1
ATOM 3075 O O . HIS B 1 100 ? -0.62 -18.969 -22.266 1 98.25 100 HIS B O 1
ATOM 3081 N N . GLU B 1 101 ? 0.696 -18.438 -23.938 1 97.25 101 GLU B N 1
ATOM 3082 C CA . GLU B 1 101 ? 1.528 -19.625 -23.766 1 97.25 101 GLU B CA 1
ATOM 3083 C C . GLU B 1 101 ? 2.416 -19.484 -22.531 1 97.25 101 GLU B C 1
ATOM 3085 O O . GLU B 1 101 ? 3.029 -20.469 -22.094 1 97.25 101 GLU B O 1
ATOM 3090 N N . ARG B 1 102 ? 2.432 -18.312 -21.969 1 97.81 102 ARG B N 1
ATOM 3091 C CA . ARG B 1 102 ? 3.279 -18.062 -20.797 1 97.81 102 ARG B CA 1
ATOM 3092 C C . ARG B 1 102 ? 2.441 -17.719 -19.578 1 97.81 102 ARG B C 1
ATOM 3094 O O . ARG B 1 102 ? 2.979 -17.312 -18.547 1 97.81 102 ARG B O 1
ATOM 3101 N N . LEU B 1 103 ? 1.19 -17.828 -19.703 1 98.25 103 LEU B N 1
ATOM 3102 C CA . LEU B 1 103 ? 0.325 -17.609 -18.547 1 98.25 103 LEU B CA 1
ATOM 3103 C C . LEU B 1 103 ? 0.341 -18.828 -17.609 1 98.25 103 LEU B C 1
ATOM 3105 O O . LEU B 1 103 ? 0.077 -19.953 -18.047 1 98.25 103 LEU B O 1
ATOM 3109 N N . GLY B 1 104 ? 0.706 -18.594 -16.375 1 98.19 104 GLY B N 1
ATOM 3110 C CA . GLY B 1 104 ? 0.649 -19.656 -15.375 1 98.19 104 GLY B CA 1
ATOM 3111 C C . GLY B 1 104 ? -0.707 -19.766 -14.703 1 98.19 104 GLY B C 1
ATOM 3112 O O . GLY B 1 104 ? -1.276 -20.859 -14.617 1 98.19 104 GLY B O 1
ATOM 3113 N N . LEU B 1 105 ? -1.18 -18.562 -14.242 1 98.25 105 LEU B N 1
ATOM 3114 C CA . LEU B 1 105 ? -2.451 -18.469 -13.531 1 98.25 105 LEU B CA 1
ATOM 3115 C C . LEU B 1 105 ? -3.146 -17.141 -13.812 1 98.25 105 LEU B C 1
ATOM 3117 O O . LEU B 1 105 ? -2.492 -16.109 -13.922 1 98.25 105 LEU B O 1
ATOM 3121 N N . LEU B 1 106 ? -4.398 -17.234 -13.977 1 98.75 106 LEU B N 1
ATOM 3122 C CA . LEU B 1 106 ? -5.25 -16.062 -13.805 1 98.75 106 LEU B CA 1
ATOM 3123 C C . LEU B 1 106 ? -5.941 -16.078 -12.445 1 98.75 106 LEU B C 1
ATOM 3125 O O . LEU B 1 106 ? -6.598 -17.062 -12.094 1 98.75 106 LEU B O 1
ATOM 3129 N N . LYS B 1 107 ? -5.785 -15.016 -11.68 1 98.75 107 LYS B N 1
ATOM 3130 C CA . LYS B 1 107 ? -6.152 -15.047 -10.266 1 98.75 107 LYS B CA 1
ATOM 3131 C C . LYS B 1 107 ? -7.355 -14.148 -10 1 98.75 107 LYS B C 1
ATOM 3133 O O . LYS B 1 107 ? -7.418 -13.023 -10.5 1 98.75 107 LYS B O 1
ATOM 3138 N N . LEU B 1 108 ? -8.273 -14.641 -9.281 1 98.5 108 LEU B N 1
ATOM 3139 C CA . LEU B 1 108 ? -9.43 -13.883 -8.812 1 98.5 108 LEU B CA 1
ATOM 3140 C C . LEU B 1 108 ? -9.336 -13.625 -7.312 1 98.5 108 LEU B C 1
ATOM 3142 O O . LEU B 1 108 ? -9.367 -14.562 -6.512 1 98.5 108 LEU B O 1
ATOM 3146 N N . GLN B 1 109 ? -9.156 -12.453 -6.945 1 97.81 109 GLN B N 1
ATOM 3147 C CA . GLN B 1 109 ? -9.203 -12.07 -5.539 1 97.81 109 GLN B CA 1
ATOM 3148 C C . GLN B 1 109 ? -10.57 -11.508 -5.164 1 97.81 109 GLN B C 1
ATOM 3150 O O . GLN B 1 109 ? -11.031 -10.531 -5.762 1 97.81 109 GLN B O 1
ATOM 3155 N N . LEU B 1 110 ? -11.188 -12.109 -4.191 1 97.88 110 LEU B N 1
ATOM 3156 C CA . LEU B 1 110 ? -12.492 -11.641 -3.736 1 97.88 110 LEU B CA 1
ATOM 3157 C C . LEU B 1 110 ? -12.359 -10.766 -2.5 1 97.88 110 LEU B C 1
ATOM 3159 O O . LEU B 1 110 ? -11.469 -10.977 -1.672 1 97.88 110 LEU B O 1
ATOM 3163 N N . PRO B 1 111 ? -13.219 -9.75 -2.377 1 95.62 111 PRO B N 1
ATOM 3164 C CA . PRO B 1 111 ? -13.172 -8.875 -1.205 1 95.62 111 PRO B CA 1
ATOM 3165 C C . PRO B 1 111 ? -13.586 -9.578 0.081 1 95.62 111 PRO B C 1
ATOM 3167 O O . PRO B 1 111 ? -14.211 -10.648 0.028 1 95.62 111 PRO B O 1
ATOM 3170 N N . ALA B 1 112 ? -13.273 -8.977 1.156 1 94.75 112 ALA B N 1
ATOM 3171 C CA . ALA B 1 112 ? -13.602 -9.539 2.463 1 94.75 112 ALA B CA 1
ATOM 3172 C C . ALA B 1 112 ? -15.109 -9.641 2.654 1 94.75 112 ALA B C 1
ATOM 3174 O O . ALA B 1 112 ? -15.586 -10.438 3.461 1 94.75 112 ALA B O 1
ATOM 3175 N N . SER B 1 113 ? -15.875 -8.852 1.935 1 94.06 113 SER B N 1
ATOM 3176 C CA . SER B 1 113 ? -17.328 -8.844 2.061 1 94.06 113 SER B CA 1
ATOM 3177 C C . SER B 1 113 ? -17.969 -10.016 1.317 1 94.06 113 SER B C 1
ATOM 3179 O O . SER B 1 113 ? -19.141 -10.32 1.51 1 94.06 113 SER B O 1
ATOM 3181 N N . PHE B 1 114 ? -17.219 -10.617 0.398 1 97.25 114 PHE B N 1
ATOM 3182 C CA . PHE B 1 114 ? -17.734 -11.773 -0.328 1 97.25 114 PHE B CA 1
ATOM 3183 C C . PHE B 1 114 ? -17.781 -13.008 0.572 1 97.25 114 PHE B C 1
ATOM 3185 O O . PHE B 1 114 ? -16.75 -13.633 0.828 1 97.25 114 PHE B O 1
ATOM 3192 N N . GLY B 1 115 ? -18.984 -13.375 0.959 1 97.31 115 GLY B N 1
ATOM 3193 C CA . GLY B 1 115 ? -19.156 -14.469 1.906 1 97.31 115 GLY B CA 1
ATOM 3194 C C . GLY B 1 115 ? -19.797 -15.695 1.289 1 97.31 115 GLY B C 1
ATOM 3195 O O . GLY B 1 115 ? -19.953 -15.781 0.068 1 97.31 115 GLY B O 1
ATOM 3196 N N . PRO B 1 116 ? -20.156 -16.609 2.166 1 98.19 116 PRO B N 1
ATOM 3197 C CA . PRO B 1 116 ? -20.688 -17.891 1.728 1 98.19 116 PRO B CA 1
ATOM 3198 C C . PRO B 1 116 ? -21.938 -17.75 0.844 1 98.19 116 PRO B C 1
ATOM 3200 O O . PRO B 1 116 ? -22.156 -18.562 -0.054 1 98.19 116 PRO B O 1
ATOM 3203 N N . ALA B 1 117 ? -22.688 -16.688 1.064 1 97.56 117 ALA B N 1
ATOM 3204 C CA . ALA B 1 117 ? -23.891 -16.469 0.27 1 97.56 117 ALA B CA 1
ATOM 3205 C C . ALA B 1 117 ? -23.547 -16.234 -1.198 1 97.56 117 ALA B C 1
ATOM 3207 O O . ALA B 1 117 ? -24.406 -16.375 -2.072 1 97.56 117 ALA B O 1
ATOM 3208 N N . GLY B 1 118 ? -22.344 -15.922 -1.491 1 97.38 118 GLY B N 1
ATOM 3209 C CA . GLY B 1 118 ? -21.906 -15.625 -2.846 1 97.38 118 GLY B CA 1
ATOM 3210 C C . GLY B 1 118 ? -21.406 -16.844 -3.594 1 97.38 118 GLY B C 1
ATOM 3211 O O . GLY B 1 118 ? -21.094 -16.781 -4.785 1 97.38 118 GLY B O 1
ATOM 3212 N N . LEU B 1 119 ? -21.359 -18.016 -3.008 1 98.06 119 LEU B N 1
ATOM 3213 C CA . LEU B 1 119 ? -20.734 -19.203 -3.588 1 98.06 119 LEU B CA 1
ATOM 3214 C C . LEU B 1 119 ? -21.438 -19.609 -4.883 1 98.06 119 LEU B C 1
ATOM 3216 O O . LEU B 1 119 ? -20.781 -19.969 -5.863 1 98.06 119 LEU B O 1
ATOM 3220 N N . PRO B 1 120 ? -22.797 -19.484 -4.969 1 97.56 120 PRO B N 1
ATOM 3221 C CA . PRO B 1 120 ? -23.438 -19.797 -6.25 1 97.56 120 PRO B CA 1
ATOM 3222 C C . PRO B 1 120 ? -22.984 -18.859 -7.375 1 97.56 120 PRO B C 1
ATOM 3224 O O . PRO B 1 120 ? -22.797 -19.312 -8.508 1 97.56 120 PRO B O 1
ATOM 3227 N N . ARG B 1 121 ? -22.797 -17.672 -7.008 1 96.94 121 ARG B N 1
ATOM 3228 C CA . ARG B 1 121 ? -22.312 -16.703 -7.984 1 96.94 121 ARG B CA 1
ATOM 3229 C C . ARG B 1 121 ? -20.875 -17.016 -8.414 1 96.94 121 ARG B C 1
ATOM 3231 O O . ARG B 1 121 ? -20.531 -16.906 -9.594 1 96.94 121 ARG B O 1
ATOM 3238 N N . LEU B 1 122 ? -20.094 -17.344 -7.465 1 98.25 122 LEU B N 1
ATOM 3239 C CA . LEU B 1 122 ? -18.719 -17.75 -7.777 1 98.25 122 LEU B CA 1
ATOM 3240 C C . LEU B 1 122 ? -18.703 -18.953 -8.703 1 98.25 122 LEU B C 1
ATOM 3242 O O . LEU B 1 122 ? -17.969 -18.969 -9.695 1 98.25 122 LEU B O 1
ATOM 3246 N N . GLU B 1 123 ? -19.484 -19.891 -8.367 1 98.12 123 GLU B N 1
ATOM 3247 C CA . GLU B 1 123 ? -19.562 -21.094 -9.195 1 98.12 123 GLU B CA 1
ATOM 3248 C C . GLU B 1 123 ? -19.953 -20.75 -10.625 1 98.12 123 GLU B C 1
ATOM 3250 O O . GLU B 1 123 ? -19.344 -21.234 -11.586 1 98.12 123 GLU B O 1
ATOM 3255 N N . ALA B 1 124 ? -20.984 -19.938 -10.742 1 97.12 124 ALA B N 1
ATOM 3256 C CA . ALA B 1 124 ? -21.453 -19.516 -12.062 1 97.12 124 ALA B CA 1
ATOM 3257 C C . ALA B 1 124 ? -20.359 -18.797 -12.836 1 97.12 124 ALA B C 1
ATOM 3259 O O . ALA B 1 124 ? -20.172 -19.031 -14.031 1 97.12 124 ALA B O 1
ATOM 3260 N N . PHE B 1 125 ? -19.672 -17.984 -12.18 1 97.69 125 PHE B N 1
ATOM 3261 C CA . PHE B 1 125 ? -18.562 -17.234 -12.781 1 97.69 125 PHE B CA 1
ATOM 3262 C C . PHE B 1 125 ? -17.484 -18.188 -13.266 1 97.69 125 PHE B C 1
ATOM 3264 O O . PHE B 1 125 ? -17.031 -18.109 -14.414 1 97.69 125 PHE B O 1
ATOM 3271 N N . LEU B 1 126 ? -17.078 -19.125 -12.43 1 97.69 126 LEU B N 1
ATOM 3272 C CA . LEU B 1 126 ? -16 -20.047 -12.742 1 97.69 126 LEU B CA 1
ATOM 3273 C C . LEU B 1 126 ? -16.375 -20.953 -13.906 1 97.69 126 LEU B C 1
ATOM 3275 O O . LEU B 1 126 ? -15.523 -21.328 -14.719 1 97.69 126 LEU B O 1
ATOM 3279 N N . ARG B 1 127 ? -17.609 -21.281 -14.008 1 96 127 ARG B N 1
ATOM 3280 C CA . ARG B 1 127 ? -18.094 -22.141 -15.078 1 96 127 ARG B CA 1
ATOM 3281 C C . ARG B 1 127 ? -17.953 -21.469 -16.438 1 96 127 ARG B C 1
ATOM 3283 O O . ARG B 1 127 ? -17.797 -22.141 -17.453 1 96 127 ARG B O 1
ATOM 3290 N N . GLN B 1 128 ? -17.938 -20.203 -16.422 1 95.5 128 GLN B N 1
ATOM 3291 C CA . GLN B 1 128 ? -17.938 -19.453 -17.672 1 95.5 128 GLN B CA 1
ATOM 3292 C C . GLN B 1 128 ? -16.5 -19.203 -18.156 1 95.5 128 GLN B C 1
ATOM 3294 O O . GLN B 1 128 ? -16.297 -18.797 -19.297 1 95.5 128 GLN B O 1
ATOM 3299 N N . LEU B 1 129 ? -15.578 -19.469 -17.359 1 97.12 129 LEU B N 1
ATOM 3300 C CA . LEU B 1 129 ? -14.195 -19.203 -17.719 1 97.12 129 LEU B CA 1
ATOM 3301 C C . LEU B 1 129 ? -13.688 -20.203 -18.75 1 97.12 129 LEU B C 1
ATOM 3303 O O . LEU B 1 129 ? -14.008 -21.391 -18.672 1 97.12 129 LEU B O 1
ATOM 3307 N N . PRO B 1 130 ? -12.852 -19.703 -19.734 1 96.94 130 PRO B N 1
ATOM 3308 C CA . PRO B 1 130 ? -12.258 -20.641 -20.688 1 96.94 130 PRO B CA 1
ATOM 3309 C C . PRO B 1 130 ? -11.422 -21.719 -20 1 96.94 130 PRO B C 1
ATOM 3311 O O . PRO B 1 130 ? -10.664 -21.422 -19.078 1 96.94 130 PRO B O 1
ATOM 3314 N N . ALA B 1 131 ? -11.461 -22.922 -20.484 1 95.69 131 ALA B N 1
ATOM 3315 C CA . ALA B 1 131 ? -10.82 -24.078 -19.859 1 95.69 131 ALA B CA 1
ATOM 3316 C C . ALA B 1 131 ? -9.336 -24.141 -20.219 1 95.69 131 ALA B C 1
ATOM 3318 O O . ALA B 1 131 ? -8.578 -24.906 -19.625 1 95.69 131 ALA B O 1
ATOM 3319 N N . ASP B 1 132 ? -8.922 -23.312 -21.141 1 96.06 132 ASP B N 1
ATOM 3320 C CA . ASP B 1 132 ? -7.57 -23.359 -21.688 1 96.06 132 ASP B CA 1
ATOM 3321 C C . ASP B 1 132 ? -6.559 -22.828 -20.688 1 96.06 132 ASP B C 1
ATOM 3323 O O . ASP B 1 132 ? -5.352 -23.016 -20.844 1 96.06 132 ASP B O 1
ATOM 3327 N N . PHE B 1 133 ? -7.047 -22.219 -19.688 1 97.88 133 PHE B N 1
ATOM 3328 C CA . PHE B 1 133 ? -6.164 -21.562 -18.734 1 97.88 133 PHE B CA 1
ATOM 3329 C C . PHE B 1 133 ? -6.344 -22.141 -17.344 1 97.88 133 PHE B C 1
ATOM 3331 O O . PHE B 1 133 ? -7.363 -22.781 -17.047 1 97.88 133 PHE B O 1
ATOM 3338 N N . ALA B 1 134 ? -5.305 -21.984 -16.516 1 98.12 134 ALA B N 1
ATOM 3339 C CA . ALA B 1 134 ? -5.395 -22.312 -15.094 1 98.12 134 ALA B CA 1
ATOM 3340 C C . ALA B 1 134 ? -5.816 -21.109 -14.266 1 98.12 134 ALA B C 1
ATOM 3342 O O . ALA B 1 134 ? -5.426 -19.984 -14.562 1 98.12 134 ALA B O 1
ATOM 3343 N N . TYR B 1 135 ? -6.617 -21.359 -13.219 1 98.75 135 TYR B N 1
ATOM 3344 C CA . TYR B 1 135 ? -7.188 -20.281 -12.422 1 98.75 135 TYR B CA 1
ATOM 3345 C C . TYR B 1 135 ? -6.93 -20.5 -10.938 1 98.75 135 TYR B C 1
ATOM 3347 O O . TYR B 1 135 ? -6.738 -21.625 -10.492 1 98.75 135 TYR B O 1
ATOM 3355 N N . ALA B 1 136 ? -6.898 -19.422 -10.195 1 98.88 136 ALA B N 1
ATOM 3356 C CA . ALA B 1 136 ? -6.801 -19.453 -8.734 1 98.88 136 ALA B CA 1
ATOM 3357 C C . ALA B 1 136 ? -7.715 -18.391 -8.109 1 98.88 136 ALA B C 1
ATOM 3359 O O . ALA B 1 136 ? -7.941 -17.328 -8.688 1 98.88 136 ALA B O 1
ATOM 3360 N N . VAL B 1 137 ? -8.234 -18.703 -6.914 1 98.81 137 VAL B N 1
ATOM 3361 C CA . VAL B 1 137 ? -9.148 -17.812 -6.211 1 98.81 137 VAL B CA 1
ATOM 3362 C C . VAL B 1 137 ? -8.609 -17.516 -4.816 1 98.81 137 VAL B C 1
ATOM 3364 O O . VAL B 1 137 ? -8.164 -18.422 -4.105 1 98.81 137 VAL B O 1
ATOM 3367 N N . GLU B 1 138 ? -8.594 -16.297 -4.5 1 98.44 138 GLU B N 1
ATOM 3368 C CA . GLU B 1 138 ? -8.273 -15.836 -3.154 1 98.44 138 GLU B CA 1
ATOM 3369 C C . GLU B 1 138 ? -9.516 -15.297 -2.449 1 98.44 138 GLU B C 1
ATOM 3371 O O . GLU B 1 138 ? -10.156 -14.359 -2.938 1 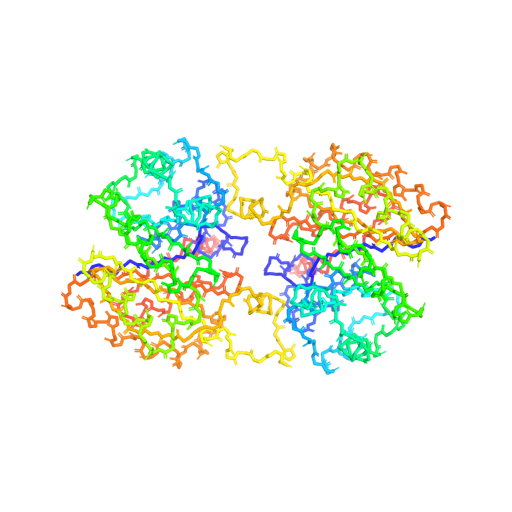98.44 138 GLU B O 1
ATOM 3376 N N . VAL B 1 139 ? -9.867 -15.891 -1.316 1 98.19 139 VAL B N 1
ATOM 3377 C CA . VAL B 1 139 ? -10.977 -15.414 -0.495 1 98.19 139 VAL B CA 1
ATOM 3378 C C . VAL B 1 139 ? -10.438 -14.758 0.774 1 98.19 139 VAL B C 1
ATOM 3380 O O . VAL B 1 139 ? -9.32 -15.055 1.208 1 98.19 139 VAL B O 1
ATOM 3383 N N . ARG B 1 140 ? -11.305 -13.883 1.356 1 97.12 140 ARG B N 1
ATOM 3384 C CA . ARG B 1 140 ? -10.844 -13.133 2.521 1 97.12 140 ARG B CA 1
ATOM 3385 C C . ARG B 1 140 ? -11.898 -13.133 3.625 1 97.12 140 ARG B C 1
ATOM 3387 O O . ARG B 1 140 ? -11.641 -12.656 4.734 1 97.12 140 ARG B O 1
ATOM 3394 N N . HIS B 1 141 ? -13.07 -13.625 3.316 1 97.75 141 HIS B N 1
ATOM 3395 C CA . HIS B 1 141 ? -14.109 -13.656 4.336 1 97.75 141 HIS B CA 1
ATOM 3396 C C . HIS B 1 141 ? -13.781 -14.664 5.43 1 97.75 141 HIS B C 1
ATOM 3398 O O . HIS B 1 141 ? -13.461 -15.82 5.137 1 97.75 141 HIS B O 1
ATOM 3404 N N . PRO B 1 142 ? -13.953 -14.305 6.676 1 97.5 142 PRO B N 1
ATOM 3405 C CA . PRO B 1 142 ? -13.531 -15.164 7.785 1 97.5 142 PRO B CA 1
ATOM 3406 C C . PRO B 1 142 ? -14.258 -16.5 7.805 1 97.5 142 PRO B C 1
ATOM 3408 O O . PRO B 1 142 ? -13.703 -17.5 8.266 1 97.5 142 PRO B O 1
ATOM 3411 N N . ASP B 1 143 ? -15.391 -16.578 7.273 1 98.25 143 ASP B N 1
ATOM 3412 C CA . ASP B 1 143 ? -16.172 -17.797 7.305 1 98.25 143 ASP B CA 1
ATOM 3413 C C . ASP B 1 143 ? -15.492 -18.906 6.492 1 98.25 143 ASP B C 1
ATOM 3415 O O . ASP B 1 143 ? -15.727 -20.094 6.73 1 98.25 143 ASP B O 1
ATOM 3419 N N . PHE B 1 144 ? -14.695 -18.547 5.539 1 98.56 144 PHE B N 1
ATOM 3420 C CA . PHE B 1 144 ? -14.023 -19.531 4.691 1 98.56 144 PHE B CA 1
ATOM 3421 C C . PHE B 1 144 ? -12.789 -20.094 5.387 1 98.56 144 PHE B C 1
ATOM 3423 O O . PHE B 1 144 ? -12.055 -20.891 4.805 1 98.56 144 PHE B O 1
ATOM 3430 N N . PHE B 1 145 ? -12.641 -19.641 6.664 1 98.19 145 PHE B N 1
ATOM 3431 C CA . PHE B 1 145 ? -11.477 -20.078 7.426 1 98.19 145 PHE B CA 1
ATOM 3432 C C . PHE B 1 145 ? -11.898 -20.609 8.797 1 98.19 145 PHE B C 1
ATOM 3434 O O . PHE B 1 145 ? -11.062 -20.766 9.688 1 98.19 145 PHE B O 1
ATOM 3441 N N . ALA B 1 146 ? -13.109 -20.875 8.977 1 97.19 146 ALA B N 1
ATOM 3442 C CA . ALA B 1 146 ? -13.656 -21.219 10.289 1 97.19 146 ALA B CA 1
ATOM 3443 C C . ALA B 1 146 ? -13.867 -22.719 10.406 1 97.19 146 ALA B C 1
ATOM 3445 O O . ALA B 1 146 ? -14.539 -23.188 11.336 1 97.19 146 ALA B O 1
ATOM 3446 N N . LYS B 1 147 ? -13.43 -23.469 9.5 1 96.06 147 LYS B N 1
ATOM 3447 C CA . LYS B 1 147 ? -13.516 -24.938 9.508 1 96.06 147 LYS B CA 1
ATOM 3448 C C . LYS B 1 147 ? -14.969 -25.391 9.594 1 96.06 147 LYS B C 1
ATOM 3450 O O . LYS B 1 147 ? -15.266 -26.438 10.18 1 96.06 147 LYS B O 1
ATOM 3455 N N . GLY B 1 148 ? -15.844 -24.578 9.078 1 97.38 148 GLY B N 1
ATOM 3456 C CA . GLY B 1 148 ? -17.266 -24.906 9.039 1 97.38 148 GLY B CA 1
ATOM 3457 C C . GLY B 1 148 ? -17.75 -25.25 7.645 1 97.38 148 GLY B C 1
ATOM 3458 O O . GLY B 1 148 ? -16.953 -25.609 6.773 1 97.38 148 GLY B O 1
ATOM 3459 N N . GLU B 1 149 ? -19.047 -25.219 7.512 1 98.19 149 GLU B N 1
ATOM 3460 C CA . GLU B 1 149 ? -19.688 -25.641 6.266 1 98.19 149 GLU B CA 1
ATOM 3461 C C . GLU B 1 149 ? -19.297 -24.703 5.117 1 98.19 149 GLU B C 1
ATOM 3463 O O . GLU B 1 149 ? -19.141 -25.141 3.977 1 98.19 149 GLU B O 1
ATOM 3468 N N . ALA B 1 150 ? -19.172 -23.484 5.375 1 98.38 150 ALA B N 1
ATOM 3469 C CA . ALA B 1 150 ? -18.812 -22.516 4.344 1 98.38 150 ALA B CA 1
ATOM 3470 C C . ALA B 1 150 ? -17.469 -22.875 3.713 1 98.38 150 ALA B C 1
ATOM 3472 O O . ALA B 1 150 ? -17.312 -22.844 2.488 1 98.38 150 ALA B O 1
ATOM 3473 N N . GLU B 1 151 ? -16.531 -23.141 4.527 1 98.31 151 GLU B N 1
ATOM 3474 C CA . GLU B 1 151 ? -15.203 -23.516 4.031 1 98.31 151 GLU B CA 1
ATOM 3475 C C . GLU B 1 151 ? -15.266 -24.844 3.27 1 98.31 151 GLU B C 1
ATOM 3477 O O . GLU B 1 151 ? -14.648 -24.984 2.209 1 98.31 151 GLU B O 1
ATOM 3482 N N . ARG B 1 152 ? -15.969 -25.797 3.787 1 98.38 152 ARG B N 1
ATOM 3483 C CA . ARG B 1 152 ? -16.109 -27.078 3.111 1 98.38 152 ARG B CA 1
ATOM 3484 C C . ARG B 1 152 ? -16.75 -26.906 1.736 1 98.38 152 ARG B C 1
ATOM 3486 O O . ARG B 1 152 ? -16.297 -27.516 0.758 1 98.38 152 ARG B O 1
ATOM 3493 N N . ALA B 1 153 ? -17.766 -26.109 1.717 1 98.75 153 ALA B N 1
ATOM 3494 C CA . ALA B 1 153 ? -18.469 -25.875 0.46 1 98.75 153 ALA B CA 1
ATOM 3495 C C . ALA B 1 153 ? -17.547 -25.188 -0.557 1 98.75 153 ALA B C 1
ATOM 3497 O O . ALA B 1 153 ? -17.531 -25.562 -1.732 1 98.75 153 ALA B O 1
ATOM 3498 N N . LEU B 1 154 ? -16.797 -24.234 -0.122 1 98.81 154 LEU B N 1
ATOM 3499 C CA . LEU B 1 154 ? -15.844 -23.578 -1 1 98.81 154 LEU B CA 1
ATOM 3500 C C . LEU B 1 154 ? -14.828 -24.578 -1.548 1 98.81 154 LEU B C 1
ATOM 3502 O O . LEU B 1 154 ? -14.602 -24.625 -2.758 1 98.81 154 LEU B O 1
ATOM 3506 N N . ASN B 1 155 ? -14.234 -25.312 -0.664 1 98.75 155 ASN B N 1
ATOM 3507 C CA . ASN B 1 155 ? -13.219 -26.281 -1.071 1 98.75 155 ASN B CA 1
ATOM 3508 C C . ASN B 1 155 ? -13.781 -27.297 -2.055 1 98.75 155 ASN B C 1
ATOM 3510 O O . ASN B 1 155 ? -13.133 -27.641 -3.047 1 98.75 155 ASN B O 1
ATOM 3514 N N . ARG B 1 156 ? -14.938 -27.75 -1.759 1 98.62 156 ARG B N 1
ATOM 3515 C CA . ARG B 1 156 ? -15.586 -28.703 -2.66 1 98.62 156 ARG B CA 1
ATOM 3516 C C . ARG B 1 156 ? -15.789 -28.094 -4.043 1 98.62 156 ARG B C 1
ATOM 3518 O O . ARG B 1 156 ? -15.5 -28.719 -5.059 1 98.62 156 ARG B O 1
ATOM 3525 N N . LEU B 1 157 ? -16.25 -26.906 -4.066 1 98.69 157 LEU B N 1
ATOM 3526 C CA . LEU B 1 157 ? -16.469 -26.188 -5.316 1 98.69 157 LEU B CA 1
ATOM 3527 C C . LEU B 1 157 ? -15.18 -26.062 -6.113 1 98.69 157 LEU B C 1
ATOM 3529 O O . LEU B 1 157 ? -15.148 -26.359 -7.309 1 98.69 157 LEU B O 1
ATOM 3533 N N . LEU B 1 158 ? -14.148 -25.672 -5.461 1 98.81 158 LEU B N 1
ATOM 3534 C CA . LEU B 1 158 ? -12.875 -25.453 -6.133 1 98.81 158 LEU B CA 1
ATOM 3535 C C . LEU B 1 158 ? -12.297 -26.781 -6.637 1 98.81 158 LEU B C 1
ATOM 3537 O O . LEU B 1 158 ? -11.781 -26.844 -7.754 1 98.81 158 LEU B O 1
ATOM 3541 N N . ILE B 1 159 ? -12.414 -27.797 -5.828 1 98.69 159 ILE B N 1
ATOM 3542 C CA . ILE B 1 159 ? -11.914 -29.109 -6.215 1 98.69 159 ILE B CA 1
ATOM 3543 C C . ILE B 1 159 ? -12.688 -29.625 -7.426 1 98.69 159 ILE B C 1
ATOM 3545 O O . ILE B 1 159 ? -12.094 -30.078 -8.406 1 98.69 159 ILE B O 1
ATOM 3549 N N . GLU B 1 160 ? -13.961 -29.516 -7.367 1 98.19 160 GLU B N 1
ATOM 3550 C CA . GLU B 1 160 ? -14.812 -30.016 -8.438 1 98.19 160 GLU B CA 1
ATOM 3551 C C . GLU B 1 160 ? -14.531 -29.281 -9.75 1 98.19 160 GLU B C 1
ATOM 3553 O O . GLU B 1 160 ? -14.594 -29.891 -10.828 1 98.19 160 GLU B O 1
ATOM 3558 N N . ARG B 1 161 ? -14.141 -28.047 -9.703 1 97.75 161 ARG B N 1
ATOM 3559 C CA . ARG B 1 161 ? -13.961 -27.234 -10.898 1 97.75 161 ARG B CA 1
ATOM 3560 C C . ARG B 1 161 ? -12.492 -27.172 -11.305 1 97.75 161 ARG B C 1
ATOM 3562 O O . ARG B 1 161 ? -12.156 -26.578 -12.328 1 97.75 161 ARG B O 1
ATOM 3569 N N . GLY B 1 162 ? -11.633 -27.719 -10.477 1 98.12 162 GLY B N 1
ATOM 3570 C CA . GLY B 1 162 ? -10.211 -27.672 -10.766 1 98.12 162 GLY B CA 1
ATOM 3571 C C . GLY B 1 162 ? -9.617 -26.281 -10.625 1 98.12 162 GLY B C 1
ATOM 3572 O O . GLY B 1 162 ? -8.805 -25.875 -11.453 1 98.12 162 GLY B O 1
ATOM 3573 N N . ILE B 1 163 ? -10.07 -25.531 -9.68 1 98.75 163 ILE B N 1
ATOM 3574 C CA . ILE B 1 163 ? -9.609 -24.172 -9.406 1 98.75 163 ILE B CA 1
ATOM 3575 C C . ILE B 1 163 ? -8.695 -24.188 -8.18 1 98.75 163 ILE B C 1
ATOM 3577 O O . ILE B 1 163 ? -9 -24.828 -7.172 1 98.75 163 ILE B O 1
ATOM 3581 N N . ASN B 1 164 ? -7.57 -23.484 -8.281 1 98.88 164 ASN B N 1
ATOM 3582 C CA . ASN B 1 164 ? -6.625 -23.422 -7.172 1 98.88 164 ASN B CA 1
ATOM 3583 C C . ASN B 1 164 ? -7.062 -22.406 -6.113 1 98.88 164 ASN B C 1
ATOM 3585 O O . ASN B 1 164 ? -7.473 -21.297 -6.445 1 98.88 164 ASN B O 1
ATOM 3589 N N . ARG B 1 165 ? -7.016 -22.828 -4.859 1 98.81 165 ARG B N 1
ATOM 3590 C CA . ARG B 1 165 ? -7.184 -21.906 -3.74 1 98.81 165 ARG B CA 1
ATOM 3591 C C . ARG B 1 165 ? -5.867 -21.219 -3.391 1 98.81 165 ARG B C 1
ATOM 3593 O O . ARG B 1 165 ? -4.867 -21.891 -3.121 1 98.81 165 ARG B O 1
ATOM 3600 N N . ILE B 1 166 ? -5.867 -19.953 -3.424 1 98.75 166 ILE B N 1
ATOM 3601 C CA . ILE B 1 166 ? -4.656 -19.219 -3.057 1 98.75 166 ILE B CA 1
ATOM 3602 C C . ILE B 1 166 ? -4.484 -19.234 -1.54 1 98.75 166 ILE B C 1
ATOM 3604 O O . ILE B 1 166 ? -5.41 -18.891 -0.801 1 98.75 166 ILE B O 1
ATOM 3608 N N . MET B 1 167 ? -3.322 -19.688 -1.103 1 98.62 167 MET B N 1
ATOM 3609 C CA . MET B 1 167 ? -2.994 -19.734 0.319 1 98.62 167 MET B CA 1
ATOM 3610 C C . MET B 1 167 ? -2.082 -18.578 0.709 1 98.62 167 MET B C 1
ATOM 3612 O O . MET B 1 167 ? -0.933 -18.516 0.27 1 98.62 167 MET B O 1
ATOM 3616 N N . LEU B 1 168 ? -2.619 -17.719 1.488 1 98.06 168 LEU B N 1
ATOM 3617 C CA . LEU B 1 168 ? -1.831 -16.609 2.01 1 98.06 168 LEU B CA 1
ATOM 3618 C C . LEU B 1 168 ? -1.317 -16.922 3.412 1 98.06 168 LEU B C 1
ATOM 3620 O O . LEU B 1 168 ? -2.104 -17.219 4.312 1 98.06 168 LEU B O 1
ATOM 3624 N N . ASP B 1 169 ? -0.035 -16.891 3.58 1 98.19 169 ASP B N 1
ATOM 3625 C CA . ASP B 1 169 ? 0.577 -17.031 4.898 1 98.19 169 ASP B CA 1
ATOM 3626 C C . ASP B 1 169 ? 1.171 -15.711 5.375 1 98.19 169 ASP B C 1
ATOM 3628 O O . ASP B 1 169 ? 2.301 -15.367 5.02 1 98.19 169 ASP B O 1
ATOM 3632 N N . SER B 1 170 ? 0.392 -15.023 6.191 1 96.75 170 SER B N 1
ATOM 3633 C CA . SER B 1 170 ? 0.839 -13.758 6.758 1 96.75 170 SER B CA 1
ATOM 3634 C C . SER B 1 170 ? 1.246 -13.914 8.219 1 96.75 170 SER B C 1
ATOM 3636 O O . SER B 1 170 ? 1.372 -12.922 8.945 1 96.75 170 SER B O 1
ATOM 3638 N N . ARG B 1 171 ? 1.454 -15.188 8.695 1 96.5 171 ARG B N 1
ATOM 3639 C CA . ARG B 1 171 ? 1.79 -15.453 10.094 1 96.5 171 ARG B CA 1
ATOM 3640 C C . ARG B 1 171 ? 3.068 -14.727 10.5 1 96.5 171 ARG B C 1
ATOM 3642 O O . ARG B 1 171 ? 3.135 -14.117 11.57 1 96.5 171 ARG B O 1
ATOM 3649 N N . PRO B 1 172 ? 4.125 -14.703 9.641 1 96.5 172 PRO B N 1
ATOM 3650 C CA . PRO B 1 172 ? 5.324 -13.969 10.055 1 96.5 172 PRO B CA 1
ATOM 3651 C C . PRO B 1 172 ? 5.059 -12.484 10.273 1 96.5 172 PRO B C 1
ATOM 3653 O O . PRO B 1 172 ? 5.492 -11.914 11.281 1 96.5 172 PRO B O 1
ATOM 3656 N N . LEU B 1 173 ? 4.359 -11.906 9.359 1 94.06 173 LEU B N 1
ATOM 3657 C CA . LEU B 1 173 ? 4.035 -10.484 9.445 1 94.06 173 LEU B CA 1
ATOM 3658 C C . LEU B 1 173 ? 3.35 -10.164 10.773 1 94.06 173 LEU B C 1
ATOM 3660 O O . LEU B 1 173 ? 3.717 -9.203 11.445 1 94.06 173 LEU B O 1
ATOM 3664 N N . PHE B 1 174 ? 2.451 -10.992 11.227 1 93.94 174 PHE B N 1
ATOM 3665 C CA . PHE B 1 174 ? 1.631 -10.711 12.398 1 93.94 174 PHE B CA 1
ATOM 3666 C C . PHE B 1 174 ? 2.295 -11.242 13.664 1 93.94 174 PHE B C 1
ATOM 3668 O O . PHE B 1 174 ? 1.77 -11.078 14.766 1 93.94 174 PHE B O 1
ATOM 3675 N N . SER B 1 175 ? 3.426 -11.875 13.508 1 93 175 SER B N 1
ATOM 3676 C CA . SER B 1 175 ? 4.184 -12.328 14.672 1 93 175 SER B CA 1
ATOM 3677 C C . SER B 1 175 ? 4.91 -11.172 15.344 1 93 175 SER B C 1
ATOM 3679 O O . SER B 1 175 ? 5.363 -11.289 16.484 1 93 175 SER B O 1
ATOM 3681 N N . VAL B 1 176 ? 5.051 -10.062 14.602 1 86.81 176 VAL B N 1
ATOM 3682 C CA . VAL B 1 176 ? 5.73 -8.891 15.148 1 86.81 176 VAL B CA 1
ATOM 3683 C C . VAL B 1 176 ? 4.738 -8.031 15.922 1 86.81 176 VAL B C 1
ATOM 3685 O O . VAL B 1 176 ? 3.766 -7.523 15.359 1 86.81 176 VAL B O 1
ATOM 3688 N N . PRO B 1 177 ? 4.98 -7.918 17.141 1 77.31 177 PRO B N 1
ATOM 3689 C CA . PRO B 1 177 ? 4.016 -7.152 17.938 1 77.31 177 PRO B CA 1
ATOM 3690 C C . PRO B 1 177 ? 4.02 -5.668 17.594 1 77.31 177 PRO B C 1
ATOM 3692 O O . PRO B 1 177 ? 5.059 -5.113 17.234 1 77.31 177 PRO B O 1
ATOM 3695 N N . ALA B 1 178 ? 2.916 -5.117 17.656 1 63.09 178 ALA B N 1
ATOM 3696 C CA . ALA B 1 178 ? 2.732 -3.691 17.391 1 63.09 178 ALA B CA 1
ATOM 3697 C C . ALA B 1 178 ? 3.594 -2.842 18.328 1 63.09 178 ALA B C 1
ATOM 3699 O O . ALA B 1 178 ? 4.047 -1.76 17.938 1 63.09 178 ALA B O 1
ATOM 3700 N N . THR B 1 179 ? 3.758 -3.352 19.5 1 58.28 179 THR B N 1
ATOM 3701 C CA . THR B 1 179 ? 4.406 -2.611 20.578 1 58.28 179 THR B CA 1
ATOM 3702 C C . THR B 1 179 ? 5.918 -2.586 20.391 1 58.28 179 THR B C 1
ATOM 3704 O O . THR B 1 179 ? 6.629 -1.868 21.094 1 58.28 179 THR B O 1
ATOM 3707 N N . LEU B 1 180 ? 6.344 -3.334 19.5 1 55.66 180 LEU B N 1
ATOM 3708 C CA . LEU B 1 180 ? 7.797 -3.373 19.391 1 55.66 180 LEU B CA 1
ATOM 3709 C C . LEU B 1 180 ? 8.336 -2.062 18.844 1 55.66 180 LEU B C 1
ATOM 3711 O O . LEU B 1 180 ? 7.883 -1.592 17.797 1 55.66 180 LEU B O 1
ATOM 3715 N N . ALA B 1 181 ? 9.062 -1.431 19.734 1 51.06 181 ALA B N 1
ATOM 3716 C CA . ALA B 1 181 ? 9.734 -0.165 19.453 1 51.06 181 ALA B CA 1
ATOM 3717 C C . ALA B 1 181 ? 10.336 -0.167 18.047 1 51.06 181 ALA B C 1
ATOM 3719 O O . ALA B 1 181 ? 10.398 0.875 17.391 1 51.06 181 ALA B O 1
ATOM 3720 N N . ALA B 1 182 ? 10.703 -1.414 17.625 1 56.28 182 ALA B N 1
ATOM 3721 C CA . ALA B 1 182 ? 11.5 -1.493 16.406 1 56.28 182 ALA B CA 1
ATOM 3722 C C . ALA B 1 182 ? 10.617 -1.784 15.195 1 56.28 182 ALA B C 1
ATOM 3724 O O . ALA B 1 182 ? 11.109 -1.928 14.078 1 56.28 182 ALA B O 1
ATOM 3725 N N . LYS B 1 183 ? 9.273 -1.679 15.414 1 74.44 183 LYS B N 1
ATOM 3726 C CA . LYS B 1 183 ? 8.414 -1.988 14.266 1 74.44 183 LYS B CA 1
ATOM 3727 C C . LYS B 1 183 ? 8.375 -0.824 13.281 1 74.44 183 LYS B C 1
ATOM 3729 O O . LYS B 1 183 ? 8.055 0.305 13.664 1 74.44 183 LYS B O 1
ATOM 3734 N N . SER B 1 184 ? 8.75 -1.169 12.047 1 81.69 184 SER B N 1
ATOM 3735 C CA . SER B 1 184 ? 8.812 -0.145 11.008 1 81.69 184 SER B CA 1
ATOM 3736 C C . SER B 1 184 ? 7.414 0.299 10.586 1 81.69 184 SER B C 1
ATOM 3738 O O . SER B 1 184 ? 6.438 -0.422 10.805 1 81.69 184 SER B O 1
ATOM 3740 N N . ALA B 1 185 ? 7.316 1.489 10.109 1 86.19 185 ALA B N 1
ATOM 3741 C CA . ALA B 1 185 ? 6.062 2.008 9.562 1 86.19 185 ALA B CA 1
ATOM 3742 C C . ALA B 1 185 ? 5.508 1.08 8.484 1 86.19 185 ALA B C 1
ATOM 3744 O O . ALA B 1 185 ? 4.301 0.846 8.422 1 86.19 185 ALA B O 1
ATOM 3745 N N . ALA B 1 186 ? 6.391 0.539 7.703 1 87.06 186 ALA B N 1
ATOM 3746 C CA . ALA B 1 186 ? 5.98 -0.368 6.633 1 87.06 186 ALA B CA 1
ATOM 3747 C C . ALA B 1 186 ? 5.309 -1.617 7.199 1 87.06 186 ALA B C 1
ATOM 3749 O O . ALA B 1 186 ? 4.32 -2.102 6.645 1 87.06 186 ALA B O 1
ATOM 3750 N N . MET B 1 187 ? 5.844 -2.123 8.234 1 89.62 187 MET B N 1
ATOM 3751 C CA . MET B 1 187 ? 5.285 -3.311 8.875 1 89.62 187 MET B CA 1
ATOM 3752 C C . MET B 1 187 ? 3.908 -3.018 9.461 1 89.62 187 MET B C 1
ATOM 3754 O O . MET B 1 187 ? 2.977 -3.805 9.289 1 89.62 187 MET B O 1
ATOM 3758 N N . ILE B 1 188 ? 3.773 -1.896 10.125 1 90.12 188 ILE B N 1
ATOM 3759 C CA . ILE B 1 188 ? 2.502 -1.498 10.727 1 90.12 188 ILE B CA 1
ATOM 3760 C C . ILE B 1 188 ? 1.444 -1.346 9.633 1 90.12 188 ILE B C 1
ATOM 3762 O O . ILE B 1 188 ? 0.327 -1.849 9.766 1 90.12 188 ILE B O 1
ATOM 3766 N N . GLU B 1 189 ? 1.827 -0.707 8.562 1 90.69 189 GLU B N 1
ATOM 3767 C CA . GLU B 1 189 ? 0.906 -0.515 7.449 1 90.69 189 GLU B CA 1
ATOM 3768 C C . GLU B 1 189 ? 0.516 -1.849 6.82 1 90.69 189 GLU B C 1
ATOM 3770 O O . GLU B 1 189 ? -0.658 -2.08 6.52 1 90.69 189 GLU B O 1
ATOM 3775 N N . ALA B 1 190 ? 1.537 -2.635 6.633 1 91.44 190 ALA B N 1
ATOM 3776 C CA . ALA B 1 190 ? 1.258 -3.951 6.062 1 91.44 190 ALA B CA 1
ATOM 3777 C C . ALA B 1 190 ? 0.307 -4.742 6.957 1 91.44 190 ALA B C 1
ATOM 3779 O O . ALA B 1 190 ? -0.625 -5.387 6.465 1 91.44 190 ALA B O 1
ATOM 3780 N N . GLN B 1 191 ? 0.531 -4.715 8.242 1 91.12 191 GLN B N 1
ATOM 3781 C CA . GLN B 1 191 ? -0.337 -5.406 9.188 1 91.12 191 GLN B CA 1
ATOM 3782 C C . GLN B 1 191 ? -1.758 -4.855 9.141 1 91.12 191 GLN B C 1
ATOM 3784 O O . GLN B 1 191 ? -2.725 -5.586 9.367 1 91.12 191 GLN B O 1
ATOM 3789 N N . GLY B 1 192 ? -1.866 -3.627 8.859 1 89.69 192 GLY B N 1
ATOM 3790 C CA . GLY B 1 192 ? -3.168 -2.986 8.781 1 89.69 192 GLY B CA 1
ATOM 3791 C C . GLY B 1 192 ? -3.918 -3.307 7.5 1 89.69 192 GLY B C 1
ATOM 3792 O O . GLY B 1 192 ? -5.148 -3.312 7.48 1 89.69 192 GLY B O 1
ATOM 3793 N N . LYS B 1 193 ? -3.135 -3.592 6.484 1 88.5 193 LYS B N 1
ATOM 3794 C CA . LYS B 1 193 ? -3.725 -3.75 5.156 1 88.5 193 LYS B CA 1
ATOM 3795 C C . LYS B 1 193 ? -3.953 -5.223 4.828 1 88.5 193 LYS B C 1
ATOM 3797 O O . LYS B 1 193 ? -4.914 -5.57 4.137 1 88.5 193 LYS B O 1
ATOM 3802 N N . LYS B 1 194 ? -3.078 -6.043 5.246 1 91.88 194 LYS B N 1
ATOM 3803 C CA . LYS B 1 194 ? -3.166 -7.465 4.922 1 91.88 194 LYS B CA 1
ATOM 3804 C C . LYS B 1 194 ? -4.125 -8.188 5.867 1 91.88 194 LYS B C 1
ATOM 3806 O O . LYS B 1 194 ? -4.203 -7.855 7.051 1 91.88 194 LYS B O 1
ATOM 3811 N N . PRO B 1 195 ? -4.809 -9.156 5.336 1 92 195 PRO B N 1
ATOM 3812 C CA . PRO B 1 195 ? -5.703 -9.914 6.211 1 92 195 PRO B CA 1
ATOM 3813 C C . PRO B 1 195 ? -4.953 -10.805 7.191 1 92 195 PRO B C 1
ATOM 3815 O O . PRO B 1 195 ? -3.916 -11.383 6.844 1 92 195 PRO B O 1
ATOM 3818 N N . GLN B 1 196 ? -5.477 -10.828 8.336 1 93.5 196 GLN B N 1
ATOM 3819 C CA . GLN B 1 196 ? -5.004 -11.797 9.32 1 93.5 196 GLN B CA 1
ATOM 3820 C C . GLN B 1 196 ? -5.953 -12.984 9.422 1 93.5 196 GLN B C 1
ATOM 3822 O O . GLN B 1 196 ? -6.906 -12.953 10.203 1 93.5 196 GLN B O 1
ATOM 3827 N N . LEU B 1 197 ? -5.715 -14.008 8.586 1 95.75 197 LEU B N 1
ATOM 3828 C CA . LEU B 1 197 ? -6.543 -15.203 8.484 1 95.75 197 LEU B CA 1
ATOM 3829 C C . LEU B 1 197 ? -5.699 -16.469 8.68 1 95.75 197 LEU B C 1
ATOM 3831 O O . LEU B 1 197 ? -4.5 -16.453 8.398 1 95.75 197 LEU B O 1
ATOM 3835 N N . PRO B 1 198 ? -6.352 -17.531 9.148 1 95.94 198 PRO B N 1
ATOM 3836 C CA . PRO B 1 198 ? -5.613 -18.781 9.289 1 95.94 198 PRO B CA 1
ATOM 3837 C C . PRO B 1 198 ? -5.086 -19.297 7.949 1 95.94 198 PRO B C 1
ATOM 3839 O O . PRO B 1 198 ? -5.664 -19.016 6.898 1 95.94 198 PRO B O 1
ATOM 3842 N N . VAL B 1 199 ? -4.023 -20 8.086 1 96.25 199 VAL B N 1
ATOM 3843 C CA . VAL B 1 199 ? -3.479 -20.656 6.91 1 96.25 199 VAL B CA 1
ATOM 3844 C C . VAL B 1 199 ? -3.998 -22.094 6.836 1 96.25 199 VAL B C 1
ATOM 3846 O O . VAL B 1 199 ? -3.717 -22.906 7.719 1 96.25 199 VAL B O 1
ATOM 3849 N N . HIS B 1 200 ? -4.75 -22.359 5.887 1 94.44 200 HIS B N 1
ATOM 3850 C CA . HIS B 1 200 ? -5.188 -23.734 5.621 1 94.44 200 HIS B CA 1
ATOM 3851 C C . HIS B 1 200 ? -4.461 -24.312 4.418 1 94.44 200 HIS B C 1
ATOM 3853 O O . HIS B 1 200 ? -4.652 -23.859 3.287 1 94.44 200 HIS B O 1
ATOM 3859 N N . VAL B 1 201 ? -3.678 -25.312 4.711 1 96.06 201 VAL B N 1
ATOM 3860 C CA . VAL B 1 201 ? -2.834 -25.922 3.686 1 96.06 201 VAL B CA 1
ATOM 3861 C C . VAL B 1 201 ? -3.646 -26.922 2.873 1 96.06 201 VAL B C 1
ATOM 3863 O O . VAL B 1 201 ? -3.971 -28.016 3.363 1 96.06 201 VAL B O 1
ATOM 3866 N N . LEU B 1 202 ? -3.98 -26.547 1.614 1 96.56 202 LEU B N 1
ATOM 3867 C CA . LEU B 1 202 ? -4.82 -27.406 0.789 1 96.56 202 LEU B CA 1
ATOM 3868 C C . LEU B 1 202 ? -4.629 -27.109 -0.692 1 96.56 202 LEU B C 1
ATOM 3870 O O . LEU B 1 202 ? -4.773 -25.953 -1.113 1 96.56 202 LEU B O 1
ATOM 3874 N N . ALA B 1 203 ? -4.223 -28.078 -1.424 1 97.94 203 ALA B N 1
ATOM 3875 C CA . ALA B 1 203 ? -4.227 -27.984 -2.881 1 97.94 203 ALA B CA 1
ATOM 3876 C C . ALA B 1 203 ? -5.562 -28.438 -3.459 1 97.94 203 ALA B C 1
ATOM 3878 O O . ALA B 1 203 ? -5.902 -29.625 -3.408 1 97.94 203 ALA B O 1
ATOM 3879 N N . THR B 1 204 ? -6.285 -27.531 -4.023 1 98.69 204 THR B N 1
ATOM 3880 C CA . THR B 1 204 ? -7.613 -27.859 -4.527 1 98.69 204 THR B CA 1
ATOM 3881 C C . THR B 1 204 ? -7.559 -28.188 -6.016 1 98.69 204 THR B C 1
ATOM 3883 O O . THR B 1 204 ? -8.562 -28.609 -6.598 1 98.69 204 THR B O 1
ATOM 3886 N N . ALA B 1 205 ? -6.422 -27.969 -6.652 1 98.31 205 ALA B N 1
ATOM 3887 C CA . ALA B 1 205 ? -6.184 -28.297 -8.055 1 98.31 205 ALA B CA 1
ATOM 3888 C C . ALA B 1 205 ? -4.715 -28.625 -8.297 1 98.31 205 ALA B C 1
ATOM 3890 O O . ALA B 1 205 ? -3.99 -29 -7.371 1 98.31 205 ALA B O 1
ATOM 3891 N N . GLU B 1 206 ? -4.25 -28.562 -9.484 1 97.94 206 GLU B N 1
ATOM 3892 C CA . GLU B 1 206 ? -2.947 -29.109 -9.859 1 97.94 206 GLU B CA 1
ATOM 3893 C C . GLU B 1 206 ? -1.856 -28.047 -9.773 1 97.94 206 GLU B C 1
ATOM 3895 O O . GLU B 1 206 ? -0.679 -28.328 -9.992 1 97.94 206 GLU B O 1
ATOM 3900 N N . ALA B 1 207 ? -2.186 -26.828 -9.422 1 98.5 207 ALA B N 1
ATOM 3901 C CA . ALA B 1 207 ? -1.223 -25.734 -9.336 1 98.5 207 ALA B CA 1
ATOM 3902 C C . ALA B 1 207 ? -1.377 -24.969 -8.023 1 98.5 207 ALA B C 1
ATOM 3904 O O . ALA B 1 207 ? -1.751 -23.797 -8.023 1 98.5 207 ALA B O 1
ATOM 3905 N N . PRO B 1 208 ? -0.991 -25.578 -6.914 1 98.56 208 PRO B N 1
ATOM 3906 C CA . PRO B 1 208 ? -1.117 -24.859 -5.645 1 98.56 208 PRO B CA 1
ATOM 3907 C C . PRO B 1 208 ? -0.353 -23.547 -5.637 1 98.56 208 PRO B C 1
ATOM 3909 O O . PRO B 1 208 ? 0.735 -23.453 -6.211 1 98.56 208 PRO B O 1
ATOM 3912 N N . VAL B 1 209 ? -0.963 -22.578 -5.016 1 98.81 209 VAL B N 1
ATOM 3913 C CA . VAL B 1 209 ? -0.429 -21.219 -4.969 1 98.81 209 VAL B CA 1
ATOM 3914 C C . VAL B 1 209 ? -0.256 -20.781 -3.516 1 98.81 209 VAL B C 1
ATOM 3916 O O . VAL B 1 209 ? -1.218 -20.766 -2.744 1 98.81 209 VAL B O 1
ATOM 3919 N N . VAL B 1 210 ? 0.983 -20.375 -3.15 1 98.75 210 VAL B N 1
ATOM 3920 C CA . VAL B 1 210 ? 1.274 -19.875 -1.811 1 98.75 210 VAL B CA 1
ATOM 3921 C C . VAL B 1 210 ? 1.846 -18.469 -1.899 1 98.75 210 VAL B C 1
ATOM 3923 O O . VAL B 1 210 ? 2.779 -18.203 -2.664 1 98.75 210 VAL B O 1
ATOM 3926 N N . ARG B 1 211 ? 1.227 -17.594 -1.238 1 98.5 211 ARG B N 1
ATOM 3927 C CA . ARG B 1 211 ? 1.772 -16.266 -0.964 1 98.5 211 ARG B CA 1
ATOM 3928 C C . ARG B 1 211 ? 2.326 -16.188 0.455 1 98.5 211 ARG B C 1
ATOM 3930 O O . ARG B 1 211 ? 1.581 -16.328 1.427 1 98.5 211 ARG B O 1
ATOM 3937 N N . PHE B 1 212 ? 3.588 -16.016 0.537 1 98.25 212 PHE B N 1
ATOM 3938 C CA . PHE B 1 212 ? 4.262 -16 1.83 1 98.25 212 PHE B CA 1
ATOM 3939 C C . PHE B 1 212 ? 4.781 -14.609 2.148 1 98.25 212 PHE B C 1
ATOM 3941 O O . PHE B 1 212 ? 5.617 -14.07 1.419 1 98.25 212 PHE B O 1
ATOM 3948 N N . ILE B 1 213 ? 4.285 -14.008 3.217 1 97.5 213 ILE B N 1
ATOM 3949 C CA . ILE B 1 213 ? 4.75 -12.695 3.65 1 97.5 213 ILE B CA 1
ATOM 3950 C C . ILE B 1 213 ? 5.727 -12.852 4.816 1 97.5 213 ILE B C 1
ATOM 3952 O O . ILE B 1 213 ? 5.309 -12.977 5.969 1 97.5 213 ILE B O 1
ATOM 3956 N N . GLY B 1 214 ? 6.953 -12.758 4.516 1 97.19 214 GLY B N 1
ATOM 3957 C CA . GLY B 1 214 ? 7.98 -13.008 5.512 1 97.19 214 GLY B CA 1
ATOM 3958 C C . GLY B 1 214 ? 8.523 -11.742 6.141 1 97.19 214 GLY B C 1
ATOM 3959 O O . GLY B 1 214 ? 8.023 -10.648 5.875 1 97.19 214 GLY B O 1
ATOM 3960 N N . LEU B 1 215 ? 9.453 -11.93 7.027 1 94.5 215 LEU B N 1
ATOM 3961 C CA . LEU B 1 215 ? 10.141 -10.859 7.738 1 94.5 215 LEU B CA 1
ATOM 3962 C C . LEU B 1 215 ? 11.492 -10.57 7.098 1 94.5 215 LEU B C 1
ATOM 3964 O O . LEU B 1 215 ? 12.039 -11.414 6.383 1 94.5 215 LEU B O 1
ATOM 3968 N N . PRO B 1 216 ? 12.016 -9.375 7.293 1 87.5 216 PRO B N 1
ATOM 3969 C CA . PRO B 1 216 ? 13.273 -8.984 6.645 1 87.5 216 PRO B CA 1
ATOM 3970 C C . PRO B 1 216 ? 14.445 -9.867 7.051 1 87.5 216 PRO B C 1
ATOM 3972 O O . PRO B 1 216 ? 15.312 -10.164 6.223 1 87.5 216 PRO B O 1
ATOM 3975 N N . GLN B 1 217 ? 14.445 -10.297 8.227 1 86.56 217 GLN B N 1
ATOM 3976 C CA . GLN B 1 217 ? 15.555 -11.117 8.703 1 86.56 217 GLN B CA 1
ATOM 3977 C C . GLN B 1 217 ? 15.281 -12.602 8.469 1 86.56 217 GLN B C 1
ATOM 3979 O O . GLN B 1 217 ? 14.336 -13.156 9.031 1 86.56 217 GLN B O 1
ATOM 3984 N N . PRO B 1 218 ? 16.156 -13.156 7.773 1 83.69 218 PRO B N 1
ATOM 3985 C CA . PRO B 1 218 ? 15.93 -14.539 7.363 1 83.69 218 PRO B CA 1
ATOM 3986 C C . PRO B 1 218 ? 15.695 -15.477 8.547 1 83.69 218 PRO B C 1
ATOM 3988 O O . PRO B 1 218 ? 14.812 -16.344 8.492 1 83.69 218 PRO B O 1
ATOM 3991 N N . GLU B 1 219 ? 16.406 -15.297 9.555 1 87.56 219 GLU B N 1
ATOM 3992 C CA . GLU B 1 219 ? 16.359 -16.219 10.688 1 87.56 219 GLU B CA 1
ATOM 3993 C C . GLU B 1 219 ? 14.984 -16.188 11.352 1 87.56 219 GLU B C 1
ATOM 3995 O O . GLU B 1 219 ? 14.555 -17.188 11.938 1 87.56 219 GLU B O 1
ATOM 4000 N N . GLN B 1 220 ? 14.266 -15.156 11.18 1 92.38 220 GLN B N 1
ATOM 4001 C CA . GLN B 1 220 ? 12.977 -14.992 11.836 1 92.38 220 GLN B CA 1
ATOM 4002 C C . GLN B 1 220 ? 11.875 -15.727 11.078 1 92.38 220 GLN B C 1
ATOM 4004 O O . GLN B 1 220 ? 10.773 -15.922 11.602 1 92.38 220 GLN B O 1
ATOM 4009 N N . ASN B 1 221 ? 12.188 -16.172 9.883 1 95.69 221 ASN B N 1
ATOM 4010 C CA . ASN B 1 221 ? 11.18 -16.828 9.047 1 95.69 221 ASN B CA 1
ATOM 4011 C C . ASN B 1 221 ? 11.195 -18.344 9.227 1 95.69 221 ASN B C 1
ATOM 4013 O O . ASN B 1 221 ? 10.266 -19.031 8.797 1 95.69 221 ASN B O 1
ATOM 4017 N N . HIS B 1 222 ? 12.219 -18.906 9.859 1 94.12 222 HIS B N 1
ATOM 4018 C CA . HIS B 1 222 ? 12.445 -20.344 9.922 1 94.12 222 HIS B CA 1
ATOM 4019 C C . HIS B 1 222 ? 11.234 -21.062 10.5 1 94.12 222 HIS B C 1
ATOM 4021 O O . HIS B 1 222 ? 10.766 -22.047 9.938 1 94.12 222 HIS B O 1
ATOM 4027 N N . ARG B 1 223 ? 10.703 -20.594 11.602 1 95.25 223 ARG B N 1
ATOM 4028 C CA . ARG B 1 223 ? 9.617 -21.266 12.297 1 95.25 223 ARG B CA 1
ATOM 4029 C C . ARG B 1 223 ? 8.359 -21.312 11.43 1 95.25 223 ARG B C 1
ATOM 4031 O O . ARG B 1 223 ? 7.523 -22.203 11.586 1 95.25 223 ARG B O 1
ATOM 4038 N N . PHE B 1 224 ? 8.25 -20.406 10.5 1 96.81 224 PHE B N 1
ATOM 4039 C CA . PHE B 1 224 ? 7.062 -20.344 9.664 1 96.81 224 PHE B CA 1
ATOM 4040 C C . PHE B 1 224 ? 7.277 -21.125 8.367 1 96.81 224 PHE B C 1
ATOM 4042 O O . PHE B 1 224 ? 6.324 -21.656 7.789 1 96.81 224 PHE B O 1
ATOM 4049 N N . LEU B 1 225 ? 8.508 -21.219 7.922 1 96.06 225 LEU B N 1
ATOM 4050 C CA . LEU B 1 225 ? 8.844 -21.891 6.676 1 96.06 225 LEU B CA 1
ATOM 4051 C C . LEU B 1 225 ? 8.953 -23.391 6.887 1 96.06 225 LEU B C 1
ATOM 4053 O O . LEU B 1 225 ? 8.617 -24.188 5.996 1 96.06 225 LEU B O 1
ATOM 4057 N N . GLN B 1 226 ? 9.297 -23.828 8.031 1 95.38 226 GLN B N 1
ATOM 4058 C CA . GLN B 1 226 ? 9.594 -25.219 8.32 1 95.38 226 GLN B CA 1
ATOM 4059 C C . GLN B 1 226 ? 8.375 -26.109 8.055 1 95.38 226 GLN B C 1
ATOM 4061 O O . GLN B 1 226 ? 8.5 -27.172 7.457 1 95.38 226 GLN B O 1
ATOM 4066 N N . PRO B 1 227 ? 7.25 -25.672 8.438 1 95.81 227 PRO B N 1
ATOM 4067 C CA . PRO B 1 227 ? 6.086 -26.531 8.164 1 95.81 227 PRO B CA 1
ATOM 4068 C C . PRO B 1 227 ? 5.73 -26.578 6.684 1 95.81 227 PRO B C 1
ATOM 4070 O O . PRO B 1 227 ? 5.086 -27.531 6.234 1 95.81 227 PRO B O 1
ATOM 4073 N N . TRP B 1 228 ? 6.094 -25.609 5.902 1 97.75 228 TRP B N 1
ATOM 4074 C CA . TRP B 1 228 ? 5.762 -25.531 4.484 1 97.75 228 TRP B CA 1
ATOM 4075 C C . TRP B 1 228 ? 6.645 -26.469 3.664 1 97.75 228 TRP B C 1
ATOM 4077 O O . TRP B 1 228 ? 6.184 -27.078 2.695 1 97.75 228 TRP B O 1
ATOM 4087 N N . LEU B 1 229 ? 7.895 -26.625 4.016 1 96.94 229 LEU B N 1
ATOM 4088 C CA . LEU B 1 229 ? 8.906 -27.25 3.168 1 96.94 229 LEU B CA 1
ATOM 4089 C C . LEU B 1 229 ? 8.531 -28.688 2.83 1 96.94 229 LEU B C 1
ATOM 4091 O O . LEU B 1 229 ? 8.516 -29.062 1.658 1 96.94 229 LEU B O 1
ATOM 4095 N N . PRO B 1 230 ? 8.148 -29.516 3.846 1 97.12 230 PRO B N 1
ATOM 4096 C CA . PRO B 1 230 ? 7.738 -30.875 3.48 1 97.12 230 PRO B CA 1
ATOM 4097 C C . PRO B 1 230 ? 6.496 -30.891 2.596 1 97.12 230 PRO B C 1
ATOM 4099 O O . PRO B 1 230 ? 6.367 -31.766 1.729 1 97.12 230 PRO B O 1
ATOM 4102 N N . ARG B 1 231 ? 5.574 -29.984 2.797 1 97.62 231 ARG B N 1
ATOM 4103 C CA . ARG B 1 231 ? 4.355 -29.922 1.994 1 97.62 231 ARG B CA 1
ATOM 4104 C C . ARG B 1 231 ? 4.672 -29.547 0.552 1 97.62 231 ARG B C 1
ATOM 4106 O O . ARG B 1 231 ? 4.176 -30.172 -0.386 1 97.62 231 ARG B O 1
ATOM 4113 N N . TRP B 1 232 ? 5.469 -28.562 0.38 1 98.06 232 TRP B N 1
ATOM 4114 C CA . TRP B 1 232 ? 5.863 -28.125 -0.955 1 98.06 232 TRP B CA 1
ATOM 4115 C C . TRP B 1 232 ? 6.594 -29.234 -1.698 1 98.06 232 TRP B C 1
ATOM 4117 O O . TRP B 1 232 ? 6.305 -29.5 -2.869 1 98.06 232 TRP B O 1
ATOM 4127 N N . ARG B 1 233 ? 7.43 -29.953 -1.008 1 96.81 233 ARG B N 1
ATOM 4128 C CA . ARG B 1 233 ? 8.141 -31.062 -1.616 1 96.81 233 ARG B CA 1
ATOM 4129 C C . ARG B 1 233 ? 7.172 -32.188 -2.02 1 96.81 233 ARG B C 1
ATOM 4131 O O . ARG B 1 233 ? 7.305 -32.75 -3.096 1 96.81 233 ARG B O 1
ATOM 4138 N N . SER B 1 234 ? 6.293 -32.375 -1.116 1 97.38 234 SER B N 1
ATOM 4139 C CA . SER B 1 234 ? 5.309 -33.406 -1.404 1 97.38 234 SER B CA 1
ATOM 4140 C C . SER B 1 234 ? 4.496 -33.094 -2.65 1 97.38 234 SER B C 1
ATOM 4142 O O . SER B 1 234 ? 4.258 -33.938 -3.494 1 97.38 234 SER B O 1
ATOM 4144 N N . TRP B 1 235 ? 4.035 -31.875 -2.795 1 97.81 235 TRP B N 1
ATOM 4145 C CA . TRP B 1 235 ? 3.281 -31.453 -3.971 1 97.81 235 TRP B CA 1
ATOM 4146 C C . TRP B 1 235 ? 4.121 -31.594 -5.234 1 97.81 235 TRP B C 1
ATOM 4148 O O . TRP B 1 235 ? 3.635 -32.062 -6.266 1 97.81 235 TRP B O 1
ATOM 4158 N N . LEU B 1 236 ? 5.363 -31.219 -5.125 1 96.44 236 LEU B N 1
ATOM 4159 C CA . LEU B 1 236 ? 6.27 -31.344 -6.262 1 96.44 236 LEU B CA 1
ATOM 4160 C C . LEU B 1 236 ? 6.461 -32.812 -6.629 1 96.44 236 LEU B C 1
ATOM 4162 O O . LEU B 1 236 ? 6.41 -33.188 -7.809 1 96.44 236 LEU B O 1
ATOM 4166 N N . ASP B 1 237 ? 6.574 -33.656 -5.66 1 96.06 237 ASP B N 1
ATOM 4167 C CA . ASP B 1 237 ? 6.754 -35.094 -5.875 1 96.06 237 ASP B CA 1
ATOM 4168 C C . ASP B 1 237 ? 5.508 -35.719 -6.504 1 96.06 237 ASP B C 1
ATOM 4170 O O . ASP B 1 237 ? 5.605 -36.656 -7.27 1 96.06 237 ASP B O 1
ATOM 4174 N N . GLU B 1 238 ? 4.395 -35.156 -6.148 1 96.62 238 GLU B N 1
ATOM 4175 C CA . GLU B 1 238 ? 3.119 -35.625 -6.68 1 96.62 238 GLU B CA 1
ATOM 4176 C C . GLU B 1 238 ? 2.928 -35.188 -8.133 1 96.62 238 GLU B C 1
ATOM 4178 O O . GLU B 1 238 ? 1.985 -35.625 -8.797 1 96.62 238 GLU B O 1
ATOM 4183 N N . GLY B 1 239 ? 3.795 -34.281 -8.578 1 96.25 239 GLY B N 1
ATOM 4184 C CA . GLY B 1 239 ? 3.713 -33.812 -9.953 1 96.25 239 GLY B CA 1
ATOM 4185 C C . GLY B 1 239 ? 2.936 -32.5 -10.102 1 96.25 239 GLY B C 1
ATOM 4186 O O . GLY B 1 239 ? 2.662 -32.062 -11.227 1 96.25 239 GLY B O 1
ATOM 4187 N N . LYS B 1 240 ? 2.607 -31.891 -9.016 1 97.5 240 LYS B N 1
ATOM 4188 C CA . LYS B 1 240 ? 1.893 -30.625 -9.07 1 97.5 240 LYS B CA 1
ATOM 4189 C C . LYS B 1 240 ? 2.832 -29.484 -9.445 1 97.5 240 LYS B C 1
ATOM 4191 O O . LYS B 1 240 ? 4.047 -29.578 -9.258 1 97.5 240 LYS B O 1
ATOM 4196 N N . THR B 1 241 ? 2.264 -28.438 -10.07 1 98 241 THR B N 1
ATOM 4197 C CA . THR B 1 241 ? 2.984 -27.203 -10.383 1 98 241 THR B CA 1
ATOM 4198 C C . THR B 1 241 ? 2.836 -26.203 -9.25 1 98 241 THR B C 1
ATOM 4200 O O . THR B 1 241 ? 1.791 -25.562 -9.117 1 98 241 THR B O 1
ATOM 4203 N N . LEU B 1 242 ? 3.869 -26.031 -8.484 1 98.5 242 LEU B N 1
ATOM 4204 C CA . LEU B 1 242 ? 3.807 -25.172 -7.305 1 98.5 242 LEU B CA 1
ATOM 4205 C C . LEU B 1 242 ? 4.188 -23.734 -7.648 1 98.5 242 LEU B C 1
ATOM 4207 O O . LEU B 1 242 ? 5.227 -23.5 -8.273 1 98.5 242 LEU B O 1
ATOM 4211 N N . TYR B 1 243 ? 3.328 -22.797 -7.336 1 98.81 243 TYR B N 1
ATOM 4212 C CA . TYR B 1 243 ? 3.621 -21.359 -7.43 1 98.81 243 TYR B CA 1
ATOM 4213 C C . TYR B 1 243 ? 3.863 -20.766 -6.051 1 98.81 243 TYR B C 1
ATOM 4215 O O . TYR B 1 243 ? 2.982 -20.797 -5.188 1 98.81 243 TYR B O 1
ATOM 4223 N N . LEU B 1 244 ? 5.047 -20.219 -5.828 1 98.69 244 LEU B N 1
ATOM 4224 C CA . LEU B 1 244 ? 5.426 -19.547 -4.59 1 98.69 244 LEU B CA 1
ATOM 4225 C C . LEU B 1 244 ? 5.699 -18.062 -4.836 1 98.69 244 LEU B C 1
ATOM 4227 O O . LEU B 1 244 ? 6.613 -17.703 -5.582 1 98.69 244 LEU B O 1
ATOM 4231 N N . PHE B 1 245 ? 4.957 -17.25 -4.25 1 98.81 245 PHE B N 1
ATOM 4232 C CA . PHE B 1 245 ? 5.184 -15.82 -4.332 1 98.81 245 PHE B CA 1
ATOM 4233 C C . PHE B 1 245 ? 5.613 -15.258 -2.98 1 98.81 245 PHE B C 1
ATOM 4235 O O . PHE B 1 245 ? 4.852 -15.32 -2.012 1 98.81 245 PHE B O 1
ATOM 4242 N N . ILE B 1 246 ? 6.777 -14.703 -2.916 1 98.19 246 ILE B N 1
ATOM 4243 C CA . ILE B 1 246 ? 7.418 -14.273 -1.677 1 98.19 246 ILE B CA 1
ATOM 4244 C C . ILE B 1 246 ? 7.277 -12.758 -1.518 1 98.19 246 ILE B C 1
ATOM 4246 O O . ILE B 1 246 ? 7.621 -12 -2.424 1 98.19 246 ILE B O 1
ATOM 4250 N N . HIS B 1 247 ? 6.734 -12.383 -0.42 1 97.56 247 HIS B N 1
ATOM 4251 C CA . HIS B 1 247 ? 6.516 -10.984 -0.062 1 97.56 247 HIS B CA 1
ATOM 4252 C C . HIS B 1 247 ? 7.23 -10.633 1.237 1 97.56 247 HIS B C 1
ATOM 4254 O O . HIS B 1 247 ? 7.531 -11.516 2.045 1 97.56 247 HIS B O 1
ATOM 4260 N N . THR B 1 248 ? 7.504 -9.398 1.419 1 95.69 248 THR B N 1
ATOM 4261 C CA . THR B 1 248 ? 7.727 -8.75 2.709 1 95.69 248 THR B CA 1
ATOM 4262 C C . THR B 1 248 ? 6.898 -7.477 2.828 1 95.69 248 THR B C 1
ATOM 4264 O O . THR B 1 248 ? 6.199 -7.094 1.887 1 95.69 248 THR B O 1
ATOM 4267 N N . ALA B 1 249 ? 6.918 -6.832 3.934 1 90.88 249 ALA B N 1
ATOM 4268 C CA . ALA B 1 249 ? 6.043 -5.691 4.203 1 90.88 249 ALA B CA 1
ATOM 4269 C C . ALA B 1 249 ? 6.156 -4.645 3.096 1 90.88 249 ALA B C 1
ATOM 4271 O O . ALA B 1 249 ? 5.145 -4.184 2.564 1 90.88 249 ALA B O 1
ATOM 4272 N N . ASP B 1 250 ? 7.387 -4.207 2.74 1 89.94 250 ASP B N 1
ATOM 4273 C CA . ASP B 1 250 ? 7.555 -3.219 1.678 1 89.94 250 ASP B CA 1
ATOM 4274 C C . ASP B 1 250 ? 8.227 -3.838 0.453 1 89.94 250 ASP B C 1
ATOM 4276 O O . ASP B 1 250 ? 8.609 -3.125 -0.477 1 89.94 250 ASP B O 1
ATOM 4280 N N . ASN B 1 251 ? 8.484 -5.133 0.486 1 94.94 251 ASN B N 1
ATOM 4281 C CA . ASN B 1 251 ? 9.008 -5.98 -0.58 1 94.94 251 ASN B CA 1
ATOM 4282 C C . ASN B 1 251 ? 10.469 -5.656 -0.881 1 94.94 251 ASN B C 1
ATOM 4284 O O . ASN B 1 251 ? 11.07 -6.246 -1.779 1 94.94 251 ASN B O 1
ATOM 4288 N N . ALA B 1 252 ? 11.07 -4.762 -0.111 1 94.12 252 ALA B N 1
ATOM 4289 C CA . ALA B 1 252 ? 12.477 -4.445 -0.326 1 94.12 252 ALA B CA 1
ATOM 4290 C C . ALA B 1 252 ? 13.359 -5.68 -0.136 1 94.12 252 ALA B C 1
ATOM 4292 O O . ALA B 1 252 ? 14.344 -5.859 -0.85 1 94.12 252 ALA B O 1
ATOM 4293 N N . HIS B 1 253 ? 12.93 -6.594 0.741 1 95.31 253 HIS B N 1
ATOM 4294 C CA . HIS B 1 253 ? 13.75 -7.75 1.088 1 95.31 253 HIS B CA 1
ATOM 4295 C C . HIS B 1 253 ? 13.18 -9.031 0.489 1 95.31 253 HIS B C 1
ATOM 4297 O O . HIS B 1 253 ? 13.672 -10.125 0.775 1 95.31 253 HIS B O 1
ATOM 4303 N N . ALA B 1 254 ? 12.227 -8.922 -0.311 1 97.12 254 ALA B N 1
ATOM 4304 C CA . ALA B 1 254 ? 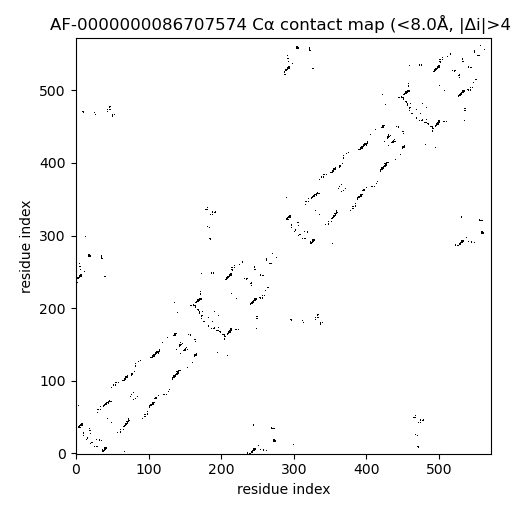11.555 -10.086 -0.883 1 97.12 254 ALA B CA 1
ATOM 4305 C C . ALA B 1 254 ? 12.523 -10.922 -1.711 1 97.12 254 ALA B C 1
ATOM 4307 O O . ALA B 1 254 ? 12.5 -12.156 -1.646 1 97.12 254 ALA B O 1
ATOM 4308 N N . PRO B 1 255 ? 13.445 -10.297 -2.49 1 97.75 255 PRO B N 1
ATOM 4309 C CA . PRO B 1 255 ? 14.359 -11.117 -3.283 1 97.75 255 PRO B CA 1
ATOM 4310 C C . PRO B 1 255 ? 15.234 -12.023 -2.42 1 97.75 255 PRO B C 1
ATOM 4312 O O . PRO B 1 255 ? 15.375 -13.219 -2.709 1 97.75 255 PRO B O 1
ATOM 4315 N N . GLU B 1 256 ? 15.789 -11.477 -1.368 1 96.69 256 GLU B N 1
ATOM 4316 C CA . GLU B 1 256 ? 16.656 -12.266 -0.5 1 96.69 256 GLU B CA 1
ATOM 4317 C C . GLU B 1 256 ? 15.891 -13.383 0.187 1 96.69 256 GLU B C 1
ATOM 4319 O O . GLU B 1 256 ? 16.391 -14.5 0.32 1 96.69 256 GLU B O 1
ATOM 4324 N N . LEU B 1 257 ? 14.727 -13.062 0.608 1 97.25 257 LEU B N 1
ATOM 4325 C CA . LEU B 1 257 ? 13.898 -14.086 1.23 1 97.25 257 LEU B CA 1
ATOM 4326 C C . LEU B 1 257 ? 13.57 -15.195 0.239 1 97.25 257 LEU B C 1
ATOM 4328 O O . LEU B 1 257 ? 13.625 -16.375 0.588 1 97.25 257 LEU B O 1
ATOM 4332 N N . ALA B 1 258 ? 13.234 -14.797 -0.958 1 97.94 258 ALA B N 1
ATOM 4333 C CA . ALA B 1 258 ? 12.953 -15.789 -1.992 1 97.94 258 ALA B CA 1
ATOM 4334 C C . ALA B 1 258 ? 14.156 -16.688 -2.236 1 97.94 258 ALA B C 1
ATOM 4336 O O . ALA B 1 258 ? 14.016 -17.891 -2.428 1 97.94 258 ALA B O 1
ATOM 4337 N N . ARG B 1 259 ? 15.32 -16.078 -2.254 1 96.94 259 ARG B N 1
ATOM 4338 C CA . ARG B 1 259 ? 16.547 -16.844 -2.402 1 96.94 259 ARG B CA 1
ATOM 4339 C C . ARG B 1 259 ? 16.688 -17.875 -1.287 1 96.94 259 ARG B C 1
ATOM 4341 O O . ARG B 1 259 ? 17.047 -19.031 -1.54 1 96.94 259 ARG B O 1
ATOM 4348 N N . GLN B 1 260 ? 16.406 -17.484 -0.119 1 96.12 260 GLN B N 1
ATOM 4349 C CA . GLN B 1 260 ? 16.484 -18.391 1.024 1 96.12 260 GLN B CA 1
ATOM 4350 C C . GLN B 1 260 ? 15.492 -19.547 0.884 1 96.12 260 GLN B C 1
ATOM 4352 O O . GLN B 1 260 ? 15.828 -20.703 1.15 1 96.12 260 GLN B O 1
ATOM 4357 N N . VAL B 1 261 ? 14.32 -19.234 0.49 1 96.75 261 VAL B N 1
ATOM 4358 C CA . VAL B 1 261 ? 13.273 -20.25 0.318 1 96.75 261 VAL B CA 1
ATOM 4359 C C . VAL B 1 261 ? 13.688 -21.25 -0.759 1 96.75 261 VAL B C 1
ATOM 4361 O O . VAL B 1 261 ? 13.586 -22.453 -0.563 1 96.75 261 VAL B O 1
ATOM 4364 N N . ALA B 1 262 ? 14.164 -20.75 -1.859 1 96.69 262 ALA B N 1
ATOM 4365 C CA . ALA B 1 262 ? 14.609 -21.594 -2.959 1 96.69 262 ALA B CA 1
ATOM 4366 C C . ALA B 1 262 ? 15.734 -22.531 -2.51 1 96.69 262 ALA B C 1
ATOM 4368 O O . ALA B 1 262 ? 15.742 -23.719 -2.848 1 96.69 262 ALA B O 1
ATOM 4369 N N . THR B 1 263 ? 16.672 -21.984 -1.752 1 95.56 263 THR B N 1
ATOM 4370 C CA . THR B 1 263 ? 17.781 -22.766 -1.227 1 95.56 263 THR B CA 1
ATOM 4371 C C . THR B 1 263 ? 17.266 -23.875 -0.304 1 95.56 263 THR B C 1
ATOM 4373 O O . THR B 1 263 ? 17.719 -25.016 -0.386 1 95.56 263 THR B O 1
ATOM 4376 N N . ALA B 1 264 ? 16.359 -23.531 0.506 1 94.94 264 ALA B N 1
ATOM 4377 C CA . ALA B 1 264 ? 15.781 -24.484 1.444 1 94.94 264 ALA B CA 1
ATOM 4378 C C . ALA B 1 264 ? 15.078 -25.625 0.706 1 94.94 264 ALA B C 1
ATOM 4380 O O . ALA B 1 264 ? 14.969 -26.734 1.225 1 94.94 264 ALA B O 1
ATOM 4381 N N . LEU B 1 265 ? 14.609 -25.375 -0.502 1 95.75 265 LEU B N 1
ATOM 4382 C CA . LEU B 1 265 ? 13.93 -26.391 -1.321 1 95.75 265 LEU B CA 1
ATOM 4383 C C . LEU B 1 265 ? 14.93 -27.109 -2.221 1 95.75 265 LEU B C 1
ATOM 4385 O O . LEU B 1 265 ? 14.539 -27.938 -3.041 1 95.75 265 LEU B O 1
ATOM 4389 N N . ASN B 1 266 ? 16.234 -26.75 -2.104 1 94.38 266 ASN B N 1
ATOM 4390 C CA . ASN B 1 266 ? 17.328 -27.312 -2.889 1 94.38 266 ASN B CA 1
ATOM 4391 C C . ASN B 1 266 ? 17.188 -26.984 -4.371 1 94.38 266 ASN B C 1
ATOM 4393 O O . ASN B 1 266 ? 17.484 -27.812 -5.23 1 94.38 266 ASN B O 1
ATOM 4397 N N . LEU B 1 267 ? 16.641 -25.828 -4.617 1 94.25 267 LEU B N 1
ATOM 4398 C CA . LEU B 1 267 ? 16.516 -25.266 -5.953 1 94.25 267 LEU B CA 1
ATOM 4399 C C . LEU B 1 267 ? 17.016 -23.812 -5.988 1 94.25 267 LEU B C 1
ATOM 4401 O O . LEU B 1 267 ? 16.25 -22.891 -6.238 1 94.25 267 LEU B O 1
ATOM 4405 N N . PRO B 1 268 ? 18.281 -23.688 -5.773 1 95.44 268 PRO B N 1
ATOM 4406 C CA . PRO B 1 268 ? 18.828 -22.344 -5.613 1 95.44 268 PRO B CA 1
ATOM 4407 C C . PRO B 1 268 ? 18.609 -21.469 -6.844 1 95.44 268 PRO B C 1
ATOM 4409 O O . PRO B 1 268 ? 18.656 -21.969 -7.973 1 95.44 268 PRO B O 1
ATOM 4412 N N . LEU B 1 269 ? 18.469 -20.219 -6.613 1 97 269 LEU B N 1
ATOM 4413 C CA . LEU B 1 269 ? 18.281 -19.234 -7.668 1 97 269 LEU B CA 1
ATOM 4414 C C . LEU B 1 269 ? 19.625 -18.844 -8.281 1 97 269 LEU B C 1
ATOM 4416 O O . LEU B 1 269 ? 20.672 -18.953 -7.629 1 97 269 LEU B O 1
ATOM 4420 N N . PRO B 1 270 ? 19.594 -18.406 -9.547 1 96.62 270 PRO B N 1
ATOM 4421 C CA . PRO B 1 270 ? 20.797 -17.766 -10.086 1 96.62 270 PRO B CA 1
ATOM 4422 C C . PRO B 1 270 ? 21.234 -16.547 -9.297 1 96.62 270 PRO B C 1
ATOM 4424 O O . PRO B 1 270 ? 20.438 -15.984 -8.531 1 96.62 270 PRO B O 1
ATOM 4427 N N . PRO B 1 271 ? 22.453 -16.156 -9.469 1 96.31 271 PRO B N 1
ATOM 4428 C CA . PRO B 1 271 ? 22.875 -14.906 -8.82 1 96.31 271 PRO B CA 1
ATOM 4429 C C . PRO B 1 271 ? 22.047 -13.703 -9.273 1 96.31 271 PRO B C 1
ATOM 4431 O O . PRO B 1 271 ? 21.609 -13.641 -10.422 1 96.31 271 PRO B O 1
ATOM 4434 N N . PHE B 1 272 ? 21.875 -12.836 -8.312 1 97.44 272 PHE B N 1
ATOM 4435 C CA . PHE B 1 272 ? 21.172 -11.609 -8.68 1 97.44 272 PHE B CA 1
ATOM 4436 C C . PHE B 1 272 ? 21.984 -10.805 -9.688 1 97.44 272 PHE B C 1
ATOM 4438 O O . PHE B 1 272 ? 23.219 -10.797 -9.633 1 97.44 272 PHE B O 1
ATOM 4445 N N . VAL B 1 273 ? 21.359 -10.094 -10.516 1 95.75 273 VAL B N 1
ATOM 4446 C CA . VAL B 1 273 ? 21.969 -9.398 -11.641 1 95.75 273 VAL B CA 1
ATOM 4447 C C . VAL B 1 273 ? 22.891 -8.289 -11.125 1 95.75 273 VAL B C 1
ATOM 4449 O O . VAL B 1 273 ? 24 -8.117 -11.633 1 95.75 273 VAL B O 1
ATOM 4452 N N . GLY B 1 274 ? 22.453 -7.57 -10.141 1 93.31 274 GLY B N 1
ATOM 4453 C CA . GLY B 1 274 ? 23.234 -6.461 -9.617 1 93.31 274 GLY B CA 1
ATOM 4454 C C . GLY B 1 274 ? 24.469 -6.906 -8.867 1 93.31 274 GLY B C 1
ATOM 4455 O O . GLY B 1 274 ? 25.391 -6.117 -8.656 1 93.31 274 GLY B O 1
ATOM 4456 N N . GLU B 1 275 ? 24.453 -8.055 -8.359 1 89.06 275 GLU B N 1
ATOM 4457 C CA . GLU B 1 275 ? 25.609 -8.594 -7.664 1 89.06 275 GLU B CA 1
ATOM 4458 C C . GLU B 1 275 ? 26.797 -8.781 -8.617 1 89.06 275 GLU B C 1
ATOM 4460 O O . GLU B 1 275 ? 27.953 -8.766 -8.203 1 89.06 275 GLU B O 1
ATOM 4465 N N . ASN B 1 276 ? 26.547 -8.992 -9.82 1 79.62 276 ASN B N 1
ATOM 4466 C CA . ASN B 1 276 ? 27.578 -9.188 -10.836 1 79.62 276 ASN B CA 1
ATOM 4467 C C . ASN B 1 276 ? 28.188 -7.863 -11.273 1 79.62 276 ASN B C 1
ATOM 4469 O O . ASN B 1 276 ? 29.312 -7.832 -11.789 1 79.62 276 ASN B O 1
ATOM 4473 N N . ASP B 1 277 ? 27.5 -6.809 -11.086 1 69.5 277 ASP B N 1
ATOM 4474 C CA . ASP B 1 277 ? 28.016 -5.48 -11.414 1 69.5 277 ASP B CA 1
ATOM 4475 C C . ASP B 1 277 ? 29.188 -5.105 -10.523 1 69.5 277 ASP B C 1
ATOM 4477 O O . ASP B 1 277 ? 30.141 -4.453 -10.977 1 69.5 277 ASP B O 1
ATOM 4481 N N . CYS B 1 278 ? 29.172 -5.336 -9.289 1 55.38 278 CYS B N 1
ATOM 4482 C CA . CYS B 1 278 ? 30.234 -4.996 -8.352 1 55.38 278 CYS B CA 1
ATOM 4483 C C . CYS B 1 278 ? 31.469 -5.855 -8.602 1 55.38 278 CYS B C 1
ATOM 4485 O O . CYS B 1 278 ? 32.594 -5.438 -8.297 1 55.38 278 CYS B O 1
ATOM 4487 N N . ALA B 1 279 ? 31.312 -7.07 -8.93 1 50.72 279 ALA B N 1
ATOM 4488 C CA . ALA B 1 279 ? 32.469 -7.926 -9.211 1 50.72 279 ALA B CA 1
ATOM 4489 C C . ALA B 1 279 ? 33.25 -7.402 -10.398 1 50.72 279 ALA B C 1
ATOM 4491 O O . ALA B 1 279 ? 34.5 -7.547 -10.438 1 50.72 279 ALA B O 1
ATOM 4492 N N . GLN B 1 280 ? 32.594 -6.832 -11.336 1 43.97 280 GLN B N 1
ATOM 4493 C CA . GLN B 1 280 ? 33.344 -6.32 -12.484 1 43.97 280 GLN B CA 1
ATOM 4494 C C . GLN B 1 280 ? 34.094 -5.043 -12.125 1 43.97 280 GLN B C 1
ATOM 4496 O O . GLN B 1 280 ? 35.125 -4.75 -12.703 1 43.97 280 GLN B O 1
ATOM 4501 N N . GLN B 1 281 ? 33.562 -4.238 -11.266 1 44.06 281 GLN B N 1
ATOM 4502 C CA . GLN B 1 281 ? 34.312 -3.027 -10.922 1 44.06 281 GLN B CA 1
ATOM 4503 C C . GLN B 1 281 ? 35.531 -3.355 -10.07 1 44.06 281 GLN B C 1
ATOM 4505 O O . GLN B 1 281 ? 36.469 -2.562 -10.008 1 44.06 281 GLN B O 1
ATOM 4510 N N . GLY B 1 282 ? 35.531 -4.359 -9.32 1 40.5 282 GLY B N 1
ATOM 4511 C CA . GLY B 1 282 ? 36.75 -4.668 -8.609 1 40.5 282 GLY B CA 1
ATOM 4512 C C . GLY B 1 282 ? 37.906 -4.938 -9.531 1 40.5 282 GLY B C 1
ATOM 4513 O O . GLY B 1 282 ? 39.062 -5.098 -9.07 1 40.5 282 GLY B O 1
ATOM 4514 N N . ILE B 1 283 ? 37.719 -5.629 -10.641 1 36.66 283 ILE B N 1
ATOM 4515 C CA . ILE B 1 283 ? 38.938 -5.977 -11.391 1 36.66 283 ILE B CA 1
ATOM 4516 C C . ILE B 1 283 ? 39.562 -4.719 -11.977 1 36.66 283 ILE B C 1
ATOM 4518 O O . ILE B 1 283 ? 40.594 -4.789 -12.664 1 36.66 283 ILE B O 1
ATOM 4522 N N . LEU B 1 284 ? 38.812 -3.666 -12.109 1 32.53 284 LEU B N 1
ATOM 4523 C CA . LEU B 1 284 ? 39.594 -2.58 -12.664 1 32.53 284 LEU B CA 1
ATOM 4524 C C . LEU B 1 284 ? 40.5 -1.983 -11.602 1 32.53 284 LEU B C 1
ATOM 4526 O O . LEU B 1 284 ? 40.281 -0.87 -11.133 1 32.53 284 LEU B O 1
ATOM 4530 N N . ASP B 1 285 ? 40.906 -2.801 -10.609 1 27.64 285 ASP B N 1
ATOM 4531 C CA . ASP B 1 285 ? 42.062 -2.201 -9.93 1 27.64 285 ASP B CA 1
ATOM 4532 C C . ASP B 1 285 ? 43.125 -1.754 -10.93 1 27.64 285 ASP B C 1
ATOM 4534 O O . ASP B 1 285 ? 43.438 -2.477 -11.883 1 27.64 285 ASP B O 1
ATOM 4538 N N . PHE B 1 286 ? 43.531 -0.49 -10.828 1 26.22 286 PHE B N 1
ATOM 4539 C CA . PHE B 1 286 ? 44.812 0.028 -11.258 1 26.22 286 PHE B CA 1
ATOM 4540 C C . PHE B 1 286 ? 45.969 -0.854 -10.742 1 26.22 286 PHE B C 1
ATOM 4542 O O . PHE B 1 286 ? 45.875 -1.418 -9.648 1 26.22 286 PHE B O 1
#

Foldseek 3Di:
DDEFEEAQDQDDPLPDLALHPVPDDPLLSLLLRQQWGQEYNDECQQDPADALVVLVSNLVSHDLSHEYEYEHHVCCAPVCVNPPCLVVLVVRVVSNVSCLSRYQEYEYEHDQPDFLVSVVSVLVNLVSDDPSYAYEYEYQHQVLQPPDPSVVSNLVSCLVSQHFYEWEDCVQLPVDDPPPPPDDPLSVVLVVPDHDGDTDDDGSHQEYHYEYAHELDQVSCCVVLVVVQVVVVVSVVVVGHYYYYFHYSSRSRRVVNSQVSCVSNVNGTPGRPSNVVVVVVVVPDD/DDEFEEAQDQDDPLPDLALHPVPDDPLLSLLLRQQWGQEYNDECQQDPADALVVLVSNLVSHDLSHEYEYEHHVCCAPVCVNPPCLVVLVVRVVSNVSCLSRYQEYEYEHDQPDFLVSVVSVLVNLVSDDPSYAYEYEYQHQVLQPPDPSVVSNLVSCLVSQHFYEWEDCVQLPVDDPPPPPDDPLSVVLVVPDHDGDTDDDGSHQEYHYEYAHELDQVSCCVVLVVVQVVVVVSVVVVGHYYYYFHYSSRSRRVVNSQVSCVSNVNGTPGRPSNVVVVVVVVPPD

InterPro domains:
  IPR002763 Protein of unknown function DUF72 [PF01904] (24-262)
  IPR002763 Protein of unknown function DUF72 [PTHR30348] (3-266)
  IPR036520 UPF0759 superfamily [G3DSA:3.20.20.410] (1-266)
  IPR036520 UPF0759 superfamily [SSF117396] (1-266)

Nearest PDB structures (foldseek):
  1ztv-assembly1_B  TM=7.280E-01  e=1.020E-12  Enterococcus faecalis V583
  3ua4-assembly1_B  TM=4.745E-01  e=7.733E-02  Caenorhabditis elegans
  3a4w-assembly2_B  TM=4.565E-01  e=3.130E-01  Pyrococcus furiosus
  3afb-assembly2_B  TM=4.667E-01  e=3.952E-01  Pyrococcus furiosus
  7oct-assembly1_B  TM=3.310E-01  e=2.269E+00  Acinetobacter baumannii ATCC 19606 = CIP 70.34 = JCM 6841

pLDDT: mean 92.97, std 11.89, range [25.44, 98.88]